Protein AF-A0A9Q0YCX4-F1 (afdb_monomer_lite)

Foldseek 3Di:
DCDPVNVVVVVVVVLVVLLVVLVVVCVPVNQVLLLQLQADWAADPVRDIWGDFKDFDQAALVQLLVLQALAEEEEEAAVQSVLLLVLLCVRVVVPPPDPPDDNQAKDWDAPPVRRGIYIYHRDAAQDPVVVVVLVVQLPDPQHGQAYEYEHDQVLQLVVLLDPVSLVVRLVSLLVCLVSQLSSLVRYQAEYEQAAAFPLVLADPSRNSRHRVSSVSSSVSNCVRHVPRPSYRYGDHLNVLQVNRPDDADPSDRRRHGGSVSSNSSSSSVSRSRRCCPSVDPRIDRNVPDFDDDDPVRVVLLVVLVVLVVQLVVLVVVLVVLVVVVVVVVVVPDDDDPDDDDDPDPPPPPDPPPDPVVSVVVSVVSVVSNVVSVVSNVVSVVVVSVCCVPRHSSGRDIDQAADPCLLVVQLVVVVVVPVVDDDDDPDDDLDDPVVVVVVVVNVVSNVCSCVRNVVVVVPCPPDPPVVVVVVVVVNVVVSVVVVVVVPDD

Organism: Holothuria leucospilota (NCBI:txid206669)

Secondary structure (DSSP, 8-state):
---HHHHHHHHHHHHHHHHHHHHHHHHHH---HHHHHHH-EEE-TTS-EEESS-PPP---TTTGGGGGTT-EEEEEESHHHHHHHHHHHHHTT-------S-TTS-EEEEEGGGTEEEEEEE--S-SHHHHHHHHHHHT-SS--SEEEEE--HHHHHHTTT-HHHHHHHHHHHHHHHHHHHHHHTTSEEEEEPPPP--GGGS-GGGTT--HHHHHHHHHHHHHHHTT-TTEEEE-HHHHHHHH--S---TT--SSSPPHHHHHHHHHHHHHHHHHHHH--TT--SS--SPPPPPHHHHHHHHHHHHHHHHHHHHHHHHHHHHHHHHHHHHTT--------------------STTHHHHHHHHHHHHHHHHHHHHHHHHHHHHHHHHHHHSSSS--------HHHHHHHHHHHHHHHHHS----SS--TT-HHHHHHHHHHHHHHHHHHHHTTGGGT----STHHHHHHHHHHHHHHHHHHHSSSS--

Radius of gyration: 34.97 Å; chains: 1; bounding box: 103×62×93 Å

pLDDT: mean 84.36, std 18.01, range [29.58, 98.62]

Structure (mmCIF, N/CA/C/O backbone):
data_AF-A0A9Q0YCX4-F1
#
_entry.id   AF-A0A9Q0YCX4-F1
#
loop_
_atom_site.group_PDB
_atom_site.id
_atom_site.type_symbol
_atom_site.label_atom_id
_atom_site.label_alt_id
_atom_site.label_comp_id
_atom_site.label_asym_id
_atom_site.label_entity_id
_atom_site.label_seq_id
_atom_site.pdbx_PDB_ins_code
_atom_site.Cartn_x
_atom_site.Cartn_y
_atom_site.Cartn_z
_atom_site.occupancy
_atom_site.B_iso_or_equiv
_atom_site.auth_seq_id
_atom_site.auth_comp_id
_atom_site.auth_asym_id
_atom_site.auth_atom_id
_atom_site.pdbx_PDB_model_num
ATOM 1 N N . MET A 1 1 ? -18.276 27.562 28.530 1.00 52.91 1 MET A N 1
ATOM 2 C CA . MET A 1 1 ? -17.642 26.531 29.379 1.00 52.91 1 MET A CA 1
ATOM 3 C C . MET A 1 1 ? -18.046 25.164 28.868 1.00 52.91 1 MET A C 1
ATOM 5 O O . MET A 1 1 ? -19.241 24.893 28.748 1.00 52.91 1 MET A O 1
ATOM 9 N N . LEU A 1 2 ? -17.072 24.326 28.526 1.00 58.38 2 LEU A N 1
ATOM 10 C CA . LEU A 1 2 ? -17.327 22.932 28.190 1.00 58.38 2 LEU A CA 1
ATOM 11 C C . LEU A 1 2 ? -17.591 22.195 29.513 1.00 58.38 2 LEU A C 1
ATOM 13 O O . LEU A 1 2 ? -16.680 21.750 30.191 1.00 58.38 2 LEU A O 1
ATOM 17 N N . THR A 1 3 ? -18.845 22.141 29.954 1.00 76.06 3 THR A N 1
ATOM 18 C CA . THR A 1 3 ? -19.192 21.301 31.108 1.00 76.06 3 THR A CA 1
ATOM 19 C C . THR A 1 3 ? -18.996 19.831 30.734 1.00 76.06 3 THR A C 1
ATOM 21 O O . THR A 1 3 ? -19.076 19.481 29.557 1.00 76.06 3 THR A O 1
ATOM 24 N N . GLU A 1 4 ? -18.802 18.941 31.712 1.00 78.25 4 GLU A N 1
ATOM 25 C CA . GLU A 1 4 ? -18.711 17.488 31.472 1.00 78.25 4 GLU A CA 1
ATOM 26 C C . GLU A 1 4 ? -19.865 16.979 30.588 1.00 78.25 4 GLU A C 1
ATOM 28 O O . GLU A 1 4 ? -19.675 16.168 29.680 1.00 78.25 4 GLU A O 1
ATOM 33 N N . LYS A 1 5 ? -21.071 17.517 30.809 1.00 81.62 5 LYS A N 1
ATOM 34 C CA . LYS A 1 5 ? -22.254 17.230 29.996 1.00 81.62 5 LYS A CA 1
ATOM 35 C C . LYS A 1 5 ? -22.058 17.654 28.538 1.00 81.62 5 LYS A C 1
ATOM 37 O O . LYS A 1 5 ? -22.305 16.852 27.642 1.00 81.62 5 LYS A O 1
ATOM 42 N N . ASN A 1 6 ? -21.583 18.874 28.299 1.00 82.62 6 ASN A N 1
ATOM 43 C CA . ASN A 1 6 ? -21.323 19.379 26.950 1.00 82.62 6 ASN A CA 1
ATOM 44 C C . ASN A 1 6 ? -20.200 18.588 26.262 1.00 82.62 6 ASN A C 1
ATOM 46 O O . ASN A 1 6 ? -20.330 18.255 25.090 1.00 82.62 6 ASN A O 1
ATOM 50 N N . ALA A 1 7 ? -19.145 18.214 26.992 1.00 81.06 7 ALA A N 1
ATOM 51 C CA . ALA A 1 7 ? -18.048 17.397 26.475 1.00 81.06 7 ALA A CA 1
ATOM 52 C C . ALA A 1 7 ? -18.535 16.019 25.999 1.00 81.06 7 ALA A C 1
ATOM 54 O O . ALA A 1 7 ? -18.215 15.595 24.890 1.00 81.06 7 ALA A O 1
ATOM 55 N N . LYS A 1 8 ? -19.374 15.346 26.800 1.00 85.56 8 LYS A N 1
ATOM 56 C CA . LYS A 1 8 ? -19.984 14.058 26.432 1.00 85.56 8 LYS A CA 1
ATOM 57 C C . LYS A 1 8 ? -20.884 14.174 25.203 1.00 85.56 8 LYS A C 1
ATOM 59 O O . LYS A 1 8 ? -20.865 13.278 24.361 1.00 85.56 8 LYS A O 1
ATOM 64 N N . ILE A 1 9 ? -21.646 15.263 25.084 1.00 87.94 9 ILE A N 1
ATOM 65 C CA . ILE A 1 9 ? -22.497 15.526 23.913 1.00 87.94 9 ILE A CA 1
ATOM 66 C C . ILE A 1 9 ? -21.635 15.702 22.661 1.00 87.94 9 ILE A C 1
ATOM 68 O O . ILE A 1 9 ? -21.877 15.027 21.664 1.00 87.94 9 ILE A O 1
ATOM 72 N N . VAL A 1 10 ? -20.599 16.544 22.726 1.00 88.38 10 VAL A N 1
ATOM 73 C CA . VAL A 1 10 ? -19.682 16.775 21.600 1.00 88.38 10 VAL A CA 1
ATOM 74 C C . VAL A 1 10 ? -18.972 15.483 21.197 1.00 88.38 10 VAL A C 1
ATOM 76 O O . VAL A 1 10 ? -18.954 15.146 20.018 1.00 88.38 10 VAL A O 1
ATOM 79 N N . ALA A 1 11 ? -18.450 14.715 22.156 1.00 87.94 11 ALA A N 1
ATOM 80 C CA . ALA A 1 11 ? -17.793 13.439 21.876 1.00 87.94 11 ALA A CA 1
ATOM 81 C C . ALA A 1 11 ? -18.745 12.426 21.215 1.00 87.94 11 ALA A C 1
ATOM 83 O O . ALA A 1 11 ? -18.374 11.778 20.238 1.00 87.94 11 ALA A O 1
ATOM 84 N N . SER A 1 12 ? -19.986 12.328 21.704 1.00 88.69 12 SER A N 1
ATOM 85 C CA . SER A 1 12 ? -21.003 11.433 21.131 1.00 88.69 12 SER A CA 1
ATOM 86 C C . SER A 1 12 ? -21.403 11.858 19.717 1.00 88.69 12 SER A C 1
ATOM 88 O O . SER A 1 12 ? -21.558 11.011 18.836 1.00 88.69 12 SER A O 1
ATOM 90 N N . PHE A 1 13 ? -21.526 13.168 19.484 1.00 93.19 13 PHE A N 1
ATOM 91 C CA . PHE A 1 13 ? -21.782 13.727 18.160 1.00 93.19 13 PHE A CA 1
ATOM 92 C C . PHE A 1 13 ? -20.637 13.414 17.194 1.00 93.19 13 PHE A C 1
ATOM 94 O O . PHE A 1 13 ? -20.896 12.892 16.116 1.00 93.19 13 PHE A O 1
ATOM 101 N N . LEU A 1 14 ? -19.382 13.654 17.590 1.00 92.06 14 LEU A N 1
ATOM 102 C CA . LEU A 1 14 ? -18.209 13.369 16.759 1.00 92.06 14 LEU A CA 1
ATOM 103 C C . LEU A 1 14 ? -18.098 11.880 16.419 1.00 92.06 14 LEU A C 1
ATOM 105 O O . LEU A 1 14 ? -17.908 11.539 15.256 1.00 92.06 14 LEU A O 1
ATOM 109 N N . ALA A 1 15 ? -18.262 10.991 17.403 1.00 91.00 15 ALA A N 1
ATOM 110 C CA . ALA A 1 15 ? -18.224 9.549 17.168 1.00 91.00 15 ALA A CA 1
ATOM 111 C C . ALA A 1 15 ? -19.306 9.112 16.168 1.00 91.00 15 ALA A C 1
ATOM 113 O O . ALA A 1 15 ? -19.016 8.390 15.216 1.00 91.00 15 ALA A O 1
ATOM 114 N N . THR A 1 16 ? -20.536 9.607 16.338 1.00 91.75 16 THR A N 1
ATOM 115 C CA . THR A 1 16 ? -21.649 9.306 15.425 1.00 91.75 16 THR A CA 1
ATOM 116 C C . THR A 1 16 ? -21.392 9.876 14.031 1.00 91.75 16 THR A C 1
ATOM 118 O O . THR A 1 16 ? -21.567 9.171 13.042 1.00 91.75 16 THR A O 1
ATOM 121 N N . PHE A 1 17 ? -20.924 11.124 13.945 1.00 94.81 17 PHE A N 1
ATOM 122 C CA . PHE A 1 17 ? -20.575 11.779 12.687 1.00 94.81 17 PHE A CA 1
ATOM 123 C C . PHE A 1 17 ? -19.528 10.979 11.916 1.00 94.81 17 PHE A C 1
ATOM 125 O O . PHE A 1 17 ? -19.733 10.702 10.740 1.00 94.81 17 PHE A O 1
ATOM 132 N N . PHE A 1 18 ? -18.443 10.552 12.568 1.00 92.81 18 PHE A N 1
ATOM 133 C CA . PHE A 1 18 ? -17.405 9.770 11.904 1.00 92.81 18 PHE A CA 1
ATOM 134 C C . PHE A 1 18 ? -17.904 8.390 11.467 1.00 92.81 18 PHE A C 1
ATOM 136 O O . PHE A 1 18 ? -17.624 7.995 10.341 1.00 92.81 18 PHE A O 1
ATOM 143 N N . VAL A 1 19 ? -18.679 7.679 12.294 1.00 93.12 19 VAL A N 1
ATOM 144 C CA . VAL A 1 19 ? -19.276 6.390 11.893 1.00 93.12 19 VAL A CA 1
ATOM 145 C C . VAL A 1 19 ? -20.173 6.558 10.664 1.00 93.12 19 VAL A C 1
ATOM 147 O O . VAL A 1 19 ? -20.076 5.767 9.732 1.00 93.12 19 VAL A O 1
ATOM 150 N N . VAL A 1 20 ? -21.012 7.598 10.629 1.00 93.44 20 VAL A N 1
ATOM 151 C CA . VAL A 1 20 ? -21.900 7.873 9.488 1.00 93.44 20 VAL A CA 1
ATOM 152 C C . VAL A 1 20 ? -21.107 8.307 8.257 1.00 93.44 20 VAL A C 1
ATOM 154 O O . VAL A 1 20 ? -21.358 7.799 7.170 1.00 93.44 20 VAL A O 1
ATOM 157 N N . TYR A 1 21 ? -20.133 9.204 8.413 1.00 93.06 21 TYR A N 1
ATOM 158 C CA . TYR A 1 21 ? -19.293 9.696 7.320 1.00 93.06 21 TYR A CA 1
ATOM 159 C C . TYR A 1 21 ? -18.497 8.562 6.669 1.00 93.06 21 TYR A C 1
ATOM 161 O O . TYR A 1 21 ? -18.583 8.361 5.458 1.00 93.06 21 TYR A O 1
ATOM 169 N N . TYR A 1 22 ? -17.766 7.782 7.469 1.00 90.12 22 TYR A N 1
ATOM 170 C CA . TYR A 1 22 ? -17.000 6.652 6.954 1.00 90.12 22 TYR A CA 1
ATOM 171 C C . TYR A 1 22 ? -17.908 5.507 6.493 1.00 90.12 22 TYR A C 1
ATOM 173 O O . TYR A 1 22 ? -17.568 4.831 5.533 1.00 90.12 22 TYR A O 1
ATOM 181 N N . GLY A 1 23 ? -19.092 5.330 7.090 1.00 89.62 23 GLY A N 1
ATOM 182 C CA . GLY A 1 23 ? -20.109 4.387 6.607 1.00 89.62 23 GLY A CA 1
ATOM 183 C C . GLY A 1 23 ? -20.654 4.750 5.237 1.00 89.62 23 GLY A C 1
ATOM 184 O O . GLY A 1 23 ? -20.789 3.879 4.381 1.00 89.62 23 GLY A O 1
ATOM 185 N N . PHE A 1 24 ? -20.898 6.037 4.999 1.00 90.44 24 PHE A N 1
ATOM 186 C CA . PHE A 1 24 ? -21.282 6.530 3.686 1.00 90.44 24 PHE A CA 1
ATOM 187 C C . PHE A 1 24 ? -20.161 6.313 2.666 1.00 90.44 24 PHE A C 1
ATOM 189 O O . PHE A 1 24 ? -20.420 5.742 1.612 1.00 90.44 24 PHE A O 1
ATOM 196 N N . GLN A 1 25 ? -18.920 6.687 3.001 1.00 85.69 25 GLN A N 1
ATOM 197 C CA . GLN A 1 25 ? -17.755 6.462 2.133 1.00 85.69 25 GLN A CA 1
ATOM 198 C C . GLN A 1 25 ? -17.559 4.978 1.798 1.00 85.69 25 GLN A C 1
ATOM 200 O O . GLN A 1 25 ? -17.369 4.620 0.639 1.00 85.69 25 GLN A O 1
ATOM 205 N N . TYR A 1 26 ? -17.671 4.110 2.803 1.00 84.31 26 TYR A N 1
ATOM 206 C CA . TYR A 1 26 ? -17.568 2.665 2.644 1.00 84.31 26 TYR A CA 1
ATOM 207 C C . TYR A 1 26 ? -18.680 2.106 1.747 1.00 84.31 26 TYR A C 1
ATOM 209 O O . TYR A 1 26 ? -18.429 1.234 0.922 1.00 84.31 26 TYR A O 1
ATOM 217 N N . SER A 1 27 ? -19.911 2.611 1.872 1.00 84.81 27 SER A N 1
ATOM 218 C CA . SER A 1 27 ? -21.037 2.168 1.043 1.00 84.81 27 SER A CA 1
ATOM 219 C C . SER A 1 27 ? -20.941 2.630 -0.412 1.00 84.81 27 SER A C 1
ATOM 221 O O . SER A 1 27 ? -21.519 1.971 -1.274 1.00 84.81 27 SER A O 1
ATOM 223 N N . THR A 1 28 ? -20.288 3.762 -0.689 1.00 82.12 28 THR A N 1
ATOM 224 C CA . THR A 1 28 ? -20.188 4.331 -2.042 1.00 82.12 28 THR A CA 1
ATOM 225 C C . THR A 1 28 ? -18.946 3.869 -2.795 1.00 82.12 28 THR A C 1
ATOM 227 O O . THR A 1 28 ? -19.048 3.576 -3.981 1.00 82.12 28 THR A O 1
ATOM 230 N N . HIS A 1 29 ? -17.797 3.762 -2.122 1.00 71.12 29 HIS A N 1
ATOM 231 C CA . HIS A 1 29 ? -16.512 3.414 -2.745 1.00 71.12 29 HIS A CA 1
ATOM 232 C C . HIS A 1 29 ? -16.031 1.994 -2.405 1.00 71.12 29 HIS A C 1
ATOM 234 O O . HIS A 1 29 ? -15.080 1.501 -3.010 1.00 71.12 29 HIS A O 1
ATOM 240 N N . GLY A 1 30 ? -16.685 1.311 -1.460 1.00 69.25 30 GLY A N 1
ATOM 241 C CA . GLY A 1 30 ? -16.264 -0.003 -0.980 1.00 69.25 30 GLY A CA 1
ATOM 242 C C . GLY A 1 30 ? -15.000 0.041 -0.114 1.00 69.25 30 GLY A C 1
ATOM 243 O O . GLY A 1 30 ? -14.458 1.096 0.212 1.00 69.25 30 GLY A O 1
ATOM 244 N N . ASN A 1 31 ? -14.524 -1.143 0.278 1.00 69.50 31 ASN A N 1
ATOM 245 C CA . ASN A 1 31 ? -13.255 -1.303 0.984 1.00 69.50 31 ASN A CA 1
ATOM 246 C C . ASN A 1 31 ? -12.126 -1.582 -0.009 1.00 69.50 31 ASN A C 1
ATOM 248 O O . ASN A 1 31 ? -11.842 -2.738 -0.331 1.00 69.50 31 ASN A O 1
ATOM 252 N N . ALA A 1 32 ? -11.468 -0.530 -0.477 1.00 77.75 32 ALA A N 1
ATOM 253 C CA . ALA A 1 32 ? -10.429 -0.646 -1.485 1.00 77.75 32 ALA A CA 1
ATOM 254 C C . ALA A 1 32 ? -9.014 -0.752 -0.884 1.00 77.75 32 ALA A C 1
ATOM 256 O O . ALA A 1 32 ? -8.062 -0.334 -1.527 1.00 77.75 32 ALA A O 1
ATOM 257 N N . THR A 1 33 ? -8.826 -1.356 0.304 1.00 88.56 33 THR A N 1
ATOM 258 C CA . THR A 1 33 ? -7.489 -1.452 0.949 1.00 88.56 33 THR A CA 1
ATOM 259 C C . THR A 1 33 ? -6.390 -2.013 0.038 1.00 88.56 33 THR A C 1
ATOM 261 O O . THR A 1 33 ? -5.228 -1.642 0.186 1.00 88.56 33 THR A O 1
ATOM 264 N N . CYS A 1 34 ? -6.729 -2.896 -0.911 1.00 89.75 34 CYS A N 1
ATOM 265 C CA . CYS A 1 34 ? -5.778 -3.356 -1.923 1.00 89.75 34 CYS A CA 1
ATOM 266 C C . CYS A 1 34 ? -5.436 -2.321 -2.983 1.00 89.75 34 CYS A C 1
ATOM 268 O O . CYS A 1 34 ? -4.278 -2.239 -3.383 1.00 89.75 34 CYS A O 1
ATOM 270 N N . GLN A 1 35 ? -6.426 -1.561 -3.438 1.00 89.56 35 GLN A N 1
ATOM 271 C CA . GLN A 1 35 ? -6.205 -0.481 -4.386 1.00 89.56 35 GLN A CA 1
ATOM 272 C C . GLN A 1 35 ? -5.415 0.645 -3.719 1.00 89.56 35 GLN A C 1
ATOM 274 O O . GLN A 1 35 ? -4.431 1.121 -4.278 1.00 89.56 35 GLN A O 1
ATOM 279 N N . ASP A 1 36 ? -5.773 1.005 -2.487 1.00 89.19 36 ASP A N 1
ATOM 280 C CA . ASP A 1 36 ? -5.091 2.034 -1.704 1.00 89.19 36 ASP A CA 1
ATOM 281 C C . ASP A 1 36 ? -3.618 1.679 -1.479 1.00 89.19 36 ASP A C 1
ATOM 283 O O . ASP A 1 36 ? -2.747 2.534 -1.645 1.00 89.19 36 ASP A O 1
ATOM 287 N N . LEU A 1 37 ? -3.325 0.402 -1.188 1.00 94.69 37 LEU A N 1
ATOM 288 C CA . LEU A 1 37 ? -1.959 -0.115 -1.063 1.00 94.69 37 LEU A CA 1
ATOM 289 C C . LEU A 1 37 ? -1.127 0.122 -2.335 1.00 94.69 37 LEU A C 1
ATOM 291 O O . LEU A 1 37 ? 0.066 0.420 -2.240 1.00 94.69 37 LEU A O 1
ATOM 295 N N . LEU A 1 38 ? -1.739 0.009 -3.517 1.00 95.31 38 LEU A N 1
ATOM 296 C CA . LEU A 1 38 ? -1.084 0.259 -4.802 1.00 95.31 38 LEU A CA 1
ATOM 297 C C . LEU A 1 38 ? -1.104 1.734 -5.225 1.00 95.31 38 LEU A C 1
ATOM 299 O O . LEU A 1 38 ? -0.368 2.093 -6.140 1.00 95.31 38 LEU A O 1
ATOM 303 N N . THR A 1 39 ? -1.891 2.596 -4.582 1.00 94.12 39 THR A N 1
ATOM 304 C CA . THR A 1 39 ? -2.140 3.967 -5.062 1.00 94.12 39 THR A CA 1
ATOM 305 C C . THR A 1 39 ? -1.353 5.022 -4.291 1.00 94.12 39 THR A C 1
ATOM 307 O O . THR A 1 39 ? -0.773 5.935 -4.889 1.00 94.12 39 THR A O 1
ATOM 310 N N . ASP A 1 40 ? -1.328 4.938 -2.957 1.00 93.62 40 ASP A N 1
ATOM 311 C CA . ASP A 1 40 ? -0.781 6.022 -2.142 1.00 93.62 40 ASP A CA 1
ATOM 312 C C . ASP A 1 40 ? -0.178 5.581 -0.807 1.00 93.62 40 ASP A C 1
ATOM 314 O O . ASP A 1 40 ? -0.488 4.530 -0.243 1.00 93.62 40 ASP A O 1
ATOM 318 N N . GLY A 1 41 ? 0.697 6.430 -0.282 1.00 94.00 41 GLY A N 1
ATOM 319 C CA . GLY A 1 41 ? 1.342 6.241 1.004 1.00 94.00 41 GLY A CA 1
ATOM 320 C C . GLY A 1 41 ? 2.376 7.322 1.276 1.00 94.00 41 GLY A C 1
ATOM 321 O O . GLY A 1 41 ? 2.619 8.218 0.462 1.00 94.00 41 GLY A O 1
ATOM 322 N N . LYS A 1 42 ? 2.976 7.246 2.459 1.00 94.12 42 LYS A N 1
ATOM 323 C CA . LYS A 1 42 ? 4.021 8.179 2.863 1.00 94.12 42 LYS A CA 1
ATOM 324 C C . LYS A 1 42 ? 5.034 7.540 3.785 1.00 94.12 42 LYS A C 1
ATOM 326 O O . LYS A 1 42 ? 4.701 6.635 4.553 1.00 94.12 42 LYS A O 1
ATOM 331 N N . TYR A 1 43 ? 6.244 8.082 3.768 1.00 92.44 43 TYR A N 1
ATOM 332 C CA . TYR A 1 43 ? 7.206 7.780 4.814 1.00 92.44 43 TYR A CA 1
ATOM 333 C C . TYR A 1 43 ? 6.881 8.520 6.110 1.00 92.44 43 TYR A C 1
ATOM 335 O O . TYR A 1 43 ? 6.499 9.694 6.129 1.00 92.44 43 TYR A O 1
ATOM 343 N N . HIS A 1 44 ? 7.077 7.822 7.220 1.00 87.75 44 HIS A N 1
ATOM 344 C CA . HIS A 1 44 ? 7.158 8.425 8.539 1.00 87.75 44 HIS A CA 1
ATOM 345 C C . HIS A 1 44 ? 8.592 8.861 8.855 1.00 87.75 44 HIS A C 1
ATOM 347 O O . HIS A 1 44 ? 9.546 8.460 8.195 1.00 87.75 44 HIS A O 1
ATOM 353 N N . SER A 1 45 ? 8.758 9.691 9.888 1.00 80.88 45 SER A N 1
ATOM 354 C CA . SER A 1 45 ? 10.068 10.213 10.309 1.00 80.88 45 SER A CA 1
ATOM 355 C C . SER A 1 45 ? 11.052 9.137 10.778 1.00 80.88 45 SER A C 1
ATOM 357 O O . SER A 1 45 ? 12.240 9.412 10.897 1.00 80.88 45 SER A O 1
ATOM 359 N N . ASP A 1 46 ? 10.566 7.932 11.071 1.00 79.75 46 ASP A N 1
ATOM 360 C CA . ASP A 1 46 ? 11.368 6.758 11.421 1.00 79.75 46 ASP A CA 1
ATOM 361 C C . ASP A 1 46 ? 11.832 5.951 10.192 1.00 79.75 46 ASP A C 1
ATOM 363 O O . ASP A 1 46 ? 12.510 4.941 10.355 1.00 79.75 46 ASP A O 1
ATOM 367 N N . GLY A 1 47 ? 11.494 6.393 8.975 1.00 84.75 47 GLY A N 1
ATOM 368 C CA . GLY A 1 47 ? 11.886 5.742 7.725 1.00 84.75 47 GLY A CA 1
ATOM 369 C C . GLY A 1 47 ? 10.972 4.598 7.289 1.00 84.75 47 GLY A C 1
ATOM 370 O O . GLY A 1 47 ? 11.255 3.966 6.276 1.00 84.75 47 GLY A O 1
ATOM 371 N N . ASN A 1 48 ? 9.867 4.342 7.997 1.00 88.62 48 ASN A N 1
ATOM 372 C CA . ASN A 1 48 ? 8.913 3.299 7.621 1.00 88.62 48 ASN A CA 1
ATOM 373 C C . ASN A 1 48 ? 7.879 3.821 6.616 1.00 88.62 48 ASN A C 1
ATOM 375 O O . ASN A 1 48 ? 7.303 4.897 6.811 1.00 88.62 48 ASN A O 1
ATOM 379 N N . TRP A 1 49 ? 7.617 3.047 5.560 1.00 93.44 49 TRP A N 1
ATOM 380 C CA . TRP A 1 49 ? 6.548 3.341 4.605 1.00 93.44 49 TRP A CA 1
ATOM 381 C C . TRP A 1 49 ? 5.186 2.926 5.169 1.00 93.44 49 TRP A C 1
ATOM 383 O O . TRP A 1 49 ? 5.011 1.809 5.657 1.00 93.44 49 TRP A O 1
ATOM 393 N N . GLN A 1 50 ? 4.200 3.816 5.075 1.00 92.81 50 GLN A N 1
ATOM 394 C CA . GLN A 1 50 ? 2.837 3.579 5.539 1.00 92.81 50 GLN A CA 1
ATOM 395 C C . GLN A 1 50 ? 1.839 3.885 4.412 1.00 92.81 50 GLN A C 1
ATOM 397 O O . GLN A 1 50 ? 1.735 5.043 3.992 1.00 92.81 50 GLN A O 1
ATOM 402 N N . PRO A 1 51 ? 1.067 2.884 3.943 1.00 93.69 51 PRO A N 1
ATOM 403 C CA . PRO A 1 51 ? -0.051 3.115 3.031 1.00 93.69 51 PRO A CA 1
ATOM 404 C C . PRO A 1 51 ? -1.108 4.038 3.642 1.00 93.69 51 PRO A C 1
ATOM 406 O O . PRO A 1 51 ? -1.230 4.135 4.868 1.00 93.69 51 PRO A O 1
ATOM 409 N N . ALA A 1 52 ? -1.903 4.688 2.794 1.00 87.81 52 ALA A N 1
ATOM 410 C CA . ALA A 1 52 ? -2.850 5.718 3.226 1.00 87.81 52 ALA A CA 1
ATOM 411 C C . ALA A 1 52 ? -3.927 5.217 4.211 1.00 87.81 52 ALA A C 1
ATOM 413 O O . ALA A 1 52 ? -4.240 5.910 5.181 1.00 87.81 52 ALA A O 1
ATOM 414 N N . THR A 1 53 ? -4.484 4.023 3.984 1.00 87.50 53 THR A N 1
ATOM 415 C CA . THR A 1 53 ? -5.691 3.549 4.690 1.00 87.50 53 THR A CA 1
ATOM 416 C C . THR A 1 53 ? -5.520 2.222 5.428 1.00 87.50 53 THR A C 1
ATOM 418 O O . THR A 1 53 ? -6.423 1.802 6.157 1.00 87.50 53 THR A O 1
ATOM 421 N N . CYS A 1 54 ? -4.379 1.548 5.270 1.00 91.06 54 CYS A N 1
ATOM 422 C CA . CYS A 1 54 ? -4.177 0.199 5.785 1.00 91.06 54 CYS A CA 1
ATOM 423 C C . CYS A 1 54 ? -2.750 -0.048 6.295 1.00 91.06 54 CYS A C 1
ATOM 425 O O . CYS A 1 54 ? -1.797 0.619 5.905 1.00 91.06 54 CYS A O 1
ATOM 427 N N . MET A 1 55 ? -2.585 -1.036 7.173 1.00 92.25 55 MET A N 1
ATOM 428 C CA . MET A 1 55 ? -1.303 -1.423 7.763 1.00 92.25 55 MET A CA 1
ATOM 429 C C . MET A 1 55 ? -0.732 -2.637 7.033 1.00 92.25 55 MET A C 1
ATOM 431 O O . MET A 1 55 ? -1.412 -3.660 6.914 1.00 92.25 55 MET A O 1
ATOM 435 N N . MET A 1 56 ? 0.515 -2.540 6.573 1.00 94.25 56 MET A N 1
ATOM 436 C CA . MET A 1 56 ? 1.238 -3.663 5.971 1.00 94.25 56 MET A CA 1
ATOM 437 C C . MET A 1 56 ? 1.769 -4.619 7.042 1.00 94.25 56 MET A C 1
ATOM 439 O O . MET A 1 56 ? 2.134 -4.191 8.135 1.00 94.25 56 MET A O 1
ATOM 443 N N . HIS A 1 57 ? 1.845 -5.901 6.695 1.00 94.31 57 HIS A N 1
ATOM 444 C CA . HIS A 1 57 ? 2.692 -6.873 7.373 1.00 94.31 57 HIS A CA 1
ATOM 445 C C . HIS A 1 57 ? 4.109 -6.785 6.802 1.00 94.31 57 HIS A C 1
ATOM 447 O O . HIS A 1 57 ? 4.276 -6.677 5.588 1.00 94.31 57 HIS A O 1
ATOM 453 N N . HIS A 1 58 ? 5.133 -6.851 7.646 1.00 94.25 58 HIS A N 1
ATOM 454 C CA . HIS A 1 58 ? 6.510 -6.904 7.163 1.00 94.25 58 HIS A CA 1
ATOM 455 C C . HIS A 1 58 ? 6.940 -8.363 7.004 1.00 94.25 58 HIS A C 1
ATOM 457 O O . HIS A 1 58 ? 7.284 -9.023 7.986 1.00 94.25 58 HIS A O 1
ATOM 463 N N . TYR A 1 59 ? 6.908 -8.854 5.767 1.00 94.62 59 TYR A N 1
ATOM 464 C CA . TYR A 1 59 ? 7.280 -10.222 5.439 1.00 94.62 59 TYR A CA 1
ATOM 465 C C . TYR A 1 59 ? 8.771 -10.464 5.676 1.00 94.62 59 TYR A C 1
ATOM 467 O O . TYR A 1 59 ? 9.630 -9.652 5.325 1.00 94.62 59 TYR A O 1
ATOM 475 N N . SER A 1 60 ? 9.075 -11.625 6.234 1.00 93.12 60 SER A N 1
ATOM 476 C CA . SER A 1 60 ? 10.411 -12.145 6.468 1.00 93.12 60 SER A CA 1
ATOM 477 C C . SER A 1 60 ? 10.673 -13.391 5.622 1.00 93.12 60 SER A C 1
ATOM 479 O O . SER A 1 60 ? 9.769 -14.011 5.059 1.00 93.12 60 SER A O 1
ATOM 481 N N . SER A 1 61 ? 11.923 -13.848 5.596 1.00 91.12 61 SER A N 1
ATOM 482 C CA . SER A 1 61 ? 12.278 -15.106 4.928 1.00 91.12 61 SER A CA 1
ATOM 483 C C . SER A 1 61 ? 11.626 -16.343 5.559 1.00 91.12 61 SER A C 1
ATOM 485 O O . SER A 1 61 ? 11.710 -17.428 4.995 1.00 91.12 61 SER A O 1
ATOM 487 N N . LYS A 1 62 ? 11.022 -16.211 6.749 1.00 89.06 62 LYS A N 1
ATOM 488 C CA . LYS A 1 62 ? 10.367 -17.314 7.465 1.00 89.06 62 LYS A CA 1
ATOM 489 C C . LYS A 1 62 ? 8.895 -17.472 7.092 1.00 89.06 62 LYS A C 1
ATOM 491 O O . LYS A 1 62 ? 8.379 -18.579 7.188 1.00 89.06 62 LYS A O 1
ATOM 496 N N . ASP A 1 63 ? 8.224 -16.389 6.709 1.00 90.12 63 ASP A N 1
ATOM 497 C CA . ASP A 1 63 ? 6.780 -16.372 6.444 1.00 90.12 63 ASP A CA 1
ATOM 498 C C . ASP A 1 63 ? 6.457 -16.186 4.953 1.00 90.12 63 ASP A C 1
ATOM 500 O O . ASP A 1 63 ? 5.537 -16.834 4.454 1.00 90.12 63 ASP A O 1
ATOM 504 N N . SER A 1 64 ? 7.238 -15.400 4.210 1.00 88.12 64 SER A N 1
ATOM 505 C CA . SER A 1 64 ? 6.983 -15.119 2.793 1.00 88.12 64 SER A CA 1
ATOM 506 C C . SER A 1 64 ? 6.930 -16.348 1.882 1.00 88.12 64 SER A C 1
ATOM 508 O O . SER A 1 64 ? 6.090 -16.338 0.986 1.00 88.12 64 SER A O 1
ATOM 510 N N . PRO A 1 65 ? 7.702 -17.441 2.077 1.00 86.56 65 PRO A N 1
ATOM 511 C CA . PRO A 1 65 ? 7.574 -18.598 1.191 1.00 86.56 65 PRO A CA 1
ATOM 512 C C . PRO A 1 65 ? 6.190 -19.255 1.271 1.00 86.56 65 PRO A C 1
ATOM 514 O O . PRO A 1 65 ? 5.703 -19.780 0.274 1.00 86.56 65 PRO A O 1
ATOM 517 N N . SER A 1 66 ? 5.519 -19.187 2.428 1.00 86.31 66 SER A N 1
ATOM 518 C CA . SER A 1 66 ? 4.246 -19.885 2.661 1.00 86.31 66 SER A CA 1
ATOM 519 C C . SER A 1 66 ? 3.114 -19.447 1.724 1.00 86.31 66 SER A C 1
ATOM 521 O O . SER A 1 66 ? 2.245 -20.257 1.407 1.00 86.31 66 SER A O 1
ATOM 523 N N . CYS A 1 67 ? 3.132 -18.200 1.234 1.00 90.00 67 CYS A N 1
ATOM 524 C CA . CYS A 1 67 ? 2.142 -17.708 0.271 1.00 90.00 67 CYS A CA 1
ATOM 525 C C . CYS A 1 67 ? 2.474 -18.013 -1.190 1.00 90.00 67 CYS A C 1
ATOM 527 O O . CYS A 1 67 ? 1.649 -17.741 -2.058 1.00 90.00 67 CYS A O 1
ATOM 529 N N . LEU A 1 68 ? 3.668 -18.535 -1.469 1.00 93.44 68 LEU A N 1
ATOM 530 C CA . LEU A 1 68 ? 4.173 -18.758 -2.822 1.00 93.44 68 LEU A CA 1
ATOM 531 C C . LEU A 1 68 ? 4.118 -20.234 -3.236 1.00 93.44 68 LEU A C 1
ATOM 533 O O . LEU A 1 68 ? 4.724 -20.607 -4.236 1.00 93.44 68 LEU A O 1
ATOM 537 N N . HIS A 1 69 ? 3.407 -21.083 -2.489 1.00 92.88 69 HIS A N 1
ATOM 538 C CA . HIS A 1 69 ? 3.317 -22.511 -2.789 1.00 92.88 69 HIS A CA 1
ATOM 539 C C . HIS A 1 69 ? 2.858 -22.757 -4.232 1.00 92.88 69 HIS A C 1
ATOM 541 O O . HIS A 1 69 ? 1.838 -22.210 -4.654 1.00 92.88 69 HIS A O 1
ATOM 547 N N . GLU A 1 70 ? 3.644 -23.536 -4.985 1.00 93.00 70 GLU A N 1
ATOM 548 C CA . GLU A 1 70 ? 3.402 -23.898 -6.394 1.00 93.00 70 GLU A CA 1
ATOM 549 C C . GLU A 1 70 ? 3.083 -22.695 -7.301 1.00 93.00 70 GLU A C 1
ATOM 551 O O . GLU A 1 70 ? 2.370 -22.795 -8.299 1.00 93.00 70 GLU A O 1
ATOM 556 N N . SER A 1 71 ? 3.607 -21.521 -6.949 1.00 94.69 71 SER A N 1
ATOM 557 C CA . SER A 1 71 ? 3.307 -20.271 -7.638 1.00 94.69 71 SER A CA 1
ATOM 558 C C . SER A 1 71 ? 4.333 -19.968 -8.722 1.00 94.69 71 SER A C 1
ATOM 560 O O . SER A 1 71 ? 5.537 -20.101 -8.500 1.00 94.69 71 SER A O 1
ATOM 562 N N . LYS A 1 72 ? 3.869 -19.478 -9.877 1.00 97.31 72 LYS A N 1
ATOM 563 C CA . LYS A 1 72 ? 4.731 -18.908 -10.920 1.00 97.31 72 LYS A CA 1
ATOM 564 C C . LYS A 1 72 ? 4.518 -17.398 -11.032 1.00 97.31 72 LYS A C 1
ATOM 566 O O . LYS A 1 72 ? 3.433 -16.966 -11.409 1.00 97.31 72 LYS A O 1
ATOM 571 N N . ILE A 1 73 ? 5.555 -16.613 -10.751 1.00 97.62 73 ILE A N 1
ATOM 572 C CA . ILE A 1 73 ? 5.558 -15.147 -10.871 1.00 97.62 73 ILE A CA 1
ATOM 573 C C . ILE A 1 73 ? 6.497 -14.746 -12.008 1.00 97.62 73 ILE A C 1
ATOM 575 O O . ILE A 1 73 ? 7.625 -15.236 -12.077 1.00 97.62 73 ILE A O 1
ATOM 579 N N . ILE A 1 74 ? 6.048 -13.851 -12.887 1.00 98.44 74 ILE A N 1
ATOM 580 C CA . ILE A 1 74 ? 6.847 -13.359 -14.016 1.00 98.44 74 ILE A CA 1
ATOM 581 C C . ILE A 1 74 ? 6.969 -11.837 -13.935 1.00 98.44 74 ILE A C 1
ATOM 583 O O . ILE A 1 74 ? 5.973 -11.122 -13.876 1.00 98.44 74 ILE A O 1
ATOM 587 N N . LEU A 1 75 ? 8.201 -11.340 -13.945 1.00 98.56 75 LEU A N 1
ATOM 588 C CA . LEU A 1 75 ? 8.534 -9.922 -13.995 1.00 98.56 75 LEU A CA 1
ATOM 589 C C . LEU A 1 75 ? 9.076 -9.585 -15.380 1.00 98.56 75 LEU A C 1
ATOM 591 O O . LEU A 1 75 ? 10.053 -10.179 -15.816 1.00 98.56 75 LEU A O 1
ATOM 595 N N . ILE A 1 76 ? 8.469 -8.629 -16.067 1.00 98.62 76 ILE A N 1
ATOM 596 C CA . ILE A 1 76 ? 8.792 -8.256 -17.444 1.00 98.62 76 ILE A CA 1
ATOM 597 C C . ILE A 1 76 ? 9.239 -6.799 -17.435 1.00 98.62 76 ILE A C 1
ATOM 599 O O . ILE A 1 76 ? 8.547 -5.940 -16.889 1.00 98.62 76 ILE A O 1
ATOM 603 N N . GLY A 1 77 ? 10.393 -6.500 -18.025 1.00 97.94 77 GLY A N 1
ATOM 604 C CA . GLY A 1 77 ? 10.800 -5.110 -18.205 1.00 97.94 77 GLY A CA 1
ATOM 605 C C . GLY A 1 77 ? 12.298 -4.893 -18.319 1.00 97.94 77 GLY A C 1
ATOM 606 O O . GLY A 1 77 ? 13.038 -5.731 -18.838 1.00 97.94 77 GLY A O 1
ATOM 607 N N . ASP A 1 78 ? 12.734 -3.733 -17.832 1.00 96.06 78 ASP A N 1
ATOM 608 C CA . ASP A 1 78 ? 14.125 -3.290 -17.874 1.00 96.06 78 ASP A CA 1
ATOM 609 C C . ASP A 1 78 ? 14.907 -3.602 -16.578 1.00 96.06 78 ASP A C 1
ATOM 611 O O . ASP A 1 78 ? 14.536 -4.450 -15.759 1.00 96.06 78 ASP A O 1
ATOM 615 N N . SER A 1 79 ? 16.050 -2.934 -16.387 1.00 95.12 79 SER A N 1
ATOM 616 C CA . SER A 1 79 ? 16.916 -3.165 -15.232 1.00 95.12 79 SER A CA 1
ATOM 617 C C . SER A 1 79 ? 16.273 -2.795 -13.895 1.00 95.12 79 SER A C 1
ATOM 619 O O . SER A 1 79 ? 16.685 -3.356 -12.882 1.00 95.12 79 SER A O 1
ATOM 621 N N . ARG A 1 80 ? 15.264 -1.916 -13.864 1.00 95.69 80 ARG A N 1
ATOM 622 C CA . ARG A 1 80 ? 14.555 -1.529 -12.633 1.00 95.69 80 ARG A CA 1
ATOM 623 C C . ARG A 1 80 ? 13.571 -2.615 -12.203 1.00 95.69 80 ARG A C 1
ATOM 625 O O . ARG A 1 80 ? 13.544 -2.977 -11.031 1.00 95.69 80 ARG A O 1
ATOM 632 N N . ILE A 1 81 ? 12.870 -3.238 -13.153 1.00 97.56 81 ILE A N 1
ATOM 633 C CA . ILE A 1 81 ? 12.068 -4.442 -12.876 1.00 97.56 81 ILE A CA 1
ATOM 634 C C . ILE A 1 81 ? 12.960 -5.611 -12.443 1.00 97.56 81 ILE A C 1
ATOM 636 O O . ILE A 1 81 ? 12.608 -6.364 -11.534 1.00 97.56 81 ILE A O 1
ATOM 640 N N . ARG A 1 82 ? 14.171 -5.725 -13.001 1.00 95.75 82 ARG A N 1
ATOM 641 C CA . ARG A 1 82 ? 15.147 -6.699 -12.498 1.00 95.75 82 ARG A CA 1
ATOM 642 C C . ARG A 1 82 ? 15.567 -6.427 -11.048 1.00 95.75 82 ARG A C 1
ATOM 644 O O . ARG A 1 82 ? 15.800 -7.377 -10.304 1.00 95.75 82 ARG A O 1
ATOM 651 N N . GLN A 1 83 ? 15.681 -5.168 -10.617 1.00 94.62 83 GLN A N 1
ATOM 652 C CA . GLN A 1 83 ? 15.944 -4.881 -9.202 1.00 94.62 83 GLN A CA 1
ATOM 653 C C . GLN A 1 83 ? 14.801 -5.377 -8.318 1.00 94.62 83 GLN A C 1
ATOM 655 O O . GLN A 1 83 ? 15.073 -6.021 -7.306 1.00 94.62 83 GLN A O 1
ATOM 660 N N . LEU A 1 84 ? 13.550 -5.164 -8.732 1.00 96.25 84 LEU A N 1
ATOM 661 C CA . LEU A 1 84 ? 12.385 -5.685 -8.018 1.00 96.25 84 LEU A CA 1
ATOM 662 C C . LEU A 1 84 ? 12.422 -7.218 -7.913 1.00 96.25 84 LEU A C 1
ATOM 664 O O . LEU A 1 84 ? 12.206 -7.754 -6.830 1.00 96.25 84 LEU A O 1
ATOM 668 N N . TYR A 1 85 ? 12.792 -7.922 -8.989 1.00 95.94 85 TYR A N 1
ATOM 669 C CA . TYR A 1 85 ? 13.012 -9.377 -8.970 1.00 95.94 85 TYR A CA 1
ATOM 670 C C . TYR A 1 85 ? 13.988 -9.794 -7.856 1.00 95.94 85 TYR A C 1
ATOM 672 O O . TYR A 1 85 ? 13.664 -10.655 -7.038 1.00 95.94 85 TYR A O 1
ATOM 680 N N . TYR A 1 86 ? 15.149 -9.138 -7.753 1.00 94.19 86 TYR A N 1
ATOM 681 C CA . TYR A 1 86 ? 16.105 -9.420 -6.676 1.00 94.19 86 TYR A CA 1
ATOM 682 C C . TYR A 1 86 ? 15.603 -8.989 -5.289 1.00 94.19 86 TYR A C 1
ATOM 684 O O . TYR A 1 86 ? 15.939 -9.629 -4.293 1.00 94.19 86 TYR A O 1
ATOM 692 N N . GLY A 1 87 ? 14.782 -7.941 -5.207 1.00 94.25 87 GLY A N 1
ATOM 693 C CA . GLY A 1 87 ? 14.143 -7.502 -3.966 1.00 94.25 87 GLY A CA 1
ATOM 694 C C . GLY A 1 87 ? 13.208 -8.569 -3.393 1.00 94.25 87 GLY A C 1
ATOM 695 O O . GLY A 1 87 ? 13.345 -8.945 -2.229 1.00 94.25 87 GLY A O 1
ATOM 696 N N . ILE A 1 88 ? 12.338 -9.138 -4.233 1.00 94.94 88 ILE A N 1
ATOM 697 C CA . ILE A 1 88 ? 11.422 -10.228 -3.858 1.00 94.94 88 ILE A CA 1
ATOM 698 C C . ILE A 1 88 ? 12.208 -11.464 -3.399 1.00 94.94 88 ILE A C 1
ATOM 700 O O . ILE A 1 88 ? 11.875 -12.092 -2.390 1.00 94.94 88 ILE A O 1
ATOM 704 N N . LEU A 1 89 ? 13.289 -11.802 -4.103 1.00 93.94 89 LEU A N 1
ATOM 705 C CA . LEU A 1 89 ? 14.157 -12.923 -3.740 1.00 93.94 89 LEU A CA 1
ATOM 706 C C . LEU A 1 89 ? 14.833 -12.714 -2.382 1.00 93.94 89 LEU A C 1
ATOM 708 O O . LEU A 1 89 ? 14.878 -13.633 -1.568 1.00 93.94 89 LEU A O 1
ATOM 712 N N . ASN A 1 90 ? 15.278 -11.494 -2.083 1.00 92.62 90 ASN A N 1
ATOM 713 C CA . ASN A 1 90 ? 15.863 -11.179 -0.783 1.00 92.62 90 ASN A CA 1
ATOM 714 C C . ASN A 1 90 ? 14.835 -11.314 0.356 1.00 92.62 90 ASN A C 1
ATOM 716 O O . ASN A 1 90 ? 15.129 -11.948 1.373 1.00 92.62 90 ASN A O 1
ATOM 720 N N . VAL A 1 91 ? 13.608 -10.804 0.171 1.00 92.62 91 VAL A N 1
ATOM 721 C CA . VAL A 1 91 ? 12.534 -10.945 1.177 1.00 92.62 91 VAL A CA 1
ATOM 722 C C . VAL A 1 91 ? 12.188 -12.419 1.423 1.00 92.62 91 VAL A C 1
ATOM 724 O O . VAL A 1 91 ? 12.008 -12.823 2.570 1.00 92.62 91 VAL A O 1
ATOM 727 N N . THR A 1 92 ? 12.214 -13.248 0.375 1.00 91.62 92 THR A N 1
ATOM 728 C CA . THR A 1 92 ? 11.993 -14.707 0.450 1.00 91.62 92 THR A CA 1
ATOM 729 C C . THR A 1 92 ? 13.216 -15.514 0.906 1.00 91.62 92 THR A C 1
ATOM 731 O O . THR A 1 92 ? 13.218 -16.745 0.854 1.00 91.62 92 THR A O 1
ATOM 734 N N . GLY A 1 93 ? 14.268 -14.847 1.395 1.00 90.25 93 GLY A N 1
ATOM 735 C CA . GLY A 1 93 ? 15.449 -15.489 1.980 1.00 90.25 93 GLY A CA 1
ATOM 736 C C . GLY A 1 93 ? 16.483 -15.999 0.980 1.00 90.25 93 GLY A C 1
ATOM 737 O O . GLY A 1 93 ? 17.449 -16.640 1.385 1.00 90.25 93 GLY A O 1
ATOM 738 N N . GLN A 1 94 ? 16.326 -15.700 -0.306 1.00 88.12 94 GLN A N 1
ATOM 739 C CA . GLN A 1 94 ? 17.225 -16.133 -1.372 1.00 88.12 94 GLN A CA 1
ATOM 740 C C . GLN A 1 94 ? 18.371 -15.117 -1.534 1.00 88.12 94 GLN A C 1
ATOM 742 O O . GLN A 1 94 ? 18.400 -14.327 -2.476 1.00 88.12 94 GLN A O 1
ATOM 747 N N . LYS A 1 95 ? 19.287 -15.081 -0.556 1.00 72.12 95 LYS A N 1
ATOM 748 C CA . LYS A 1 95 ? 20.318 -14.028 -0.434 1.00 72.12 95 LYS A CA 1
ATOM 749 C C . LYS A 1 95 ? 21.585 -14.270 -1.259 1.00 72.12 95 LYS A C 1
ATOM 751 O O . LYS A 1 95 ? 22.203 -13.307 -1.698 1.00 72.12 95 LYS A O 1
ATOM 756 N N . ASP A 1 96 ? 21.921 -15.528 -1.535 1.00 65.44 96 ASP A N 1
ATOM 757 C CA . ASP A 1 96 ? 23.153 -15.917 -2.241 1.00 65.44 96 ASP A CA 1
ATOM 758 C C . ASP A 1 96 ? 22.919 -16.164 -3.740 1.00 65.44 96 ASP A C 1
ATOM 760 O O . ASP A 1 96 ? 23.445 -17.108 -4.336 1.00 65.44 96 ASP A O 1
ATOM 764 N N . ILE A 1 97 ? 22.089 -15.333 -4.375 1.00 69.56 97 ILE A N 1
ATOM 765 C CA . ILE A 1 97 ? 21.889 -15.417 -5.822 1.00 69.56 97 ILE A CA 1
ATOM 766 C C . ILE A 1 97 ? 23.035 -14.670 -6.490 1.00 69.56 97 ILE A C 1
ATOM 768 O O . ILE A 1 97 ? 22.978 -13.460 -6.717 1.00 69.56 97 ILE A O 1
ATOM 772 N N . ASN A 1 98 ? 24.089 -15.412 -6.829 1.00 59.41 98 ASN A N 1
ATOM 773 C CA . ASN A 1 98 ? 25.091 -14.919 -7.760 1.00 59.41 98 ASN A CA 1
ATOM 774 C C . ASN A 1 98 ? 24.362 -14.491 -9.042 1.00 59.41 98 ASN A C 1
ATOM 776 O O . ASN A 1 98 ? 23.638 -15.298 -9.634 1.00 59.41 98 ASN A O 1
ATOM 780 N N . GLN A 1 99 ? 24.552 -13.234 -9.460 1.00 63.56 99 GLN A N 1
ATOM 781 C CA . GLN A 1 99 ? 24.086 -12.707 -10.748 1.00 63.56 99 GLN A CA 1
ATOM 782 C C . GLN A 1 99 ? 24.841 -13.436 -11.870 1.00 63.56 99 GLN A C 1
ATOM 784 O O . GLN A 1 99 ? 25.798 -12.928 -12.443 1.00 63.56 99 GLN A O 1
ATOM 789 N N . THR A 1 100 ? 24.475 -14.692 -12.096 1.00 52.34 100 THR A N 1
ATOM 790 C CA . THR A 1 100 ? 25.156 -15.626 -12.998 1.00 52.34 100 THR A CA 1
ATOM 791 C C . THR A 1 100 ? 24.700 -15.447 -14.441 1.00 52.34 100 THR A C 1
ATOM 793 O O . THR A 1 100 ? 25.384 -15.902 -15.354 1.00 52.34 100 THR A O 1
ATOM 796 N N . GLY A 1 101 ? 23.583 -14.748 -14.660 1.00 60.50 101 GLY A N 1
ATOM 797 C CA . GLY A 1 101 ? 23.097 -14.364 -15.979 1.00 60.50 101 GLY A CA 1
ATOM 798 C C . GLY A 1 101 ? 23.656 -13.029 -16.480 1.00 60.50 101 GLY A C 1
ATOM 799 O O . GLY A 1 101 ? 24.110 -12.171 -15.721 1.00 60.50 101 GLY A O 1
ATOM 800 N N . GLY A 1 102 ? 23.603 -12.835 -17.799 1.00 69.81 102 GLY A N 1
ATOM 801 C CA . GLY A 1 102 ? 24.007 -11.586 -18.440 1.00 69.81 102 GLY A CA 1
ATOM 802 C C . GLY A 1 102 ? 23.128 -10.402 -18.021 1.00 69.81 102 GLY A C 1
ATOM 803 O O . GLY A 1 102 ? 21.922 -10.539 -17.807 1.00 69.81 102 GLY A O 1
ATOM 804 N N . LYS A 1 103 ? 23.714 -9.197 -17.974 1.00 78.19 103 LYS A N 1
ATOM 805 C CA . LYS A 1 103 ? 23.025 -7.957 -17.563 1.00 78.19 103 LYS A CA 1
ATOM 806 C C . LYS A 1 103 ? 21.773 -7.615 -18.375 1.00 78.19 103 LYS A C 1
ATOM 808 O O . LYS A 1 103 ? 21.015 -6.781 -17.910 1.00 78.19 103 LYS A O 1
ATOM 813 N N . HIS A 1 104 ? 21.552 -8.191 -19.552 1.00 88.69 104 HIS A N 1
ATOM 814 C CA . HIS A 1 104 ? 20.373 -7.963 -20.398 1.00 88.69 104 HIS A CA 1
ATOM 815 C C . HIS A 1 104 ? 19.815 -9.314 -20.870 1.00 88.69 104 HIS A C 1
ATOM 817 O O . HIS A 1 104 ? 19.742 -9.584 -22.063 1.00 88.69 104 HIS A O 1
ATOM 823 N N . SER A 1 105 ? 19.551 -10.213 -19.922 1.00 91.88 105 SER A N 1
ATOM 824 C CA . SER A 1 105 ? 19.059 -11.562 -20.207 1.00 91.88 105 SER A CA 1
ATOM 825 C C . SER A 1 105 ? 18.031 -12.009 -19.179 1.00 91.88 105 SER A C 1
ATOM 827 O O . SER A 1 105 ? 18.046 -11.532 -18.035 1.00 91.88 105 SER A O 1
ATOM 829 N N . ASP A 1 106 ? 17.178 -12.937 -19.600 1.00 94.50 106 ASP A N 1
ATOM 830 C CA . ASP A 1 106 ? 16.176 -13.565 -18.750 1.00 94.50 106 ASP A CA 1
ATOM 831 C C . ASP A 1 106 ? 16.832 -14.264 -17.556 1.00 94.50 106 ASP A C 1
ATOM 833 O O . ASP A 1 106 ? 17.912 -14.849 -17.664 1.00 94.50 106 ASP A O 1
ATOM 837 N N . GLN A 1 107 ? 16.173 -14.192 -16.403 1.00 93.75 107 GLN A N 1
ATOM 838 C CA . GLN A 1 107 ? 16.583 -14.865 -15.175 1.00 93.75 107 GLN A CA 1
ATOM 839 C C . GLN A 1 107 ? 15.455 -15.762 -14.681 1.00 93.75 107 GLN A C 1
ATOM 841 O O . GLN A 1 107 ? 14.273 -15.479 -14.875 1.00 93.75 107 GLN A O 1
ATOM 846 N N . LYS A 1 108 ? 15.827 -16.838 -13.997 1.00 94.00 108 LYS A N 1
ATOM 847 C CA . LYS A 1 108 ? 14.884 -17.765 -13.384 1.00 94.00 108 LYS A CA 1
ATOM 848 C C . LYS A 1 108 ? 15.439 -18.251 -12.060 1.00 94.00 108 LYS A C 1
ATOM 850 O O . LYS A 1 108 ? 16.571 -18.725 -12.008 1.00 94.00 108 LYS A O 1
ATOM 855 N N . HIS A 1 109 ? 14.614 -18.199 -11.023 1.00 93.75 109 HIS A N 1
ATOM 856 C CA . HIS A 1 109 ? 14.921 -18.768 -9.718 1.00 93.75 109 HIS A CA 1
ATOM 857 C C . HIS A 1 109 ? 13.793 -19.680 -9.251 1.00 93.75 109 HIS A C 1
ATOM 859 O O . HIS A 1 109 ? 12.614 -19.387 -9.450 1.00 93.75 109 HIS A O 1
ATOM 865 N N . VAL A 1 110 ? 14.168 -20.793 -8.621 1.00 93.88 110 VAL A N 1
ATOM 866 C CA . VAL A 1 110 ? 13.228 -21.768 -8.060 1.00 93.88 110 VAL A CA 1
ATOM 867 C C . VAL A 1 110 ? 13.411 -21.807 -6.548 1.00 93.88 110 VAL A C 1
ATOM 869 O O . VAL A 1 110 ? 14.483 -22.166 -6.058 1.00 93.88 110 VAL A O 1
ATOM 872 N N . ILE A 1 111 ? 12.355 -21.467 -5.810 1.00 92.50 111 ILE A N 1
ATOM 873 C CA . ILE A 1 111 ? 12.303 -21.586 -4.352 1.00 92.50 111 ILE A CA 1
ATOM 874 C C . ILE A 1 111 ? 11.869 -23.015 -4.030 1.00 92.50 111 ILE A C 1
ATOM 876 O O . ILE A 1 111 ? 10.681 -23.339 -4.030 1.00 92.50 111 ILE A O 1
ATOM 880 N N . LYS A 1 112 ? 12.861 -23.881 -3.800 1.00 89.88 112 LYS A N 1
ATOM 881 C CA . LYS A 1 112 ? 12.675 -25.336 -3.682 1.00 89.88 112 LYS A CA 1
ATOM 882 C C . LYS A 1 112 ? 11.673 -25.732 -2.599 1.00 89.88 112 LYS A C 1
ATOM 884 O O . LYS A 1 112 ? 10.859 -26.613 -2.846 1.00 89.88 112 LYS A O 1
ATOM 889 N N . ASP A 1 113 ? 11.702 -25.057 -1.452 1.00 89.00 113 ASP A N 1
ATOM 890 C CA . ASP A 1 113 ? 10.902 -25.421 -0.273 1.00 89.00 113 ASP A CA 1
ATOM 891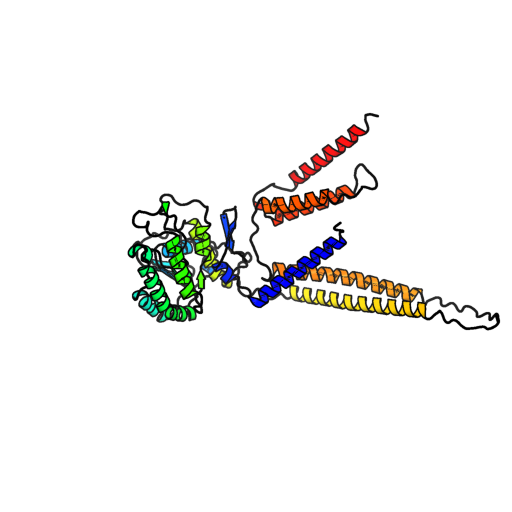 C C . ASP A 1 113 ? 9.388 -25.358 -0.513 1.00 89.00 113 ASP A C 1
ATOM 893 O O . ASP A 1 113 ? 8.628 -26.070 0.134 1.00 89.00 113 ASP A O 1
ATOM 897 N N . VAL A 1 114 ? 8.951 -24.510 -1.447 1.00 92.38 114 VAL A N 1
ATOM 898 C CA . VAL A 1 114 ? 7.531 -24.277 -1.753 1.00 92.38 114 VAL A CA 1
ATOM 899 C C . VAL A 1 114 ? 7.210 -24.489 -3.232 1.00 92.38 114 VAL A C 1
ATOM 901 O O . VAL A 1 114 ? 6.125 -24.143 -3.685 1.00 92.38 114 VAL A O 1
ATOM 904 N N . ASN A 1 115 ? 8.158 -25.043 -3.995 1.00 94.31 115 ASN A N 1
ATOM 905 C CA . ASN A 1 115 ? 8.052 -25.234 -5.442 1.00 94.31 115 ASN A CA 1
ATOM 906 C C . ASN A 1 115 ? 7.593 -23.964 -6.196 1.00 94.31 115 ASN A C 1
ATOM 908 O O . ASN A 1 115 ? 6.824 -24.036 -7.153 1.00 94.31 115 ASN A O 1
ATOM 912 N N . ALA A 1 116 ? 8.042 -22.787 -5.746 1.00 95.38 116 ALA A N 1
ATOM 913 C CA . ALA A 1 116 ? 7.723 -21.521 -6.401 1.00 95.38 116 ALA A CA 1
ATOM 914 C C . ALA A 1 116 ? 8.755 -21.203 -7.481 1.00 95.38 116 ALA A C 1
ATOM 916 O O . ALA A 1 116 ? 9.954 -21.437 -7.301 1.00 95.38 116 ALA A O 1
ATOM 917 N N . VAL A 1 117 ? 8.308 -20.598 -8.575 1.00 96.25 117 VAL A N 1
ATOM 918 C CA . VAL A 1 117 ? 9.162 -20.154 -9.673 1.00 96.25 117 VAL A CA 1
ATOM 919 C C . VAL A 1 117 ? 8.984 -18.655 -9.864 1.00 96.25 117 VAL A C 1
ATOM 921 O O . VAL A 1 117 ? 7.881 -18.181 -10.123 1.00 96.25 117 VAL A O 1
ATOM 924 N N . ILE A 1 118 ? 10.081 -17.910 -9.769 1.00 96.25 118 ILE A N 1
ATOM 925 C CA . ILE A 1 118 ? 10.107 -16.477 -10.063 1.00 96.25 118 ILE A CA 1
ATOM 926 C C . ILE A 1 118 ? 11.007 -16.281 -11.281 1.00 96.25 118 ILE A C 1
ATOM 928 O O . ILE A 1 118 ? 12.169 -16.689 -11.276 1.00 96.25 118 ILE A O 1
ATOM 932 N N . GLU A 1 119 ? 10.464 -15.690 -12.339 1.00 96.81 119 GLU A N 1
ATOM 933 C CA . GLU A 1 119 ? 11.173 -15.420 -13.591 1.00 96.81 119 GLU A CA 1
ATOM 934 C C . GLU A 1 119 ? 11.243 -13.909 -13.835 1.00 96.81 119 GLU A C 1
ATOM 936 O O . GLU A 1 119 ? 10.292 -13.180 -13.564 1.00 96.81 119 GLU A O 1
ATOM 941 N N . PHE A 1 120 ? 12.375 -13.442 -14.355 1.00 97.62 120 PHE A N 1
ATOM 942 C CA . PHE A 1 120 ? 12.528 -12.111 -14.929 1.00 97.62 120 PHE A CA 1
ATOM 943 C C . PHE A 1 120 ? 12.761 -12.258 -16.431 1.00 97.62 120 PHE A C 1
ATOM 945 O O . PHE A 1 120 ? 13.677 -12.971 -16.835 1.00 97.62 120 PHE A O 1
ATOM 952 N N . TRP A 1 121 ? 11.959 -11.587 -17.247 1.00 97.56 121 TRP A N 1
ATOM 953 C CA . TRP A 1 121 ? 12.080 -11.559 -18.699 1.00 97.56 121 TRP A CA 1
ATOM 954 C C . TRP A 1 121 ? 12.570 -10.178 -19.135 1.00 97.56 121 TRP A C 1
ATOM 956 O O . TRP A 1 121 ? 11.932 -9.156 -18.858 1.00 97.56 121 TRP A O 1
ATOM 966 N N . TRP A 1 122 ? 13.727 -10.146 -19.794 1.00 97.00 122 TRP A N 1
ATOM 967 C CA . TRP A 1 122 ? 14.330 -8.912 -20.277 1.00 97.00 122 TRP A CA 1
ATOM 968 C C . TRP A 1 122 ? 13.572 -8.419 -21.509 1.00 97.00 122 TRP A C 1
ATOM 970 O O . TRP A 1 122 ? 13.791 -8.889 -22.624 1.00 97.00 122 TRP A O 1
ATOM 980 N N . HIS A 1 123 ? 12.700 -7.435 -21.303 1.00 97.25 123 HIS A N 1
ATOM 981 C CA . HIS A 1 123 ? 11.874 -6.855 -22.359 1.00 97.25 123 HIS A CA 1
ATOM 982 C C . HIS A 1 123 ? 11.726 -5.348 -22.123 1.00 97.25 123 HIS A C 1
ATOM 984 O O . HIS A 1 123 ? 10.743 -4.917 -21.530 1.00 97.25 123 HIS A O 1
ATOM 990 N N . PRO A 1 124 ? 12.730 -4.534 -22.494 1.00 96.31 124 PRO A N 1
ATOM 991 C CA . PRO A 1 124 ? 12.853 -3.160 -22.005 1.00 96.31 124 PRO A CA 1
ATOM 992 C C . PRO A 1 124 ? 12.003 -2.118 -22.758 1.00 96.31 124 PRO A C 1
ATOM 994 O O . PRO A 1 124 ? 12.002 -0.951 -22.369 1.00 96.31 124 PRO A O 1
ATOM 997 N N . GLU A 1 125 ? 11.293 -2.501 -23.823 1.00 95.19 125 GLU A N 1
ATOM 998 C CA . GLU A 1 125 ? 10.492 -1.602 -24.666 1.00 95.19 125 GLU A CA 1
ATOM 999 C C . GLU A 1 125 ? 9.109 -2.197 -24.974 1.00 95.19 125 GLU A C 1
ATOM 1001 O O . GLU A 1 125 ? 8.920 -3.413 -24.945 1.00 95.19 125 GLU A O 1
ATOM 1006 N N . VAL A 1 126 ? 8.139 -1.342 -25.314 1.00 95.44 126 VAL A N 1
ATOM 1007 C CA . VAL A 1 126 ? 6.828 -1.764 -25.837 1.00 95.44 126 VAL A CA 1
ATOM 1008 C C . VAL A 1 126 ? 6.832 -1.626 -27.358 1.00 95.44 126 VAL A C 1
ATOM 1010 O O . VAL A 1 126 ? 6.823 -0.512 -27.887 1.00 95.44 126 VAL A O 1
ATOM 1013 N N . ASN A 1 127 ? 6.867 -2.754 -28.063 1.00 93.06 127 ASN A N 1
ATOM 1014 C CA . ASN A 1 127 ? 6.900 -2.831 -29.526 1.00 93.06 127 ASN A CA 1
ATOM 1015 C C . ASN A 1 127 ? 6.225 -4.132 -30.014 1.00 93.06 127 ASN A C 1
ATOM 1017 O O . ASN A 1 127 ? 5.635 -4.859 -29.219 1.00 93.06 127 ASN A O 1
ATOM 1021 N N . ASP A 1 128 ? 6.323 -4.454 -31.305 1.00 91.56 128 ASP A N 1
ATOM 1022 C CA . ASP A 1 128 ? 5.675 -5.642 -31.886 1.00 91.56 128 ASP A CA 1
ATOM 1023 C C . ASP A 1 128 ? 6.169 -6.974 -31.282 1.00 91.56 128 ASP A C 1
ATOM 1025 O O . ASP A 1 128 ? 5.447 -7.965 -31.268 1.00 91.56 128 ASP A O 1
ATOM 1029 N N . SER A 1 129 ? 7.379 -7.026 -30.713 1.00 95.19 129 SER A N 1
ATOM 1030 C CA . SER A 1 129 ? 7.828 -8.227 -29.991 1.00 95.19 129 SER A CA 1
ATOM 1031 C C . SER A 1 129 ? 7.101 -8.417 -28.654 1.00 95.19 129 SER A C 1
ATOM 1033 O O . SER A 1 129 ? 7.033 -9.535 -28.145 1.00 95.19 129 SER A O 1
ATOM 1035 N N . THR A 1 130 ? 6.505 -7.354 -28.100 1.00 96.19 130 THR A N 1
ATOM 1036 C CA . THR A 1 130 ? 5.674 -7.429 -26.895 1.00 96.19 130 THR A CA 1
ATOM 1037 C C . THR A 1 130 ? 4.378 -8.192 -27.163 1.00 96.19 130 THR A C 1
ATOM 1039 O O . THR A 1 130 ? 3.963 -8.962 -26.304 1.00 96.19 130 THR A O 1
ATOM 1042 N N . SER A 1 131 ? 3.750 -8.063 -28.339 1.00 95.69 131 SER A N 1
ATOM 1043 C CA . SER A 1 131 ? 2.546 -8.855 -28.636 1.00 95.69 131 SER A CA 1
ATOM 1044 C C . SER A 1 131 ? 2.872 -10.346 -28.705 1.00 95.69 131 SER A C 1
ATOM 1046 O O . SER A 1 131 ? 2.195 -11.134 -28.058 1.00 95.69 131 SER A O 1
ATOM 1048 N N . LEU A 1 132 ? 3.988 -10.718 -29.348 1.00 95.69 132 LEU A N 1
ATOM 1049 C CA . LEU A 1 132 ? 4.465 -12.110 -29.394 1.00 95.69 132 LEU A CA 1
ATOM 1050 C C . LEU A 1 132 ? 4.751 -12.679 -27.995 1.00 95.69 132 LEU A C 1
ATOM 1052 O O . LEU A 1 132 ? 4.471 -13.844 -27.712 1.00 95.69 132 LEU A O 1
ATOM 1056 N N . LEU A 1 133 ? 5.305 -11.855 -27.101 1.00 96.81 133 LEU A N 1
ATOM 1057 C CA . LEU A 1 133 ? 5.527 -12.221 -25.703 1.00 96.81 133 LEU A CA 1
ATOM 1058 C C . LEU A 1 133 ? 4.204 -12.517 -24.981 1.00 96.81 133 LEU A C 1
ATOM 1060 O O . LEU A 1 133 ? 4.118 -13.475 -24.213 1.00 96.81 133 LEU A O 1
ATOM 1064 N N . PHE A 1 134 ? 3.181 -11.696 -25.215 1.00 97.31 134 PHE A N 1
ATOM 1065 C CA . PHE A 1 134 ? 1.872 -11.854 -24.587 1.00 97.31 134 PHE A CA 1
ATOM 1066 C C . PHE A 1 134 ? 1.046 -12.984 -25.208 1.00 97.31 134 PHE A C 1
ATOM 1068 O O . PHE A 1 134 ? 0.352 -13.677 -24.470 1.00 97.31 134 PHE A O 1
ATOM 1075 N N . ASP A 1 135 ? 1.190 -13.258 -26.503 1.00 96.62 135 ASP A N 1
ATOM 1076 C CA . ASP A 1 135 ? 0.651 -14.470 -27.129 1.00 96.62 135 ASP A CA 1
ATOM 1077 C C . ASP A 1 135 ? 1.223 -15.720 -26.455 1.00 96.62 135 ASP A C 1
ATOM 1079 O O . ASP A 1 135 ? 0.475 -16.576 -25.983 1.00 96.62 135 ASP A O 1
ATOM 1083 N N . LYS A 1 136 ? 2.549 -15.761 -26.263 1.00 96.19 136 LYS A N 1
ATOM 1084 C CA . LYS A 1 136 ? 3.209 -16.846 -25.525 1.00 96.19 136 LYS A CA 1
ATOM 1085 C C . LYS A 1 136 ? 2.657 -17.006 -24.105 1.00 96.19 136 LYS A C 1
ATOM 1087 O O . LYS A 1 136 ? 2.545 -18.135 -23.640 1.00 96.19 136 LYS A O 1
ATOM 1092 N N . LEU A 1 137 ? 2.331 -15.914 -23.404 1.00 97.25 137 LEU A N 1
ATOM 1093 C CA . LEU A 1 137 ? 1.714 -15.968 -22.069 1.00 97.25 137 LEU A CA 1
ATOM 1094 C C . LEU A 1 137 ? 0.295 -16.550 -22.111 1.00 97.25 137 LEU A C 1
ATOM 1096 O O . LEU A 1 137 ? -0.066 -17.336 -21.237 1.00 97.25 137 LEU A O 1
ATOM 1100 N N . LEU A 1 138 ? -0.500 -16.186 -23.119 1.00 96.56 138 LEU A N 1
ATOM 1101 C CA . LEU A 1 138 ? -1.878 -16.655 -23.288 1.00 96.56 138 LEU A CA 1
ATOM 1102 C C . LEU A 1 138 ? -1.967 -18.146 -23.641 1.00 96.56 138 LEU A C 1
ATOM 1104 O O . LEU A 1 138 ? -2.953 -18.794 -23.273 1.00 96.56 138 LEU A O 1
ATOM 1108 N N . GLU A 1 139 ? -0.945 -18.663 -24.322 1.00 96.38 139 GLU A N 1
ATOM 1109 C CA . GLU A 1 139 ? -0.795 -20.064 -24.736 1.00 96.38 139 GLU A CA 1
ATOM 1110 C C . GLU A 1 139 ? -0.241 -20.983 -23.635 1.00 96.38 139 GLU A C 1
ATOM 1112 O O . GLU A 1 139 ? -0.222 -22.204 -23.803 1.00 96.38 139 GLU A O 1
ATOM 1117 N N . MET A 1 140 ? 0.209 -20.439 -22.498 1.00 95.44 140 MET A N 1
ATOM 1118 C CA . MET A 1 140 ? 0.714 -21.262 -21.398 1.00 95.44 140 MET A CA 1
ATOM 1119 C C . MET A 1 140 ? -0.393 -22.149 -20.817 1.00 95.44 140 MET A C 1
ATOM 1121 O O . MET A 1 140 ? -1.443 -21.660 -20.404 1.00 95.44 140 MET A O 1
ATOM 1125 N N . GLU A 1 141 ? -0.117 -23.453 -20.710 1.00 94.06 141 GLU A N 1
ATOM 1126 C CA . GLU A 1 141 ? -1.033 -24.425 -20.095 1.00 94.06 141 GLU A CA 1
ATOM 1127 C C . GLU A 1 141 ? -1.323 -24.078 -18.627 1.00 94.06 141 GLU A C 1
ATOM 1129 O O . GLU A 1 141 ? -2.470 -24.104 -18.184 1.00 94.06 141 GLU A O 1
ATOM 1134 N N . THR A 1 142 ? -0.280 -23.694 -17.887 1.00 94.44 142 THR A N 1
ATOM 1135 C CA . THR A 1 142 ? -0.386 -23.184 -16.518 1.00 94.44 142 THR A CA 1
ATOM 1136 C C . THR A 1 142 ? -0.068 -21.687 -16.502 1.00 94.44 142 THR A C 1
ATOM 1138 O O . THR A 1 142 ? 1.103 -21.304 -16.603 1.00 94.44 142 THR A O 1
ATOM 1141 N N . PRO A 1 143 ? -1.084 -20.809 -16.408 1.00 95.75 143 PRO A N 1
ATOM 1142 C CA . PRO A 1 143 ? -0.846 -19.374 -16.378 1.00 95.75 143 PRO A CA 1
ATOM 1143 C C . PRO A 1 143 ? -0.095 -18.983 -15.093 1.00 95.75 143 PRO A C 1
ATOM 1145 O O . PRO A 1 143 ? -0.327 -19.572 -14.032 1.00 95.75 143 PRO A O 1
ATOM 1148 N N . PRO A 1 144 ? 0.808 -17.988 -15.150 1.00 97.19 144 PRO A N 1
ATOM 1149 C CA . PRO A 1 144 ? 1.457 -17.468 -13.952 1.00 97.19 144 PRO A CA 1
ATOM 1150 C C . PRO A 1 144 ? 0.421 -16.862 -12.997 1.00 97.19 144 PRO A C 1
ATOM 1152 O O . PRO A 1 144 ? -0.553 -16.243 -13.422 1.00 97.19 144 PRO A O 1
ATOM 1155 N N . CYS A 1 145 ? 0.633 -16.991 -11.690 1.00 96.00 145 CYS A N 1
ATOM 1156 C CA . CYS A 1 145 ? -0.282 -16.421 -10.701 1.00 96.00 145 CYS A CA 1
ATOM 1157 C C . CYS A 1 145 ? -0.194 -14.889 -10.646 1.00 96.00 145 CYS A C 1
ATOM 1159 O O . CYS A 1 145 ? -1.166 -14.233 -10.266 1.00 96.00 145 CYS A O 1
ATOM 1161 N N . MET A 1 146 ? 0.947 -14.317 -11.047 1.00 96.94 146 MET A N 1
ATOM 1162 C CA . MET A 1 146 ? 1.159 -12.877 -11.135 1.00 96.94 146 MET A CA 1
ATOM 1163 C C . MET A 1 146 ? 2.144 -12.517 -12.248 1.00 96.94 146 MET A C 1
ATOM 1165 O O . MET A 1 146 ? 3.183 -13.164 -12.405 1.00 96.94 146 MET A O 1
ATOM 1169 N N . ILE A 1 147 ? 1.830 -11.444 -12.971 1.00 98.44 147 ILE A N 1
ATOM 1170 C CA . ILE A 1 147 ? 2.707 -10.808 -13.951 1.00 98.44 147 ILE A CA 1
ATOM 1171 C C . ILE A 1 147 ? 2.890 -9.343 -13.562 1.00 98.44 147 ILE A C 1
ATOM 1173 O O . ILE A 1 147 ? 1.907 -8.622 -13.390 1.00 98.44 147 ILE A O 1
ATOM 1177 N N . ILE A 1 148 ? 4.141 -8.899 -13.452 1.00 98.56 148 ILE A N 1
ATOM 1178 C CA . ILE A 1 148 ? 4.495 -7.493 -13.237 1.00 98.56 148 ILE A CA 1
ATOM 1179 C C . ILE A 1 148 ? 5.187 -6.984 -14.491 1.00 98.56 148 ILE A C 1
ATOM 1181 O O . ILE A 1 148 ? 6.197 -7.553 -14.897 1.00 98.56 148 ILE A O 1
ATOM 1185 N N . PHE A 1 149 ? 4.673 -5.912 -15.085 1.00 98.44 149 PHE A N 1
ATOM 1186 C CA . PHE A 1 149 ? 5.256 -5.293 -16.269 1.00 98.44 149 PHE A CA 1
ATOM 1187 C C . PHE A 1 149 ? 5.513 -3.808 -16.011 1.00 98.44 149 PHE A C 1
ATOM 1189 O O . PHE A 1 149 ? 4.625 -3.089 -15.564 1.00 98.44 149 PHE A O 1
ATOM 1196 N N . GLY A 1 150 ? 6.729 -3.336 -16.276 1.00 97.50 150 GLY A N 1
ATOM 1197 C CA . GLY A 1 150 ? 7.037 -1.911 -16.236 1.00 97.50 150 GLY A CA 1
ATOM 1198 C C . GLY A 1 150 ? 8.216 -1.569 -17.132 1.00 97.50 150 GLY A C 1
ATOM 1199 O O . GLY A 1 150 ? 9.294 -2.150 -17.009 1.00 97.50 150 GLY A O 1
ATOM 1200 N N . VAL A 1 151 ? 8.009 -0.612 -18.032 1.00 97.19 151 VAL A N 1
ATOM 1201 C CA . VAL A 1 151 ? 9.010 -0.154 -18.999 1.00 97.19 151 VAL A CA 1
ATOM 1202 C C . VAL A 1 151 ? 8.778 1.307 -19.351 1.00 97.19 151 VAL A C 1
ATOM 1204 O O . VAL A 1 151 ? 7.642 1.725 -19.523 1.00 97.19 151 VAL A O 1
ATOM 1207 N N . ALA A 1 152 ? 9.859 2.068 -19.494 1.00 96.94 152 ALA A N 1
ATOM 1208 C CA . ALA A 1 152 ? 9.881 3.340 -20.231 1.00 96.94 152 ALA A CA 1
ATOM 1209 C C . ALA A 1 152 ? 11.313 3.854 -20.394 1.00 96.94 152 ALA A C 1
ATOM 1211 O O . ALA A 1 152 ? 11.651 4.476 -21.398 1.00 96.94 152 ALA A O 1
ATOM 1212 N N . THR A 1 153 ? 12.171 3.615 -19.392 1.00 96.50 153 THR A N 1
ATOM 1213 C CA . THR A 1 153 ? 13.484 4.274 -19.300 1.00 96.50 153 THR A CA 1
ATOM 1214 C C . THR A 1 153 ? 14.396 3.962 -20.486 1.00 96.50 153 THR A C 1
ATOM 1216 O O . THR A 1 153 ? 15.143 4.830 -20.940 1.00 96.50 153 THR A O 1
ATOM 1219 N N . TRP A 1 154 ? 14.295 2.754 -21.042 1.00 96.06 154 TRP A N 1
ATOM 1220 C CA . TRP A 1 154 ? 15.002 2.367 -22.260 1.00 96.06 154 TRP A CA 1
ATOM 1221 C C . TRP A 1 154 ? 14.452 3.047 -23.506 1.00 96.06 154 TRP A C 1
ATOM 1223 O O . TRP A 1 154 ? 15.248 3.592 -24.267 1.00 96.06 154 TRP A O 1
ATOM 1233 N N . THR A 1 155 ? 13.130 3.105 -23.673 1.00 96.19 155 THR A N 1
ATOM 1234 C CA . THR A 1 155 ? 12.491 3.855 -24.764 1.00 96.19 155 THR A CA 1
ATOM 1235 C C . THR A 1 155 ? 12.936 5.318 -24.752 1.00 96.19 155 THR A C 1
ATOM 1237 O O . THR A 1 155 ? 13.342 5.850 -25.785 1.00 96.19 155 THR A O 1
ATOM 1240 N N . ILE A 1 156 ? 12.952 5.950 -23.571 1.00 97.56 156 ILE A N 1
ATOM 1241 C CA . ILE A 1 156 ? 13.428 7.328 -23.384 1.00 97.56 156 ILE A CA 1
ATOM 1242 C C . ILE A 1 156 ? 14.895 7.453 -23.804 1.00 97.56 156 ILE A C 1
ATOM 1244 O O . ILE A 1 156 ? 15.249 8.353 -24.565 1.00 97.56 156 ILE A O 1
ATOM 1248 N N . LYS A 1 157 ? 15.751 6.548 -23.319 1.00 96.75 157 LYS A N 1
ATOM 1249 C CA . LYS A 1 157 ? 17.190 6.572 -23.591 1.00 96.75 157 LYS A CA 1
ATOM 1250 C C . LYS A 1 157 ? 17.501 6.397 -25.078 1.00 96.75 157 LYS A C 1
ATOM 1252 O O . LYS A 1 157 ? 18.280 7.170 -25.628 1.00 96.75 157 LYS A O 1
ATOM 1257 N N . LEU A 1 158 ? 16.927 5.375 -25.713 1.00 95.94 158 LEU A N 1
ATOM 1258 C CA . LEU A 1 158 ? 17.213 5.013 -27.104 1.00 95.94 158 LEU A CA 1
ATOM 1259 C C . LEU A 1 158 ? 16.735 6.077 -28.090 1.00 95.94 158 LEU A C 1
ATOM 1261 O O . LEU A 1 158 ? 17.367 6.280 -29.121 1.00 95.94 158 LEU A O 1
ATOM 1265 N N . ASN A 1 159 ? 15.664 6.787 -27.740 1.00 96.38 159 ASN A N 1
ATOM 1266 C CA . ASN A 1 159 ? 15.079 7.826 -28.578 1.00 96.38 159 ASN A CA 1
ATOM 1267 C C . ASN A 1 159 ? 15.404 9.243 -28.090 1.00 96.38 159 ASN A C 1
ATOM 1269 O O . ASN A 1 159 ? 14.740 10.190 -28.495 1.00 96.38 159 ASN A O 1
ATOM 1273 N N . LEU A 1 160 ? 16.394 9.410 -27.207 1.00 96.31 160 LEU A N 1
ATOM 1274 C CA . LEU A 1 160 ? 16.855 10.721 -26.727 1.00 96.31 160 LEU A CA 1
ATOM 1275 C C . LEU A 1 160 ? 15.726 11.628 -26.193 1.00 96.31 160 LEU A C 1
ATOM 1277 O O . LEU A 1 160 ? 15.774 12.843 -26.360 1.00 96.31 160 LEU A O 1
ATOM 1281 N N . ALA A 1 161 ? 14.712 11.035 -25.555 1.00 94.81 161 ALA A N 1
ATOM 1282 C CA . ALA A 1 161 ? 13.542 11.729 -25.011 1.00 94.81 161 ALA A CA 1
ATOM 1283 C C . ALA A 1 161 ? 12.747 12.595 -26.020 1.00 94.81 161 ALA A C 1
ATOM 1285 O O . ALA A 1 161 ? 12.086 13.554 -25.619 1.00 94.81 161 ALA A O 1
ATOM 1286 N N . VAL A 1 162 ? 12.780 12.270 -27.318 1.00 96.38 162 VAL A N 1
ATOM 1287 C CA . VAL A 1 162 ? 11.994 12.991 -28.338 1.00 96.38 162 VAL A CA 1
ATOM 1288 C C . VAL A 1 162 ? 10.487 12.747 -28.189 1.00 96.38 162 VAL A C 1
ATOM 1290 O O . VAL A 1 162 ? 10.047 11.686 -27.737 1.00 96.38 162 VAL A O 1
ATOM 1293 N N . SER A 1 163 ? 9.677 13.735 -28.578 1.00 95.25 163 SER A N 1
ATOM 1294 C CA . SER A 1 163 ? 8.219 13.712 -28.361 1.00 95.25 163 SER A CA 1
ATOM 1295 C C . SER A 1 163 ? 7.517 12.657 -29.220 1.00 95.25 163 SER A C 1
ATOM 1297 O O . SER A 1 163 ? 6.554 12.029 -28.787 1.00 95.25 163 SER A O 1
ATOM 1299 N N . GLU A 1 164 ? 8.033 12.396 -30.418 1.00 96.50 164 GLU A N 1
ATOM 1300 C CA . GLU A 1 164 ? 7.541 11.371 -31.336 1.00 96.50 164 GLU A CA 1
ATOM 1301 C C . GLU A 1 164 ? 7.650 9.970 -30.724 1.00 96.50 164 GLU A C 1
ATOM 1303 O O . GLU A 1 164 ? 6.766 9.134 -30.916 1.00 96.50 164 GLU A O 1
ATOM 1308 N N . ALA A 1 165 ? 8.698 9.718 -29.932 1.00 96.62 165 ALA A N 1
ATOM 1309 C CA . ALA A 1 165 ? 8.873 8.447 -29.240 1.00 96.62 165 ALA A CA 1
ATOM 1310 C C . ALA A 1 165 ? 7.847 8.256 -28.118 1.00 96.62 165 ALA A C 1
ATOM 1312 O O . ALA A 1 165 ? 7.359 7.143 -27.941 1.00 96.62 165 ALA A O 1
ATOM 1313 N N . LEU A 1 166 ? 7.454 9.328 -27.420 1.00 97.81 166 LEU A N 1
ATOM 1314 C CA . LEU A 1 166 ? 6.367 9.282 -26.437 1.00 97.81 166 LEU A CA 1
ATOM 1315 C C . LEU A 1 166 ? 5.023 8.957 -27.107 1.00 97.81 166 LEU A C 1
ATOM 1317 O O . LEU A 1 166 ? 4.276 8.111 -26.616 1.00 97.81 166 LEU A O 1
ATOM 1321 N N . LEU A 1 167 ? 4.729 9.580 -28.253 1.00 97.62 167 LEU A N 1
ATOM 1322 C CA . LEU A 1 167 ? 3.517 9.283 -29.025 1.00 97.62 167 LEU A CA 1
ATOM 1323 C C . LEU A 1 167 ? 3.506 7.831 -29.523 1.00 97.62 167 LEU A C 1
ATOM 1325 O O . LEU A 1 167 ? 2.489 7.148 -29.411 1.00 97.62 167 LEU A O 1
ATOM 1329 N N . SER A 1 168 ? 4.645 7.346 -30.024 1.00 97.19 168 SER A N 1
ATOM 1330 C CA . SER A 1 168 ? 4.816 5.953 -30.453 1.00 97.19 168 SER A CA 1
ATOM 1331 C C . SER A 1 168 ? 4.649 4.971 -29.289 1.00 97.19 168 SER A C 1
ATOM 1333 O O . SER A 1 168 ? 3.915 3.991 -29.404 1.00 97.19 168 SER A O 1
ATOM 1335 N N . TYR A 1 169 ? 5.250 5.268 -28.134 1.00 97.88 169 TYR A N 1
ATOM 1336 C CA . TYR A 1 169 ? 5.101 4.493 -26.904 1.00 97.88 169 TYR A CA 1
ATOM 1337 C C . TYR A 1 169 ? 3.634 4.387 -26.474 1.00 97.88 169 TYR A C 1
ATOM 1339 O O . TYR A 1 169 ? 3.142 3.282 -26.245 1.00 97.88 169 TYR A O 1
ATOM 1347 N N . LYS A 1 170 ? 2.914 5.516 -26.447 1.00 98.00 170 LYS A N 1
ATOM 1348 C CA . LYS A 1 170 ? 1.484 5.553 -26.128 1.00 98.00 170 LYS A CA 1
ATOM 1349 C C . LYS A 1 170 ? 0.671 4.711 -27.112 1.00 98.00 170 LYS A C 1
ATOM 1351 O O . LYS A 1 170 ? -0.112 3.869 -26.689 1.00 98.00 170 LYS A O 1
ATOM 1356 N N . ALA A 1 171 ? 0.901 4.878 -28.415 1.00 97.94 171 ALA A N 1
ATOM 1357 C CA . ALA A 1 171 ? 0.210 4.107 -29.447 1.00 97.94 171 ALA A CA 1
ATOM 1358 C C . ALA A 1 171 ? 0.480 2.596 -29.332 1.00 97.94 171 ALA A C 1
ATOM 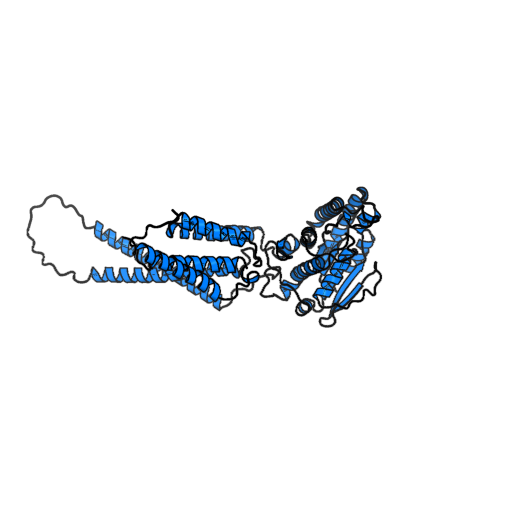1360 O O . ALA A 1 171 ? -0.432 1.789 -29.509 1.00 97.94 171 ALA A O 1
ATOM 1361 N N . ASN A 1 172 ? 1.714 2.200 -29.013 1.00 97.88 172 ASN A N 1
ATOM 1362 C CA . ASN A 1 172 ? 2.065 0.798 -28.806 1.00 97.88 172 ASN A CA 1
ATOM 1363 C C . ASN A 1 172 ? 1.413 0.231 -27.542 1.00 97.88 172 ASN A C 1
ATOM 1365 O O . ASN A 1 172 ? 0.886 -0.876 -27.596 1.00 97.88 172 ASN A O 1
ATOM 1369 N N . LEU A 1 173 ? 1.359 0.988 -26.442 1.00 97.69 173 LEU A N 1
ATOM 1370 C CA . LEU A 1 173 ? 0.592 0.584 -25.262 1.00 97.69 173 LEU A CA 1
ATOM 1371 C C . LEU A 1 173 ? -0.891 0.398 -25.580 1.00 97.69 173 LEU A C 1
ATOM 1373 O O . LEU A 1 173 ? -1.465 -0.610 -25.180 1.00 97.69 173 LEU A O 1
ATOM 1377 N N . THR A 1 174 ? -1.500 1.301 -26.356 1.00 97.56 174 THR A N 1
ATOM 1378 C CA . THR A 1 174 ? -2.911 1.173 -26.753 1.00 97.56 174 THR A CA 1
ATOM 1379 C C . THR A 1 174 ? -3.163 -0.124 -27.522 1.00 97.56 174 THR A C 1
ATOM 1381 O O . THR A 1 174 ? -4.156 -0.803 -27.274 1.00 97.56 174 THR A O 1
ATOM 1384 N N . LYS A 1 175 ? -2.242 -0.526 -28.408 1.00 97.25 175 LYS A N 1
ATOM 1385 C CA . LYS A 1 175 ? -2.325 -1.820 -29.111 1.00 97.25 175 LYS A CA 1
ATOM 1386 C C . LYS A 1 175 ? -2.203 -3.023 -28.171 1.00 97.25 175 LYS A C 1
ATOM 1388 O O . LYS A 1 175 ? -2.715 -4.089 -28.499 1.00 97.25 175 LYS A O 1
ATOM 1393 N N . MET A 1 176 ? -1.520 -2.870 -27.037 1.00 97.50 176 MET A N 1
ATOM 1394 C CA . MET A 1 176 ? -1.308 -3.944 -26.066 1.00 97.50 176 MET A CA 1
ATOM 1395 C C . MET A 1 176 ? -2.482 -4.144 -25.101 1.00 97.50 176 MET A C 1
ATOM 1397 O O . MET A 1 176 ? -2.603 -5.238 -24.554 1.00 97.50 176 MET A O 1
ATOM 1401 N N . VAL A 1 177 ? -3.370 -3.156 -24.930 1.00 97.31 177 VAL A N 1
ATOM 1402 C CA . VAL A 1 177 ? -4.525 -3.236 -24.011 1.00 97.31 177 VAL A CA 1
ATOM 1403 C C . VAL A 1 177 ? -5.327 -4.540 -24.168 1.00 97.31 177 VAL A C 1
ATOM 1405 O O . VAL A 1 177 ? -5.481 -5.241 -23.169 1.00 97.31 177 VAL A O 1
ATOM 1408 N N . PRO A 1 178 ? -5.725 -4.983 -25.381 1.00 97.00 178 PRO A N 1
ATOM 1409 C CA . PRO A 1 178 ? -6.490 -6.225 -25.530 1.00 97.00 178 PRO A CA 1
ATOM 1410 C C . PRO A 1 178 ? -5.723 -7.487 -25.107 1.00 97.00 178 PRO A C 1
ATOM 1412 O O . PRO A 1 178 ? -6.328 -8.487 -24.726 1.00 97.00 178 PRO A O 1
ATOM 1415 N N . TYR A 1 179 ? -4.390 -7.480 -25.196 1.00 97.56 179 TYR A N 1
ATOM 1416 C CA . TYR A 1 179 ? -3.564 -8.587 -24.709 1.00 97.56 179 TYR A CA 1
ATOM 1417 C C . TYR A 1 179 ? -3.486 -8.573 -23.184 1.00 97.56 179 TYR A C 1
ATOM 1419 O O . TYR A 1 179 ? -3.558 -9.627 -22.554 1.00 97.56 179 TYR A O 1
ATOM 1427 N N . PHE A 1 180 ? -3.356 -7.382 -22.595 1.00 97.75 180 PHE A N 1
ATOM 1428 C CA . PHE A 1 180 ? -3.293 -7.201 -21.149 1.00 97.75 180 PHE A CA 1
ATOM 1429 C C . PHE A 1 180 ? -4.594 -7.644 -20.483 1.00 97.75 180 PHE A C 1
ATOM 1431 O O . PHE A 1 180 ? -4.539 -8.405 -19.524 1.00 97.75 180 PHE A O 1
ATOM 1438 N N . GLU A 1 181 ? -5.745 -7.265 -21.038 1.00 97.50 181 GLU A N 1
ATOM 1439 C CA . GLU A 1 181 ? -7.068 -7.686 -20.558 1.00 97.50 181 GLU A CA 1
ATOM 1440 C C . GLU A 1 181 ? -7.218 -9.214 -20.578 1.00 97.50 181 GLU A C 1
ATOM 1442 O O . GLU A 1 181 ? -7.524 -9.825 -19.556 1.00 97.50 181 GLU A O 1
ATOM 1447 N N . LYS A 1 182 ? -6.899 -9.862 -21.707 1.00 97.25 182 LYS A N 1
ATOM 1448 C CA . LYS A 1 182 ? -6.970 -11.331 -21.830 1.00 97.25 182 LYS A CA 1
ATOM 1449 C C . LYS A 1 182 ? -6.041 -12.058 -20.861 1.00 97.25 182 LYS A C 1
ATOM 1451 O O . LYS A 1 182 ? -6.374 -13.133 -20.365 1.00 97.25 182 LYS A O 1
ATOM 1456 N N . VAL A 1 183 ? -4.852 -11.511 -20.611 1.00 97.50 183 VAL A N 1
ATOM 1457 C CA . VAL A 1 183 ? -3.932 -12.067 -19.611 1.00 97.50 183 VAL A CA 1
ATOM 1458 C C . VAL A 1 183 ? -4.474 -11.830 -18.200 1.00 97.50 183 VAL A C 1
ATOM 1460 O O . VAL A 1 183 ? -4.408 -12.738 -17.370 1.00 97.50 183 VAL A O 1
ATOM 1463 N N . ALA A 1 184 ? -5.057 -10.660 -17.934 1.00 97.19 184 ALA A N 1
ATOM 1464 C CA . ALA A 1 184 ? -5.632 -10.294 -16.643 1.00 97.19 184 ALA A CA 1
ATOM 1465 C C . ALA A 1 184 ? -6.830 -11.173 -16.234 1.00 97.19 184 ALA A C 1
ATOM 1467 O O . ALA A 1 184 ? -7.069 -11.370 -15.043 1.00 97.19 184 ALA A O 1
ATOM 1468 N N . GLU A 1 185 ? -7.543 -11.765 -17.198 1.00 96.56 185 GLU A N 1
ATOM 1469 C CA . GLU A 1 185 ? -8.588 -12.768 -16.934 1.00 96.56 185 GLU A CA 1
ATOM 1470 C C . GLU A 1 185 ? -8.042 -14.045 -16.267 1.00 96.56 185 GLU A C 1
ATOM 1472 O O . GLU A 1 185 ? -8.757 -14.703 -15.509 1.00 96.56 185 GLU A O 1
ATOM 1477 N N . LYS A 1 186 ? -6.781 -14.411 -16.542 1.00 96.12 186 LYS A N 1
ATOM 1478 C CA . LYS A 1 186 ? -6.151 -15.659 -16.065 1.00 96.12 186 LYS A CA 1
ATOM 1479 C C . LYS A 1 186 ? -5.093 -15.440 -14.982 1.00 96.12 186 LYS A C 1
ATOM 1481 O O . LYS A 1 186 ? -4.838 -16.341 -14.183 1.00 96.12 186 LYS A O 1
ATOM 1486 N N . SER A 1 187 ? -4.472 -14.267 -14.956 1.00 96.94 187 SER A N 1
ATOM 1487 C CA . SER A 1 187 ? -3.313 -13.940 -14.126 1.00 96.94 187 SER A CA 1
ATOM 1488 C C . SER A 1 187 ? -3.492 -12.574 -13.477 1.00 96.94 187 SER A C 1
ATOM 1490 O O . SER A 1 187 ? -4.006 -11.649 -14.092 1.00 96.94 187 SER A O 1
ATOM 1492 N N . LYS A 1 188 ? -2.995 -12.385 -12.250 1.00 96.19 188 LYS A N 1
ATOM 1493 C CA . LYS A 1 188 ? -2.938 -11.041 -11.658 1.00 96.19 188 LYS A CA 1
ATOM 1494 C C . LYS A 1 188 ? -1.932 -10.186 -12.426 1.00 96.19 188 LYS A C 1
ATOM 1496 O O . LYS A 1 188 ? -0.729 -10.387 -12.269 1.00 96.19 188 LYS A O 1
ATOM 1501 N N . MET A 1 189 ? -2.416 -9.244 -13.228 1.00 97.06 189 MET A N 1
ATOM 1502 C CA . MET A 1 189 ? -1.561 -8.357 -14.010 1.00 97.06 189 MET A CA 1
ATOM 1503 C C . MET A 1 189 ? -1.366 -7.011 -13.310 1.00 97.06 189 MET A C 1
ATOM 1505 O O . MET A 1 189 ? -2.336 -6.360 -12.911 1.00 97.06 189 MET A O 1
ATOM 1509 N N . VAL A 1 190 ? -0.104 -6.604 -13.169 1.00 97.94 190 VAL A N 1
ATOM 1510 C CA . VAL A 1 190 ? 0.303 -5.351 -12.530 1.00 97.94 190 VAL A CA 1
ATOM 1511 C C . VAL A 1 190 ? 1.162 -4.535 -13.489 1.00 97.94 190 VAL A C 1
ATOM 1513 O O . VAL A 1 190 ? 2.200 -5.014 -13.949 1.00 97.94 190 VAL A O 1
ATOM 1516 N N . TRP A 1 191 ? 0.760 -3.293 -13.752 1.00 98.25 191 TRP A N 1
ATOM 1517 C CA . TRP A 1 191 ? 1.585 -2.308 -14.444 1.00 98.25 191 TRP A CA 1
ATOM 1518 C C . TRP A 1 191 ? 2.325 -1.435 -13.427 1.00 98.25 191 TRP A C 1
ATOM 1520 O O . TRP A 1 191 ? 1.698 -0.737 -12.631 1.00 98.25 191 TRP A O 1
ATOM 1530 N N . MET A 1 192 ? 3.658 -1.468 -13.428 1.00 97.75 192 MET A N 1
ATOM 1531 C CA . MET A 1 192 ? 4.480 -0.696 -12.494 1.00 97.75 192 MET A CA 1
ATOM 1532 C C . MET A 1 192 ? 4.826 0.680 -13.067 1.00 97.75 192 MET A C 1
ATOM 1534 O O . MET A 1 192 ? 5.532 0.793 -14.077 1.00 97.75 192 MET A O 1
ATOM 1538 N N . MET A 1 193 ? 4.387 1.730 -12.370 1.00 97.94 193 MET A N 1
ATOM 1539 C CA . MET A 1 193 ? 4.739 3.107 -12.707 1.00 97.94 193 MET A CA 1
ATOM 1540 C C . MET A 1 193 ? 6.233 3.350 -12.504 1.00 97.94 193 MET A C 1
ATOM 1542 O O . MET A 1 193 ? 6.866 2.826 -11.583 1.00 97.94 193 MET A O 1
ATOM 1546 N N . GLN A 1 194 ? 6.814 4.159 -13.381 1.00 97.75 194 GLN A N 1
ATOM 1547 C CA . GLN A 1 194 ? 8.240 4.431 -13.377 1.00 97.75 194 GLN A CA 1
ATOM 1548 C C . GLN A 1 194 ? 8.577 5.400 -12.249 1.00 97.75 194 GLN A C 1
ATOM 1550 O O . GLN A 1 194 ? 8.145 6.549 -12.260 1.00 97.75 194 GLN A O 1
ATOM 1555 N N . ALA A 1 195 ? 9.380 4.937 -11.295 1.00 96.88 195 ALA A N 1
ATOM 1556 C CA . ALA A 1 195 ? 9.883 5.770 -10.210 1.00 96.88 195 ALA A CA 1
ATOM 1557 C C . ALA A 1 195 ? 10.750 6.935 -10.731 1.00 96.88 195 ALA A C 1
ATOM 1559 O O . ALA A 1 195 ? 11.400 6.789 -11.775 1.00 96.88 195 ALA A O 1
ATOM 1560 N N . PRO A 1 196 ? 10.851 8.054 -9.998 1.00 97.50 196 PRO A N 1
ATOM 1561 C CA . PRO A 1 196 ? 11.749 9.140 -10.368 1.00 97.50 196 PRO A CA 1
ATOM 1562 C C . PRO A 1 196 ? 13.218 8.695 -10.389 1.00 97.50 196 PRO A C 1
ATOM 1564 O O . PRO A 1 196 ? 13.594 7.636 -9.872 1.00 97.50 196 PRO A O 1
ATOM 1567 N N . VAL A 1 197 ? 14.046 9.519 -11.020 1.00 97.38 197 VAL A N 1
ATOM 1568 C CA . VAL A 1 197 ? 15.498 9.376 -11.121 1.00 97.38 197 VAL A CA 1
ATOM 1569 C C . VAL A 1 197 ? 16.192 10.535 -10.409 1.00 97.38 197 VAL A C 1
ATOM 1571 O O . VAL A 1 197 ? 15.669 11.645 -10.307 1.00 97.38 197 VAL A O 1
ATOM 1574 N N . THR A 1 198 ? 17.412 10.303 -9.934 1.00 96.50 198 THR A N 1
ATOM 1575 C CA . THR A 1 198 ? 18.272 11.371 -9.411 1.00 96.50 198 THR A CA 1
ATOM 1576 C C . THR A 1 198 ? 19.093 11.952 -10.556 1.00 96.50 198 THR A C 1
ATOM 1578 O O . THR A 1 198 ? 20.208 11.504 -10.818 1.00 96.50 198 THR A O 1
ATOM 1581 N N . GLU A 1 199 ? 18.536 12.949 -11.246 1.00 96.19 199 GLU A N 1
ATOM 1582 C CA . GLU A 1 199 ? 19.081 13.501 -12.498 1.00 96.19 199 GLU A CA 1
ATOM 1583 C C . GLU A 1 199 ? 20.570 13.867 -12.408 1.00 96.19 199 GLU A C 1
ATOM 1585 O O . GLU A 1 199 ? 21.362 13.470 -13.259 1.00 96.19 199 GLU A O 1
ATOM 1590 N N . GLY A 1 200 ? 20.987 14.531 -11.324 1.00 95.31 200 GLY A N 1
ATOM 1591 C CA . GLY A 1 200 ? 22.383 14.941 -11.113 1.00 95.31 200 GLY A CA 1
ATOM 1592 C C . GLY A 1 200 ? 23.379 13.800 -10.859 1.00 95.31 200 GLY A C 1
ATOM 1593 O O . GLY A 1 200 ? 24.575 14.057 -10.734 1.00 95.31 200 GLY A O 1
ATOM 1594 N N . LYS A 1 201 ? 22.913 12.552 -10.742 1.00 96.12 201 LYS A N 1
ATOM 1595 C CA . LYS A 1 201 ? 23.748 11.350 -10.569 1.00 96.12 201 LYS A CA 1
ATOM 1596 C C . LYS A 1 201 ? 23.791 10.466 -11.815 1.00 96.12 201 LYS A C 1
ATOM 1598 O O . LYS A 1 201 ? 24.576 9.522 -11.849 1.00 96.12 201 LYS A O 1
ATOM 1603 N N . LEU A 1 202 ? 22.984 10.773 -12.831 1.00 97.00 202 LEU A N 1
ATOM 1604 C CA . LEU A 1 202 ? 22.947 10.007 -14.070 1.00 97.00 202 LEU A CA 1
ATOM 1605 C C . LEU A 1 202 ? 24.256 10.161 -14.850 1.00 97.00 202 LEU A C 1
ATOM 1607 O O . LEU A 1 202 ? 24.794 11.258 -15.006 1.00 97.00 202 LEU A O 1
ATOM 1611 N N . TYR A 1 203 ? 24.735 9.050 -15.411 1.00 95.12 203 TYR A N 1
ATOM 1612 C CA . TYR A 1 203 ? 25.792 9.081 -16.420 1.00 95.12 203 TYR A CA 1
ATOM 1613 C C . TYR A 1 203 ? 25.377 9.927 -17.630 1.00 95.12 203 TYR A C 1
ATOM 1615 O O . TYR A 1 203 ? 24.201 9.960 -17.987 1.00 95.12 203 TYR A O 1
ATOM 1623 N N . GLU A 1 204 ? 26.351 10.518 -18.327 1.00 95.00 204 GLU A N 1
ATOM 1624 C CA . GLU A 1 204 ? 26.133 11.359 -19.517 1.00 95.00 204 GLU A CA 1
ATOM 1625 C C . GLU A 1 204 ? 25.214 10.689 -20.554 1.00 95.00 204 GLU A C 1
ATOM 1627 O O . GLU A 1 204 ? 24.222 11.265 -20.990 1.00 95.00 204 GLU A O 1
ATOM 1632 N N . SER A 1 205 ? 25.442 9.399 -20.826 1.00 94.94 205 SER A N 1
ATOM 1633 C CA . SER A 1 205 ? 24.614 8.575 -21.728 1.00 94.94 205 SER A CA 1
ATOM 1634 C C . SER A 1 205 ? 23.152 8.358 -21.294 1.00 94.94 205 SER A C 1
ATOM 1636 O O . SER A 1 205 ? 22.415 7.638 -21.972 1.00 94.94 205 SER A O 1
ATOM 1638 N N . ARG A 1 206 ? 22.737 8.902 -20.145 1.00 96.38 206 ARG A N 1
ATOM 1639 C CA . ARG A 1 206 ? 21.402 8.769 -19.546 1.00 96.38 206 ARG A CA 1
ATOM 1640 C C . ARG A 1 206 ? 20.779 10.110 -19.148 1.00 96.38 206 ARG A C 1
ATOM 1642 O O . ARG A 1 206 ? 19.653 10.107 -18.666 1.00 96.38 206 ARG A O 1
ATOM 1649 N N . GLN A 1 207 ? 21.458 11.238 -19.364 1.00 96.19 207 GLN A N 1
ATOM 1650 C CA . GLN A 1 207 ? 20.977 12.560 -18.930 1.00 96.19 207 GLN A CA 1
ATOM 1651 C C . GLN A 1 207 ? 19.667 13.001 -19.601 1.00 96.19 207 GLN A C 1
ATOM 1653 O O . GLN A 1 207 ? 18.970 13.858 -19.069 1.00 96.19 207 GLN A O 1
ATOM 1658 N N . MET A 1 208 ? 19.290 12.392 -20.730 1.00 97.06 208 MET A N 1
ATOM 1659 C CA . MET A 1 208 ? 17.978 12.607 -21.352 1.00 97.06 208 MET A CA 1
ATOM 1660 C C . MET A 1 208 ? 16.806 12.090 -20.497 1.00 97.06 208 MET A C 1
ATOM 1662 O O . MET A 1 208 ? 15.672 12.530 -20.681 1.00 97.06 208 MET A O 1
ATOM 1666 N N . ILE A 1 209 ? 17.052 11.159 -19.567 1.00 97.81 209 ILE A N 1
ATOM 1667 C CA . ILE A 1 209 ? 16.036 10.623 -18.656 1.00 97.81 209 ILE A CA 1
ATOM 1668 C C . ILE A 1 209 ? 15.843 11.628 -17.516 1.00 97.81 209 ILE A C 1
ATOM 1670 O O . ILE A 1 209 ? 16.468 11.521 -16.467 1.00 97.81 209 ILE A O 1
ATOM 1674 N N . THR A 1 210 ? 14.990 12.626 -17.727 1.00 98.12 210 THR A N 1
ATOM 1675 C CA . THR A 1 210 ? 14.596 13.584 -16.680 1.00 98.12 210 THR A CA 1
ATOM 1676 C C . THR A 1 210 ? 13.302 13.142 -16.005 1.00 98.12 210 THR A C 1
ATOM 1678 O O . THR A 1 210 ? 12.493 12.433 -16.608 1.00 98.12 210 THR A O 1
ATOM 1681 N N . ASN A 1 211 ? 13.050 13.596 -14.778 1.00 98.19 211 ASN A N 1
ATOM 1682 C CA . ASN A 1 211 ? 11.807 13.315 -14.059 1.00 98.19 211 ASN A CA 1
ATOM 1683 C C . ASN A 1 211 ? 10.585 13.858 -14.797 1.00 98.19 211 ASN A C 1
ATOM 1685 O O . ASN A 1 211 ? 9.543 13.212 -14.804 1.00 98.19 211 ASN A O 1
ATOM 1689 N N . LYS A 1 212 ? 10.728 14.991 -15.497 1.00 98.19 212 LYS A N 1
ATOM 1690 C CA . LYS A 1 212 ? 9.676 15.520 -16.372 1.00 98.19 212 LYS A CA 1
ATOM 1691 C C . LYS A 1 212 ? 9.315 14.524 -17.476 1.00 98.19 212 LYS A C 1
ATOM 1693 O O . LYS A 1 212 ? 8.140 14.274 -17.709 1.00 98.19 212 LYS A O 1
ATOM 1698 N N . VAL A 1 213 ? 10.317 13.945 -18.140 1.00 98.19 213 VAL A N 1
ATOM 1699 C CA . VAL A 1 213 ? 10.091 12.966 -19.213 1.00 98.19 213 VAL A CA 1
ATOM 1700 C C . VAL A 1 213 ? 9.528 11.663 -18.646 1.00 98.19 213 VAL A C 1
ATOM 1702 O O . VAL A 1 213 ? 8.564 11.139 -19.193 1.00 98.19 213 VAL A O 1
ATOM 1705 N N . VAL A 1 214 ? 10.070 11.160 -17.533 1.00 98.38 214 VAL A N 1
ATOM 1706 C CA . VAL A 1 214 ? 9.537 9.971 -16.844 1.00 98.38 214 VAL A CA 1
ATOM 1707 C C . VAL A 1 214 ? 8.061 10.165 -16.485 1.00 98.38 214 VAL A C 1
ATOM 1709 O O . VAL A 1 214 ? 7.252 9.277 -16.743 1.00 98.38 214 VAL A O 1
ATOM 1712 N N . MET A 1 215 ? 7.697 11.340 -15.967 1.00 98.06 215 MET A N 1
ATOM 1713 C CA . MET A 1 215 ? 6.314 11.687 -15.645 1.00 98.06 215 MET A CA 1
ATOM 1714 C C . MET A 1 215 ? 5.419 11.690 -16.887 1.00 98.06 215 MET A C 1
ATOM 1716 O O . MET A 1 215 ? 4.369 11.068 -16.850 1.00 98.06 215 MET A O 1
ATOM 1720 N N . SER A 1 216 ? 5.854 12.260 -18.016 1.00 98.50 216 SER A N 1
ATOM 1721 C CA . SER A 1 216 ? 5.067 12.215 -19.260 1.00 98.50 216 SER A CA 1
ATOM 1722 C C . SER A 1 216 ? 4.839 10.791 -19.790 1.00 98.50 216 SER A C 1
ATOM 1724 O O . SER A 1 216 ? 3.787 10.507 -20.357 1.00 98.50 216 SER A O 1
ATOM 1726 N N . TYR A 1 217 ? 5.792 9.871 -19.600 1.00 98.50 217 TYR A N 1
ATOM 1727 C CA . TYR A 1 217 ? 5.605 8.454 -19.950 1.00 98.50 217 TYR A CA 1
ATOM 1728 C C . TYR A 1 217 ? 4.666 7.729 -18.976 1.00 98.50 217 TYR A C 1
ATOM 1730 O O . TYR A 1 217 ? 3.889 6.876 -19.402 1.00 98.50 217 TYR A O 1
ATOM 1738 N N . ASN A 1 218 ? 4.721 8.072 -17.687 1.00 98.38 218 ASN A N 1
ATOM 1739 C CA . ASN A 1 218 ? 3.774 7.592 -16.685 1.00 98.38 218 ASN A CA 1
ATOM 1740 C C . ASN A 1 218 ? 2.351 8.073 -16.994 1.00 98.38 218 ASN A C 1
ATOM 1742 O O . ASN A 1 218 ? 1.452 7.246 -17.059 1.00 98.38 218 ASN A O 1
ATOM 1746 N N . GLU A 1 219 ? 2.160 9.364 -17.266 1.00 98.31 219 GLU A N 1
ATOM 1747 C CA . GLU A 1 219 ? 0.871 9.947 -17.663 1.00 98.31 219 GLU A CA 1
ATOM 1748 C C . GLU A 1 219 ? 0.319 9.270 -18.925 1.00 98.31 219 GLU A C 1
ATOM 1750 O O . GLU A 1 219 ? -0.849 8.899 -18.969 1.00 98.31 219 GLU A O 1
ATOM 1755 N N . ALA A 1 220 ? 1.166 9.029 -19.934 1.00 98.31 220 ALA A N 1
ATOM 1756 C CA . ALA A 1 220 ? 0.754 8.316 -21.142 1.00 98.31 220 ALA A CA 1
ATOM 1757 C C . ALA A 1 220 ? 0.350 6.857 -20.870 1.00 98.31 220 ALA A C 1
ATOM 1759 O O . ALA A 1 220 ? -0.566 6.352 -21.516 1.00 98.31 220 ALA A O 1
ATOM 1760 N N . ALA A 1 221 ? 1.030 6.171 -19.945 1.00 98.19 221 ALA A N 1
ATOM 1761 C CA . ALA A 1 221 ? 0.657 4.820 -19.545 1.00 98.19 221 ALA A CA 1
ATOM 1762 C C . ALA A 1 221 ? -0.652 4.817 -18.747 1.00 98.19 221 ALA A C 1
ATOM 1764 O O . ALA A 1 221 ? -1.530 4.015 -19.034 1.00 98.19 221 ALA A O 1
ATOM 1765 N N . GLU A 1 222 ? -0.808 5.734 -17.797 1.00 97.50 222 GLU A N 1
ATOM 1766 C CA . GLU A 1 222 ? -2.031 5.904 -17.015 1.00 97.50 222 GLU A CA 1
ATOM 1767 C C . GLU A 1 222 ? -3.236 6.197 -17.912 1.00 97.50 222 GLU A C 1
ATOM 1769 O O . GLU A 1 222 ? -4.234 5.490 -17.829 1.00 97.50 222 GLU A O 1
ATOM 1774 N N . GLU A 1 223 ? -3.122 7.146 -18.844 1.00 97.56 223 GLU A N 1
ATOM 1775 C CA . GLU A 1 223 ? -4.208 7.502 -19.766 1.00 97.56 223 GLU A CA 1
ATOM 1776 C C . GLU A 1 223 ? -4.697 6.307 -20.602 1.00 97.56 223 GLU A C 1
ATOM 1778 O O . GLU A 1 223 ? -5.878 6.211 -20.925 1.00 97.56 223 GLU A O 1
ATOM 1783 N N . VAL A 1 224 ? -3.796 5.391 -20.965 1.00 97.56 224 VAL A N 1
ATOM 1784 C CA . VAL A 1 224 ? -4.132 4.216 -21.782 1.00 97.56 224 VAL A CA 1
ATOM 1785 C C . VAL A 1 224 ? -4.622 3.040 -20.937 1.00 97.56 224 VAL A C 1
ATOM 1787 O O . VAL A 1 224 ? -5.457 2.266 -21.400 1.00 97.56 224 VAL A O 1
ATOM 1790 N N . LEU A 1 225 ? -4.075 2.865 -19.734 1.00 97.31 225 LEU A N 1
ATOM 1791 C CA . LEU A 1 225 ? -4.217 1.637 -18.951 1.00 97.31 225 LEU A CA 1
ATOM 1792 C C . LEU A 1 225 ? -5.210 1.753 -17.789 1.00 97.31 225 LEU A C 1
ATOM 1794 O O . LEU A 1 225 ? -5.631 0.717 -17.283 1.00 97.31 225 LEU A O 1
ATOM 1798 N N . HIS A 1 226 ? -5.569 2.964 -17.347 1.00 93.50 226 HIS A N 1
ATOM 1799 C CA . HIS A 1 226 ? -6.362 3.186 -16.127 1.00 93.50 226 HIS A CA 1
ATOM 1800 C C . HIS A 1 226 ? -7.706 2.450 -16.139 1.00 93.50 226 HIS A C 1
ATOM 1802 O O . HIS A 1 226 ? -8.088 1.845 -15.140 1.00 93.50 226 HIS A O 1
ATOM 1808 N N . ASP A 1 227 ? -8.389 2.456 -17.284 1.00 91.25 227 ASP A N 1
ATOM 1809 C CA . ASP A 1 227 ? -9.723 1.869 -17.428 1.00 91.25 227 ASP A CA 1
ATOM 1810 C C . ASP A 1 227 ? -9.699 0.425 -17.962 1.00 91.25 227 ASP A C 1
ATOM 1812 O O . ASP A 1 227 ? -10.758 -0.162 -18.191 1.00 91.25 227 ASP A O 1
ATOM 1816 N N . ALA A 1 228 ? -8.513 -0.165 -18.164 1.00 95.44 228 ALA A N 1
ATOM 1817 C CA . ALA A 1 228 ? -8.376 -1.520 -18.695 1.00 95.44 228 ALA A CA 1
ATOM 1818 C C . ALA A 1 228 ? -8.837 -2.564 -17.652 1.00 95.44 228 ALA A C 1
ATOM 1820 O O . ALA A 1 228 ? -8.225 -2.685 -16.582 1.00 95.44 228 ALA A O 1
ATOM 1821 N N . PRO A 1 229 ? -9.891 -3.359 -17.925 1.00 94.88 229 PRO A N 1
ATOM 1822 C CA . PRO A 1 229 ? -10.428 -4.312 -16.961 1.00 94.88 229 PRO A CA 1
ATOM 1823 C C . PRO A 1 229 ? -9.398 -5.345 -16.491 1.00 94.88 229 PRO A C 1
ATOM 1825 O O . PRO A 1 229 ? -8.676 -5.952 -17.279 1.00 94.88 229 PRO A O 1
ATOM 1828 N N . GLY A 1 230 ? -9.353 -5.573 -15.176 1.00 92.94 230 GLY A N 1
ATOM 1829 C CA . GLY A 1 230 ? -8.476 -6.569 -14.548 1.00 92.94 230 GLY A CA 1
ATOM 1830 C C . GLY A 1 230 ? -7.008 -6.145 -14.407 1.00 92.94 230 GLY A C 1
ATOM 1831 O O . GLY A 1 230 ? -6.262 -6.796 -13.667 1.00 92.94 230 GLY A O 1
ATOM 1832 N N . LEU A 1 231 ? -6.593 -5.049 -15.047 1.00 96.00 231 LEU A N 1
ATOM 1833 C CA . LEU A 1 231 ? -5.249 -4.502 -14.916 1.00 96.00 231 LEU A CA 1
ATOM 1834 C C . LEU A 1 231 ? -5.124 -3.674 -13.632 1.00 96.00 231 LEU A C 1
ATOM 1836 O O . LEU A 1 231 ? -5.972 -2.846 -13.319 1.00 96.00 231 LEU A O 1
ATOM 1840 N N . ASN A 1 232 ? -4.042 -3.885 -12.881 1.00 96.12 232 ASN A N 1
ATOM 1841 C CA . ASN A 1 232 ? -3.767 -3.135 -11.656 1.00 96.12 232 ASN A CA 1
ATOM 1842 C C . ASN A 1 232 ? -2.593 -2.187 -11.901 1.00 96.12 232 ASN A C 1
ATOM 1844 O O . ASN A 1 232 ? -1.472 -2.646 -12.120 1.00 96.12 232 ASN A O 1
ATOM 1848 N N . ILE A 1 233 ? -2.818 -0.876 -11.846 1.00 96.88 233 ILE A N 1
ATOM 1849 C CA . ILE A 1 233 ? -1.728 0.103 -11.933 1.00 96.88 233 ILE A CA 1
ATOM 1850 C C . ILE A 1 233 ? -1.134 0.324 -10.544 1.00 96.88 233 ILE A C 1
ATOM 1852 O O . ILE A 1 233 ? -1.844 0.570 -9.569 1.00 96.88 233 ILE A O 1
ATOM 1856 N N . TRP A 1 234 ? 0.190 0.233 -10.454 1.00 97.44 234 TRP A N 1
ATOM 1857 C CA . TRP A 1 234 ? 0.928 0.378 -9.211 1.00 97.44 234 TRP A CA 1
ATOM 1858 C C . TRP A 1 234 ? 1.680 1.710 -9.155 1.00 97.44 234 TRP A C 1
ATOM 1860 O O . TRP A 1 234 ? 2.788 1.852 -9.676 1.00 97.44 234 TRP A O 1
ATOM 1870 N N . TYR A 1 235 ? 1.072 2.676 -8.467 1.00 97.25 235 TYR A N 1
ATOM 1871 C CA . TYR A 1 235 ? 1.572 4.036 -8.255 1.00 97.25 235 TYR A CA 1
ATOM 1872 C C . TYR A 1 235 ? 2.444 4.170 -7.003 1.00 97.25 235 TYR A C 1
ATOM 1874 O O . TYR A 1 235 ? 3.439 4.899 -7.004 1.00 97.25 235 TYR A O 1
ATOM 1882 N N . SER A 1 236 ? 2.085 3.471 -5.922 1.00 97.06 236 SER A N 1
ATOM 1883 C CA . SER A 1 236 ? 2.721 3.624 -4.611 1.00 97.06 236 SER A CA 1
ATOM 1884 C C . SER A 1 236 ? 4.203 3.250 -4.624 1.00 97.06 236 SER A C 1
ATOM 1886 O O . SER A 1 236 ? 4.971 3.857 -3.887 1.00 97.06 236 SER A O 1
ATOM 1888 N N . GLY A 1 237 ? 4.637 2.345 -5.511 1.00 96.00 237 GLY A N 1
ATOM 1889 C CA . GLY A 1 237 ? 6.056 2.044 -5.721 1.00 96.00 237 GLY A CA 1
ATOM 1890 C C . GLY A 1 237 ? 6.853 3.254 -6.228 1.00 96.00 237 GLY A C 1
ATOM 1891 O O . GLY A 1 237 ? 7.947 3.517 -5.738 1.00 96.00 237 GLY A O 1
ATOM 1892 N N . SER A 1 238 ? 6.286 4.048 -7.144 1.00 96.69 238 SER A N 1
ATOM 1893 C CA . SER A 1 238 ? 6.910 5.293 -7.617 1.00 96.69 238 SER A CA 1
ATOM 1894 C C . SER A 1 238 ? 6.966 6.350 -6.513 1.00 96.69 238 SER A C 1
ATOM 1896 O O . SER A 1 238 ? 8.027 6.921 -6.264 1.00 96.69 238 SER A O 1
ATOM 1898 N N . LYS A 1 239 ? 5.846 6.567 -5.809 1.00 97.00 239 LYS A N 1
ATOM 1899 C CA . LYS A 1 239 ? 5.752 7.533 -4.697 1.00 97.00 239 LYS A CA 1
ATOM 1900 C C . LYS A 1 239 ? 6.683 7.192 -3.537 1.00 97.00 239 LYS A C 1
ATOM 1902 O O . LYS A 1 239 ? 7.228 8.086 -2.893 1.00 97.00 239 LYS A O 1
ATOM 1907 N N . LEU A 1 240 ? 6.870 5.902 -3.271 1.00 96.88 240 LEU A N 1
ATOM 1908 C CA . LEU A 1 240 ? 7.825 5.422 -2.285 1.00 96.88 240 LEU A CA 1
ATOM 1909 C C . LEU A 1 240 ? 9.234 5.868 -2.660 1.00 96.88 240 LEU A C 1
ATOM 1911 O O . LEU A 1 240 ? 9.908 6.498 -1.855 1.00 96.88 240 LEU A O 1
ATOM 1915 N N . VAL A 1 241 ? 9.674 5.624 -3.893 1.00 96.31 241 VAL A N 1
ATOM 1916 C CA . VAL A 1 241 ? 11.016 6.046 -4.321 1.00 96.31 241 VAL A CA 1
ATOM 1917 C C . VAL A 1 241 ? 11.155 7.572 -4.343 1.00 96.31 241 VAL A C 1
ATOM 1919 O O . VAL A 1 241 ? 12.205 8.085 -3.970 1.00 96.31 241 VAL A O 1
ATOM 1922 N N . GLU A 1 242 ? 10.102 8.299 -4.714 1.00 95.75 242 GLU A N 1
ATOM 1923 C CA . GLU A 1 242 ? 10.068 9.768 -4.699 1.00 95.75 242 GLU A CA 1
ATOM 1924 C C . GLU A 1 242 ? 10.299 10.363 -3.303 1.00 95.75 242 GLU A C 1
ATOM 1926 O O . GLU A 1 242 ? 11.059 11.316 -3.150 1.00 95.75 242 GLU A O 1
ATOM 1931 N N . GLN A 1 243 ? 9.665 9.792 -2.278 1.00 95.56 243 GLN A N 1
ATOM 1932 C CA . GLN A 1 243 ? 9.758 10.276 -0.899 1.00 95.56 243 GLN A CA 1
ATOM 1933 C C . GLN A 1 243 ? 10.953 9.691 -0.128 1.00 95.56 243 GLN A C 1
ATOM 1935 O O . GLN A 1 243 ? 11.128 10.004 1.052 1.00 95.56 243 GLN A O 1
ATOM 1940 N N . TYR A 1 244 ? 11.752 8.813 -0.742 1.00 94.88 244 TYR A N 1
ATOM 1941 C CA . TYR A 1 244 ? 12.832 8.115 -0.051 1.00 94.88 244 TYR A CA 1
ATOM 1942 C C . TYR A 1 244 ? 13.949 9.080 0.370 1.00 94.88 244 TYR A C 1
ATOM 1944 O O . TYR A 1 244 ? 14.591 9.725 -0.455 1.00 94.88 244 TYR A O 1
ATOM 1952 N N . PHE A 1 245 ? 14.220 9.129 1.675 1.00 92.62 245 PHE A N 1
ATOM 1953 C CA . PHE A 1 245 ? 15.267 9.964 2.279 1.00 92.62 245 PHE A CA 1
ATOM 1954 C C . PHE A 1 245 ? 16.355 9.148 2.996 1.00 92.62 245 PHE A C 1
ATOM 1956 O O . PHE A 1 245 ? 17.174 9.702 3.731 1.00 92.62 245 PHE A O 1
ATOM 1963 N N . GLY A 1 246 ? 16.343 7.822 2.838 1.00 89.25 246 GLY A N 1
ATOM 1964 C CA . GLY A 1 246 ? 17.315 6.935 3.470 1.00 89.25 246 GLY A CA 1
ATOM 1965 C C . GLY A 1 246 ? 18.689 6.950 2.785 1.00 89.25 246 GLY A C 1
ATOM 1966 O O . GLY A 1 246 ? 18.883 7.609 1.761 1.00 89.25 246 GLY A O 1
ATOM 1967 N N . PRO A 1 247 ? 19.665 6.200 3.328 1.00 90.38 247 PRO A N 1
ATOM 1968 C CA . PRO A 1 247 ? 20.984 6.082 2.720 1.00 90.38 247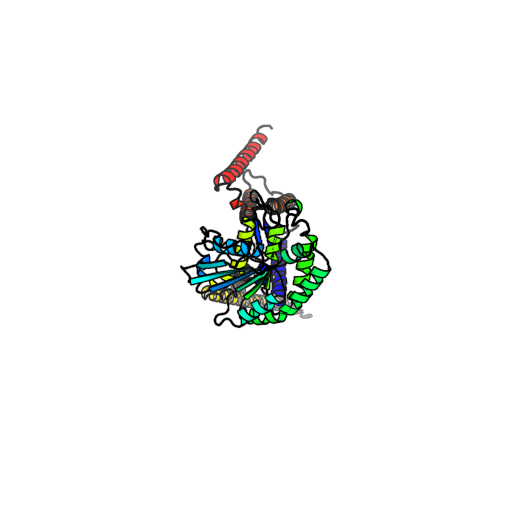 PRO A CA 1
ATOM 1969 C C . PRO A 1 247 ? 20.900 5.431 1.332 1.00 90.38 247 PRO A C 1
ATOM 1971 O O . PRO A 1 247 ? 20.047 4.574 1.084 1.00 90.38 247 PRO A O 1
ATOM 1974 N N . VAL A 1 248 ? 21.814 5.832 0.450 1.00 92.19 248 VAL A N 1
ATOM 1975 C CA . VAL A 1 248 ? 22.014 5.257 -0.888 1.00 92.19 248 VAL A CA 1
ATOM 1976 C C 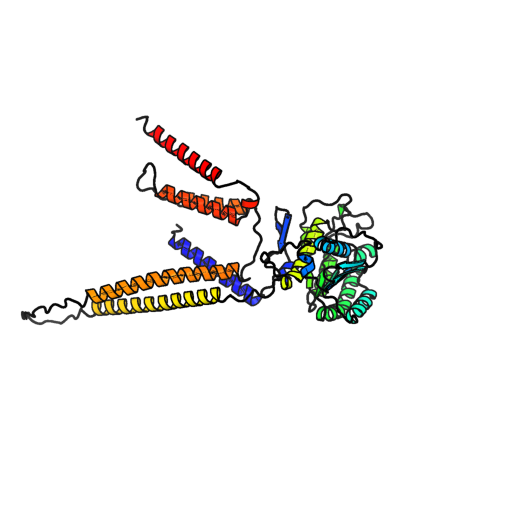. VAL A 1 248 ? 23.380 4.579 -0.958 1.00 92.19 248 VAL A C 1
ATOM 1978 O O . VAL A 1 248 ? 24.291 4.939 -0.210 1.00 92.19 248 VAL A O 1
ATOM 1981 N N . GLU A 1 249 ? 23.520 3.588 -1.832 1.00 89.50 249 GLU A N 1
ATOM 1982 C CA . GLU A 1 249 ? 24.761 2.837 -2.002 1.00 89.50 249 GLU A CA 1
ATOM 1983 C C . GLU A 1 249 ? 25.897 3.701 -2.562 1.00 89.50 249 GLU A C 1
ATOM 1985 O O . GLU A 1 249 ? 25.690 4.673 -3.296 1.00 89.50 249 GLU A O 1
ATOM 1990 N N . GLU A 1 250 ? 27.134 3.308 -2.264 1.00 86.00 250 GLU A N 1
ATOM 1991 C CA . GLU A 1 250 ? 28.297 3.873 -2.939 1.00 86.00 250 GLU A CA 1
ATOM 1992 C C . GLU A 1 250 ? 28.234 3.568 -4.446 1.00 86.00 250 GLU A C 1
ATOM 1994 O O . GLU A 1 250 ? 27.909 2.456 -4.861 1.00 86.00 250 GLU A O 1
ATOM 1999 N N . GLY A 1 251 ? 28.522 4.569 -5.282 1.00 84.31 251 GLY A N 1
ATOM 2000 C CA . GLY A 1 251 ? 28.419 4.428 -6.737 1.00 84.31 251 GLY A CA 1
ATOM 2001 C C . GLY A 1 251 ? 26.986 4.454 -7.284 1.00 84.31 251 GLY A C 1
ATOM 2002 O O . GLY A 1 251 ? 26.779 4.074 -8.435 1.00 84.31 251 GLY A O 1
ATOM 2003 N N . PHE A 1 252 ? 26.010 4.911 -6.491 1.00 92.00 252 PHE A N 1
ATOM 2004 C CA . PHE A 1 252 ? 24.630 5.121 -6.929 1.00 92.00 252 PHE A CA 1
ATOM 2005 C C . PHE A 1 252 ? 24.548 5.932 -8.235 1.00 92.00 252 PHE A C 1
ATOM 2007 O O . PHE A 1 252 ? 25.018 7.070 -8.306 1.00 92.00 252 PHE A O 1
ATOM 2014 N N . ASP A 1 253 ? 23.929 5.342 -9.263 1.00 93.00 253 ASP A N 1
ATOM 2015 C CA . ASP A 1 253 ? 23.949 5.850 -10.642 1.00 93.00 253 ASP A CA 1
ATOM 2016 C C . ASP A 1 253 ? 22.765 6.756 -11.007 1.00 93.00 253 ASP A C 1
ATOM 2018 O O . ASP A 1 253 ? 22.604 7.129 -12.170 1.00 93.00 253 ASP A O 1
ATOM 2022 N N . GLY A 1 254 ? 21.901 7.059 -10.036 1.00 94.81 254 GLY A N 1
ATOM 2023 C CA . GLY A 1 254 ? 20.723 7.907 -10.196 1.00 94.81 254 GLY A CA 1
ATOM 2024 C C . GLY A 1 254 ? 19.549 7.291 -10.960 1.00 94.81 254 GLY A C 1
ATOM 2025 O O . GLY A 1 254 ? 18.457 7.848 -10.888 1.00 94.81 254 GLY A O 1
ATOM 2026 N N . LEU A 1 255 ? 19.729 6.169 -11.664 1.00 96.25 255 LEU A N 1
ATOM 2027 C CA . LEU A 1 255 ? 18.662 5.488 -12.410 1.00 96.25 255 LEU A CA 1
ATOM 2028 C C . LEU A 1 255 ? 18.033 4.366 -11.580 1.00 96.25 255 LEU A C 1
ATOM 2030 O O . LEU A 1 255 ? 16.809 4.206 -11.536 1.00 96.25 255 LEU A O 1
ATOM 2034 N N . HIS A 1 256 ? 18.889 3.545 -10.982 1.00 95.44 256 HIS A N 1
ATOM 2035 C CA . HIS A 1 256 ? 18.475 2.377 -10.226 1.00 95.44 256 HIS A CA 1
ATOM 2036 C C . HIS A 1 256 ? 17.873 2.783 -8.880 1.00 95.44 256 HIS A C 1
ATOM 2038 O O . HIS A 1 256 ? 18.221 3.809 -8.307 1.00 95.44 256 HIS A O 1
ATOM 2044 N N . VAL A 1 257 ? 16.932 1.984 -8.386 1.00 94.81 257 VAL A N 1
ATOM 2045 C CA . VAL A 1 257 ? 16.269 2.214 -7.100 1.00 94.81 257 VAL A CA 1
ATOM 2046 C C . VAL A 1 257 ? 17.219 1.801 -5.966 1.00 94.81 257 VAL A C 1
ATOM 2048 O O . VAL A 1 257 ? 17.806 0.718 -6.069 1.00 94.81 257 VAL A O 1
ATOM 2051 N N . PRO A 1 258 ? 17.376 2.607 -4.894 1.00 94.50 258 PRO A N 1
ATOM 2052 C CA . PRO A 1 258 ? 18.155 2.216 -3.716 1.00 94.50 258 PRO A CA 1
ATOM 2053 C C . PRO A 1 258 ? 17.656 0.897 -3.113 1.00 94.50 258 PRO A C 1
ATOM 2055 O O . PRO A 1 258 ? 16.451 0.645 -3.081 1.00 94.50 258 PRO A O 1
ATOM 2058 N N . SER A 1 259 ? 18.546 0.056 -2.584 1.00 92.56 259 SER A N 1
ATOM 2059 C CA . SER A 1 259 ? 18.200 -1.310 -2.151 1.00 92.56 259 SER A CA 1
ATOM 2060 C C . SER A 1 259 ? 17.149 -1.333 -1.048 1.00 92.56 259 SER A C 1
ATOM 2062 O O . SER A 1 259 ? 16.247 -2.162 -1.099 1.00 92.56 259 SER A O 1
ATOM 2064 N N . ASN A 1 260 ? 17.210 -0.411 -0.083 1.00 92.81 260 ASN A N 1
ATOM 2065 C CA . ASN A 1 260 ? 16.200 -0.328 0.978 1.00 92.81 260 ASN A CA 1
ATOM 2066 C C . ASN A 1 260 ? 14.826 0.064 0.417 1.00 92.81 260 ASN A C 1
ATOM 2068 O O . ASN A 1 260 ? 13.826 -0.558 0.759 1.00 92.81 260 ASN A O 1
ATOM 2072 N N . ALA A 1 261 ? 14.772 1.040 -0.495 1.00 95.44 261 ALA A N 1
ATOM 2073 C CA . ALA A 1 261 ? 13.529 1.412 -1.170 1.00 95.44 261 ALA A CA 1
ATOM 2074 C C . ALA A 1 261 ? 12.978 0.248 -2.012 1.00 95.44 261 ALA A C 1
ATOM 2076 O O . ALA A 1 261 ? 11.774 0.000 -2.032 1.00 95.44 261 ALA A O 1
ATOM 2077 N N . ASN A 1 262 ? 13.857 -0.517 -2.661 1.00 95.12 262 ASN A N 1
ATOM 2078 C CA . ASN A 1 262 ? 13.490 -1.705 -3.426 1.00 95.12 262 ASN A CA 1
ATOM 2079 C C . ASN A 1 262 ? 12.969 -2.851 -2.531 1.00 95.12 262 ASN A C 1
ATOM 2081 O O . ASN A 1 262 ? 12.032 -3.554 -2.912 1.00 95.12 262 ASN A O 1
ATOM 2085 N N . LEU A 1 263 ? 13.525 -3.021 -1.327 1.00 94.38 263 LEU A N 1
ATOM 2086 C CA . LEU A 1 263 ? 13.006 -3.955 -0.323 1.00 94.38 263 LEU A CA 1
ATOM 2087 C C . LEU A 1 263 ? 11.604 -3.552 0.136 1.00 94.38 263 LEU A C 1
ATOM 2089 O O . LEU A 1 263 ? 10.703 -4.385 0.108 1.00 94.38 263 LEU A O 1
ATOM 2093 N N . GLU A 1 264 ? 11.385 -2.281 0.470 1.00 95.69 264 GLU A N 1
ATOM 2094 C CA . GLU A 1 264 ? 10.055 -1.785 0.851 1.00 95.69 264 GLU A CA 1
ATOM 2095 C C . GLU A 1 264 ? 9.046 -1.877 -0.309 1.00 95.69 264 GLU A C 1
ATOM 2097 O O . GLU A 1 264 ? 7.898 -2.276 -0.122 1.00 95.69 264 GLU A O 1
ATOM 2102 N N . THR A 1 265 ? 9.484 -1.623 -1.545 1.00 96.25 265 THR A N 1
ATOM 2103 C CA . THR A 1 265 ? 8.668 -1.838 -2.754 1.00 96.25 265 THR A CA 1
ATOM 2104 C C . THR A 1 265 ? 8.275 -3.316 -2.897 1.00 96.25 265 THR A C 1
ATOM 2106 O O . THR A 1 265 ? 7.127 -3.634 -3.203 1.00 96.25 265 THR A O 1
ATOM 2109 N N . SER A 1 266 ? 9.192 -4.239 -2.590 1.00 96.38 266 SER A N 1
ATOM 2110 C CA . SER A 1 266 ? 8.908 -5.681 -2.573 1.00 96.38 266 SER A CA 1
ATOM 2111 C C . SER A 1 266 ? 7.899 -6.055 -1.478 1.00 96.38 266 SER A C 1
ATOM 2113 O O . SER A 1 266 ? 7.030 -6.896 -1.712 1.00 96.38 266 SER A O 1
ATOM 2115 N N . GLN A 1 267 ? 7.958 -5.401 -0.309 1.00 96.75 267 GLN A N 1
ATOM 2116 C CA . GLN A 1 267 ? 6.978 -5.586 0.768 1.00 96.75 267 GLN A CA 1
ATOM 2117 C C . GLN A 1 267 ? 5.567 -5.191 0.325 1.00 96.75 267 GLN A C 1
ATOM 2119 O O . GLN A 1 267 ? 4.628 -5.939 0.595 1.00 96.75 267 GLN A O 1
ATOM 2124 N N . ILE A 1 268 ? 5.399 -4.073 -0.391 1.00 97.00 268 ILE A N 1
ATOM 2125 C CA . ILE A 1 268 ? 4.089 -3.658 -0.926 1.00 97.00 268 ILE A CA 1
ATOM 2126 C C . ILE A 1 268 ? 3.499 -4.756 -1.818 1.00 97.00 268 ILE A C 1
ATOM 2128 O O . ILE A 1 268 ? 2.350 -5.158 -1.623 1.00 97.00 268 ILE A O 1
ATOM 2132 N N . LEU A 1 269 ? 4.288 -5.285 -2.758 1.00 96.12 269 LEU A N 1
ATOM 2133 C CA . LEU A 1 269 ? 3.819 -6.310 -3.692 1.00 96.12 269 LEU A CA 1
ATOM 2134 C C . LEU A 1 269 ? 3.437 -7.614 -2.978 1.00 96.12 269 LEU A C 1
ATOM 2136 O O . LEU A 1 269 ? 2.387 -8.198 -3.256 1.00 96.12 269 LEU A O 1
ATOM 2140 N N . LEU A 1 270 ? 4.257 -8.053 -2.018 1.00 95.62 270 LEU A N 1
ATOM 2141 C CA . LEU A 1 270 ? 3.952 -9.230 -1.206 1.00 95.62 270 LEU A CA 1
ATOM 2142 C C . LEU A 1 270 ? 2.708 -9.009 -0.344 1.00 95.62 270 LEU A C 1
ATOM 2144 O O . LEU A 1 270 ? 1.876 -9.902 -0.256 1.00 95.62 270 LEU A O 1
ATOM 2148 N N . ASN A 1 271 ? 2.503 -7.819 0.223 1.00 96.25 271 ASN A N 1
ATOM 2149 C CA . ASN A 1 271 ? 1.264 -7.503 0.939 1.00 96.25 271 ASN A CA 1
ATOM 2150 C C . ASN A 1 271 ? 0.040 -7.572 0.023 1.00 96.25 271 ASN A C 1
ATOM 2152 O O . ASN A 1 271 ? -0.989 -8.128 0.409 1.00 96.25 271 ASN A O 1
ATOM 2156 N N . TRP A 1 272 ? 0.160 -7.065 -1.203 1.00 95.38 272 TRP A N 1
ATOM 2157 C CA . TRP A 1 272 ? -0.926 -7.091 -2.176 1.00 95.38 272 TRP A CA 1
ATOM 2158 C C . TRP A 1 272 ? -1.331 -8.519 -2.579 1.00 95.38 272 TRP A C 1
ATOM 2160 O O . TRP A 1 272 ? -2.514 -8.816 -2.758 1.00 95.38 272 TRP A O 1
ATOM 2170 N N . PHE A 1 273 ? -0.364 -9.433 -2.672 1.00 94.06 273 PHE A N 1
ATOM 2171 C CA . PHE A 1 273 ? -0.602 -10.811 -3.107 1.00 94.06 273 PHE A CA 1
ATOM 2172 C C . PHE A 1 273 ? -0.855 -11.803 -1.966 1.00 94.06 273 PHE A C 1
ATOM 2174 O O . PHE A 1 273 ? -1.797 -12.601 -2.009 1.00 94.06 273 PHE A O 1
ATOM 2181 N N . CYS A 1 274 ? -0.024 -11.759 -0.931 1.00 94.25 274 CYS A N 1
ATOM 2182 C CA . CYS A 1 274 ? 0.054 -12.785 0.101 1.00 94.25 274 CYS A CA 1
ATOM 2183 C C . CYS A 1 274 ? -0.924 -12.568 1.257 1.00 94.25 274 CYS A C 1
ATOM 2185 O O . CYS A 1 274 ? -1.371 -13.555 1.842 1.00 94.25 274 CYS A O 1
ATOM 2187 N N . ASN A 1 275 ? -1.327 -11.329 1.573 1.00 93.56 275 ASN A N 1
ATOM 2188 C CA . ASN A 1 275 ? -2.121 -11.062 2.784 1.00 93.56 275 ASN A CA 1
ATOM 2189 C C . ASN A 1 275 ? -3.465 -11.796 2.805 1.00 93.56 275 ASN A C 1
ATOM 2191 O O . ASN A 1 275 ? -3.904 -12.239 3.867 1.00 93.56 275 ASN A O 1
ATOM 2195 N N . ARG A 1 276 ? -4.091 -11.996 1.641 1.00 89.62 276 ARG A N 1
ATOM 2196 C CA . ARG A 1 276 ? -5.346 -12.752 1.522 1.00 89.62 276 ARG A CA 1
ATOM 2197 C C . ARG A 1 276 ? -5.180 -14.232 1.882 1.00 89.62 276 ARG A C 1
ATOM 2199 O O . ARG A 1 276 ? -6.121 -14.844 2.388 1.00 89.62 276 ARG A O 1
ATOM 2206 N N . HIS A 1 277 ? -3.997 -14.787 1.625 1.00 88.06 277 HIS A N 1
ATOM 2207 C CA . HIS A 1 277 ? -3.672 -16.197 1.821 1.00 88.06 277 HIS A CA 1
ATOM 2208 C C . HIS A 1 277 ? -3.142 -16.452 3.237 1.00 88.06 277 HIS A C 1
ATOM 2210 O O . HIS A 1 277 ? -3.671 -17.302 3.948 1.00 88.06 277 HIS A O 1
ATOM 2216 N N . VAL A 1 278 ? -2.151 -15.669 3.673 1.00 89.81 278 VAL A N 1
ATOM 2217 C CA . VAL A 1 278 ? -1.473 -15.841 4.972 1.00 89.81 278 VAL A CA 1
ATOM 2218 C C . VAL A 1 278 ? -2.325 -15.323 6.131 1.00 89.81 278 VAL A C 1
ATOM 2220 O O . VAL A 1 278 ? -2.303 -15.890 7.221 1.00 89.81 278 VAL A O 1
ATOM 2223 N N . LYS A 1 279 ? -3.087 -14.245 5.902 1.00 88.25 279 LYS A N 1
ATOM 2224 C CA . LYS A 1 279 ? -3.870 -13.515 6.913 1.00 88.25 279 LYS A CA 1
ATOM 2225 C C . LYS A 1 279 ? -3.076 -13.194 8.198 1.00 88.25 279 LYS A C 1
ATOM 2227 O O . LYS A 1 279 ? -3.500 -13.599 9.288 1.00 88.25 279 LYS A O 1
ATOM 2232 N N . PRO A 1 280 ? -1.945 -12.456 8.110 1.00 89.94 280 PRO A N 1
ATOM 2233 C CA . PRO A 1 280 ? -1.212 -12.014 9.296 1.00 89.94 280 PRO A CA 1
ATOM 2234 C C . PRO A 1 280 ? -2.112 -11.210 10.249 1.00 89.94 280 PRO A C 1
ATOM 2236 O O . PRO A 1 280 ? -3.048 -10.527 9.830 1.00 89.94 280 PRO A O 1
ATOM 2239 N N . ARG A 1 281 ? -1.859 -11.295 11.559 1.00 87.44 281 ARG A N 1
ATOM 2240 C CA . ARG A 1 281 ? -2.722 -10.655 12.577 1.00 87.44 281 ARG A CA 1
ATOM 2241 C C . ARG A 1 281 ? -2.503 -9.147 12.705 1.00 87.44 281 ARG A C 1
ATOM 2243 O O . ARG A 1 281 ? -3.368 -8.453 13.228 1.00 87.44 281 ARG A O 1
ATOM 2250 N N . ASP A 1 282 ? -1.344 -8.674 12.278 1.00 89.44 282 ASP A N 1
ATOM 2251 C CA . ASP A 1 282 ? -0.855 -7.299 12.368 1.00 89.44 282 ASP A CA 1
ATOM 2252 C C . ASP A 1 282 ? -1.165 -6.459 11.119 1.00 89.44 282 ASP A C 1
ATOM 2254 O O . ASP A 1 282 ? -0.928 -5.253 11.128 1.00 89.44 282 ASP A O 1
ATOM 2258 N N . THR A 1 283 ? -1.744 -7.054 10.069 1.00 91.00 283 THR A N 1
ATOM 2259 C CA . THR A 1 283 ? -2.099 -6.338 8.838 1.00 91.00 283 THR A CA 1
ATOM 2260 C C . THR A 1 283 ? -3.588 -6.022 8.720 1.00 91.00 283 THR A C 1
ATOM 2262 O O . THR A 1 283 ? -4.477 -6.695 9.255 1.00 91.00 283 THR A O 1
ATOM 2265 N N . SER A 1 284 ? -3.866 -4.963 7.967 1.00 90.50 284 SER A N 1
ATOM 2266 C CA . SER A 1 284 ? -5.198 -4.649 7.461 1.00 90.50 284 SER A CA 1
ATOM 2267 C C . SER A 1 284 ? -5.245 -4.422 5.955 1.00 90.50 284 SER A C 1
ATOM 2269 O O . SER A 1 284 ? -6.329 -4.194 5.430 1.00 90.50 284 SER A O 1
ATOM 2271 N N . CYS A 1 285 ? -4.108 -4.458 5.259 1.00 91.88 285 CYS A N 1
ATOM 2272 C CA . CYS A 1 285 ? -4.079 -4.347 3.806 1.00 91.88 285 CYS A CA 1
ATOM 2273 C C . CYS A 1 285 ? -4.412 -5.702 3.177 1.00 91.88 285 CYS A C 1
ATOM 2275 O O . CYS A 1 285 ? -3.845 -6.715 3.578 1.00 91.88 285 CYS A O 1
ATOM 2277 N N . CYS A 1 286 ? -5.272 -5.738 2.159 1.00 90.56 286 CYS A N 1
ATOM 2278 C CA . CYS A 1 286 ? -5.474 -6.925 1.317 1.00 90.56 286 CYS A CA 1
ATOM 2279 C C . CYS A 1 286 ? -5.830 -8.239 2.024 1.00 90.56 286 CYS A C 1
ATOM 2281 O O . CYS A 1 286 ? -5.568 -9.324 1.506 1.00 90.56 286 CYS A O 1
ATOM 2283 N N . THR A 1 287 ? -6.476 -8.180 3.185 1.00 86.75 287 THR A N 1
ATOM 2284 C CA . THR A 1 287 ? -6.871 -9.385 3.927 1.00 86.75 287 THR A CA 1
ATOM 2285 C C . THR A 1 287 ? -8.101 -10.093 3.340 1.00 86.75 287 THR A C 1
ATOM 2287 O O . THR A 1 287 ? -8.437 -11.193 3.780 1.00 86.75 287 THR A O 1
ATOM 2290 N N . GLY A 1 288 ? -8.756 -9.493 2.337 1.00 80.00 288 GLY A N 1
ATOM 2291 C CA . GLY A 1 288 ? -10.080 -9.896 1.858 1.00 80.00 288 GLY A CA 1
ATOM 2292 C C . GLY A 1 288 ? -11.159 -9.610 2.904 1.00 80.00 288 GLY A C 1
ATOM 2293 O O . GLY A 1 288 ? -10.990 -8.722 3.742 1.00 80.00 288 GLY A O 1
ATOM 2294 N N . ASP A 1 289 ? -12.240 -10.388 2.879 1.00 74.69 289 ASP A N 1
ATOM 2295 C CA . ASP A 1 289 ? -13.321 -10.261 3.856 1.00 74.69 289 ASP A CA 1
ATOM 2296 C C . ASP A 1 289 ? -12.826 -10.586 5.269 1.00 74.69 289 ASP A C 1
ATOM 2298 O O . ASP A 1 289 ? -12.216 -11.633 5.529 1.00 74.69 289 ASP A O 1
ATOM 2302 N N . ARG A 1 290 ? -13.102 -9.674 6.208 1.00 72.88 290 ARG A N 1
ATOM 2303 C CA . ARG A 1 290 ? -12.845 -9.907 7.631 1.00 72.88 290 ARG A CA 1
ATOM 2304 C C . ARG A 1 290 ? -13.659 -11.116 8.107 1.00 72.88 290 ARG A C 1
ATOM 2306 O O . ARG A 1 290 ? -14.792 -11.303 7.666 1.00 72.88 290 ARG A O 1
ATOM 2313 N N . PRO A 1 291 ? -13.107 -11.938 9.019 1.00 72.50 291 PRO A N 1
ATOM 2314 C CA . PRO A 1 291 ? -13.822 -13.097 9.532 1.00 72.50 291 PRO A CA 1
ATOM 2315 C C . PRO A 1 291 ? -15.136 -12.663 10.186 1.00 72.50 291 PRO A C 1
ATOM 2317 O O . PRO A 1 291 ? -15.167 -11.683 10.935 1.00 72.50 291 PRO A O 1
ATOM 2320 N N . SER A 1 292 ? -16.207 -13.412 9.917 1.00 80.62 292 SER A N 1
ATOM 2321 C CA . SER A 1 292 ? -17.505 -13.198 10.553 1.00 80.62 292 SER A CA 1
ATOM 2322 C C . SER A 1 292 ? -17.371 -13.249 12.079 1.00 80.62 292 SER A C 1
ATOM 2324 O O . SER A 1 292 ? -16.548 -14.025 12.586 1.00 80.62 292 SER A O 1
ATOM 2326 N N . PRO A 1 293 ? -18.179 -12.471 12.822 1.00 86.06 293 PRO A N 1
ATOM 2327 C CA . PRO A 1 293 ? -18.118 -12.485 14.272 1.00 86.06 293 PRO A CA 1
ATOM 2328 C C . PRO A 1 293 ? -18.283 -13.904 14.820 1.00 86.06 293 PRO A C 1
ATOM 2330 O O . PRO A 1 293 ? -19.107 -14.686 14.345 1.00 86.06 293 PRO A O 1
ATOM 2333 N N . ASN A 1 294 ? -17.463 -14.251 15.810 1.00 90.31 294 ASN A N 1
ATOM 2334 C CA . ASN A 1 294 ? -17.514 -15.567 16.436 1.00 90.31 294 ASN A CA 1
ATOM 2335 C C . ASN A 1 294 ? -18.756 -15.705 17.336 1.00 90.31 294 ASN A C 1
ATOM 2337 O O . ASN A 1 294 ? -19.421 -14.722 17.662 1.00 90.31 294 ASN A O 1
ATOM 2341 N N . ILE A 1 295 ? -19.052 -16.927 17.787 1.00 93.44 295 ILE A N 1
ATOM 2342 C CA . ILE A 1 295 ? -20.234 -17.206 18.622 1.00 93.44 295 ILE A CA 1
ATOM 2343 C C . ILE A 1 295 ? -20.247 -16.340 19.889 1.00 93.44 295 ILE A C 1
ATOM 2345 O O . ILE A 1 295 ? -21.300 -15.856 20.285 1.00 93.44 295 ILE A O 1
ATOM 2349 N N . ILE A 1 296 ? -19.087 -16.089 20.502 1.00 92.00 296 ILE A N 1
ATOM 2350 C CA . ILE A 1 296 ? -18.984 -15.242 21.699 1.00 92.00 296 ILE A CA 1
ATOM 2351 C C . ILE A 1 296 ? -19.394 -13.800 21.372 1.00 92.00 296 ILE A C 1
ATOM 2353 O O . ILE A 1 296 ? -20.197 -13.215 22.089 1.00 92.00 296 ILE A O 1
ATOM 2357 N N . GLN A 1 297 ? -18.892 -13.242 20.270 1.00 91.75 297 GLN A N 1
ATOM 2358 C CA . GLN A 1 297 ? -19.232 -11.900 19.802 1.00 91.75 297 GLN A CA 1
ATOM 2359 C C . GLN A 1 297 ? -20.719 -11.796 19.462 1.00 91.75 297 GLN A C 1
ATOM 2361 O O . GLN A 1 297 ? -21.365 -10.850 19.900 1.00 91.75 297 GLN A O 1
ATOM 2366 N N . ILE A 1 298 ? -21.276 -12.782 18.750 1.00 93.19 298 ILE A N 1
ATOM 2367 C CA . ILE A 1 298 ? -22.709 -12.836 18.430 1.00 93.19 298 ILE A CA 1
ATOM 2368 C C . ILE A 1 298 ? -23.541 -12.879 19.717 1.00 93.19 298 ILE A C 1
ATOM 2370 O O . ILE A 1 298 ? -24.450 -12.068 19.877 1.00 93.19 298 ILE A O 1
ATOM 2374 N N . SER A 1 299 ? -23.202 -13.756 20.665 1.00 94.62 299 SER A N 1
ATOM 2375 C CA . SER A 1 299 ? -23.883 -13.843 21.963 1.00 94.62 299 SER A CA 1
ATOM 2376 C C . SER A 1 299 ? -23.809 -12.529 22.743 1.00 94.62 299 SER A C 1
ATOM 2378 O O . SER A 1 299 ? -24.810 -12.102 23.316 1.00 94.62 299 SER A O 1
ATOM 2380 N N . CYS A 1 300 ? -22.662 -11.840 22.726 1.00 94.62 300 CYS A N 1
ATOM 2381 C CA . CYS A 1 300 ? -22.527 -10.511 23.323 1.00 94.62 300 CYS A CA 1
ATOM 2382 C C . CYS A 1 300 ? -23.426 -9.474 22.634 1.00 94.62 300 CYS A C 1
ATOM 2384 O O . CYS A 1 300 ? -24.081 -8.694 23.322 1.00 94.62 300 CYS A O 1
ATOM 2386 N N . PHE A 1 301 ? -23.497 -9.468 21.298 1.00 94.06 301 PHE A N 1
ATOM 2387 C CA . PHE A 1 301 ? -24.389 -8.565 20.569 1.00 94.06 301 PHE A CA 1
ATOM 2388 C C . PHE A 1 301 ? -25.856 -8.820 20.910 1.00 94.06 301 PHE A C 1
ATOM 2390 O O . PHE A 1 301 ? -26.575 -7.874 21.220 1.00 94.06 301 PHE A O 1
ATOM 2397 N N . VAL A 1 302 ? -26.285 -10.084 20.930 1.00 96.25 302 VAL A N 1
ATOM 2398 C CA . VAL A 1 302 ? -27.652 -10.461 21.316 1.00 96.25 302 VAL A CA 1
ATOM 2399 C C . VAL A 1 302 ? -27.958 -9.997 22.740 1.00 96.25 302 VAL A C 1
ATOM 2401 O O . VAL A 1 302 ? -28.989 -9.368 22.965 1.00 96.25 302 VAL A O 1
ATOM 2404 N N . PHE A 1 303 ? -27.047 -10.227 23.689 1.00 96.31 303 PHE A N 1
ATOM 2405 C CA . PHE A 1 303 ? -27.200 -9.756 25.066 1.00 96.31 303 PHE A CA 1
ATOM 2406 C C . PHE A 1 303 ? -27.393 -8.233 25.142 1.00 96.31 303 PHE A C 1
ATOM 2408 O O . PHE A 1 303 ? -28.339 -7.763 25.773 1.00 96.31 303 PHE A O 1
ATOM 2415 N N . PHE A 1 304 ? -26.558 -7.448 24.454 1.00 96.19 304 PHE A N 1
ATOM 2416 C CA . PHE A 1 304 ? -26.685 -5.989 24.475 1.00 96.19 304 PHE A CA 1
ATOM 2417 C C . PHE A 1 304 ? -27.948 -5.479 23.774 1.00 96.19 304 PHE A C 1
ATOM 2419 O O . PHE A 1 304 ? -28.529 -4.489 24.223 1.00 96.19 304 PHE A O 1
ATOM 2426 N N . VAL A 1 305 ? -28.418 -6.165 22.728 1.00 96.19 305 VAL A N 1
ATOM 2427 C CA . VAL A 1 305 ? -29.715 -5.871 22.102 1.00 96.19 305 VAL A CA 1
ATOM 2428 C C . VAL A 1 305 ? -30.859 -6.122 23.088 1.00 96.19 305 VAL A C 1
ATOM 2430 O O . VAL A 1 305 ? -31.747 -5.281 23.212 1.00 96.19 305 VAL A O 1
ATOM 2433 N N . LEU A 1 306 ? -30.821 -7.216 23.855 1.00 97.00 306 LEU A N 1
ATOM 2434 C CA . LEU A 1 306 ? -31.815 -7.479 24.901 1.00 97.00 306 LEU A CA 1
ATOM 2435 C C . LEU A 1 306 ? -31.789 -6.406 26.002 1.00 97.00 306 LEU A C 1
ATOM 2437 O O . LEU A 1 306 ? -32.850 -5.965 26.438 1.00 97.00 306 LEU A O 1
ATOM 2441 N N . CYS A 1 307 ? -30.611 -5.916 26.407 1.00 96.69 307 CYS A N 1
ATOM 2442 C CA . CYS A 1 307 ? -30.502 -4.797 27.354 1.00 96.69 307 CYS A CA 1
ATOM 2443 C C . CYS A 1 307 ? -31.115 -3.495 26.810 1.00 96.69 307 CYS A C 1
ATOM 2445 O O . CYS A 1 307 ? -31.769 -2.762 27.561 1.00 96.69 307 CYS A O 1
ATOM 2447 N N . LEU A 1 308 ? -30.942 -3.215 25.513 1.00 96.31 308 LEU A N 1
ATOM 2448 C CA . LEU A 1 308 ? -31.570 -2.068 24.856 1.00 96.31 308 LEU A CA 1
ATOM 2449 C C . LEU A 1 308 ? -33.098 -2.204 24.868 1.00 96.31 308 LEU A C 1
ATOM 2451 O O . LEU A 1 308 ? -33.791 -1.260 25.247 1.00 96.31 308 LEU A O 1
ATOM 2455 N N . LEU A 1 309 ? -33.625 -3.382 24.522 1.00 97.38 309 LEU A N 1
ATOM 2456 C CA . LEU A 1 309 ? -35.065 -3.659 24.560 1.00 97.38 309 LEU A CA 1
ATOM 2457 C C . LEU A 1 309 ? -35.634 -3.539 25.981 1.00 97.38 309 LEU A C 1
ATOM 2459 O O . LEU A 1 309 ? -36.673 -2.907 26.165 1.00 97.38 309 LEU A O 1
ATOM 2463 N N . ALA A 1 310 ? -34.931 -4.061 26.990 1.00 96.44 310 ALA A N 1
ATOM 2464 C CA . ALA A 1 310 ? -35.307 -3.907 28.395 1.00 96.44 310 ALA A CA 1
ATOM 2465 C C . ALA A 1 310 ? -35.337 -2.428 28.816 1.00 96.44 310 ALA A C 1
ATOM 2467 O O . ALA A 1 310 ? -36.279 -1.988 29.468 1.00 96.44 310 ALA A O 1
ATOM 2468 N N . THR A 1 311 ? -34.360 -1.631 28.376 1.00 96.69 311 THR A N 1
ATOM 2469 C CA . THR A 1 311 ? -34.329 -0.184 28.645 1.00 96.69 311 THR A CA 1
ATOM 2470 C C . THR A 1 311 ? -35.517 0.537 28.026 1.00 96.69 311 THR A C 1
ATOM 2472 O O . THR A 1 311 ? -36.141 1.360 28.690 1.00 96.69 311 THR A O 1
ATOM 2475 N N . LEU A 1 312 ? -35.867 0.216 26.778 1.00 96.88 312 LEU A N 1
ATOM 2476 C CA . LEU A 1 312 ? -37.046 0.782 26.121 1.00 96.88 312 LEU A CA 1
ATOM 2477 C C . LEU A 1 312 ? -38.339 0.381 26.846 1.00 96.88 312 LEU A C 1
ATOM 2479 O O . LEU A 1 312 ? -39.221 1.219 27.029 1.00 96.88 312 LEU A O 1
ATOM 2483 N N . TYR A 1 313 ? -38.436 -0.873 27.296 1.00 96.75 313 TYR A N 1
ATOM 2484 C CA . TYR A 1 313 ? -39.563 -1.362 28.086 1.00 96.75 313 TYR A CA 1
ATOM 2485 C C . TYR A 1 313 ? -39.707 -0.600 29.411 1.00 96.75 313 TYR A C 1
ATOM 2487 O O . TYR A 1 313 ? -40.752 0.008 29.648 1.00 96.75 313 TYR A O 1
ATOM 2495 N N . PHE A 1 314 ? -38.659 -0.560 30.243 1.00 96.25 314 PHE A N 1
ATOM 2496 C CA . PHE A 1 314 ? -38.702 0.133 31.533 1.00 96.25 314 PHE A CA 1
ATOM 2497 C C . PHE A 1 314 ? -38.915 1.641 31.368 1.00 96.25 314 PHE A C 1
ATOM 2499 O O . PHE A 1 314 ? -39.672 2.237 32.129 1.00 96.25 314 PHE A O 1
ATOM 2506 N N . TYR A 1 315 ? -38.337 2.260 30.334 1.00 95.75 315 TYR A N 1
ATOM 2507 C CA . TYR A 1 315 ? -38.564 3.673 30.027 1.00 95.75 315 TYR A CA 1
ATOM 2508 C C . TYR A 1 315 ? -40.044 3.956 29.747 1.00 95.75 315 TYR A C 1
ATOM 2510 O O . TYR A 1 315 ? -40.618 4.896 30.300 1.00 95.75 315 TYR A O 1
ATOM 2518 N N . ASN A 1 316 ? -40.678 3.117 28.924 1.00 94.88 316 ASN A N 1
ATOM 2519 C CA . ASN A 1 316 ? -42.100 3.238 28.622 1.00 94.88 316 ASN A CA 1
ATOM 2520 C C . ASN A 1 316 ? -42.970 2.954 29.854 1.00 94.88 316 ASN A C 1
ATOM 2522 O O . ASN A 1 316 ? -43.926 3.691 30.087 1.00 94.88 316 ASN A O 1
ATOM 2526 N N . ALA A 1 317 ? -42.622 1.955 30.671 1.00 92.62 317 ALA A N 1
ATOM 2527 C CA . ALA A 1 317 ? -43.337 1.632 31.906 1.00 92.62 317 ALA A CA 1
ATOM 2528 C C . ALA A 1 317 ? -43.291 2.791 32.922 1.00 92.62 317 ALA A C 1
ATOM 2530 O O . ALA A 1 317 ? -44.336 3.211 33.425 1.00 92.62 317 ALA A O 1
ATOM 2531 N N . VAL A 1 318 ? -42.109 3.375 33.160 1.00 91.94 318 VAL A N 1
ATOM 2532 C CA . VAL A 1 318 ? -41.939 4.557 34.027 1.00 91.94 318 VAL A CA 1
ATOM 2533 C C . VAL A 1 318 ? -42.714 5.750 33.467 1.00 91.94 318 VAL A C 1
ATOM 2535 O O . VAL A 1 318 ? -43.424 6.432 34.207 1.00 91.94 318 VAL A O 1
ATOM 2538 N N . ARG A 1 319 ? -42.632 6.000 32.152 1.00 92.38 319 ARG A N 1
ATOM 2539 C CA . ARG A 1 319 ? -43.355 7.102 31.498 1.00 92.38 319 ARG A CA 1
ATOM 2540 C C . ARG A 1 319 ? -44.870 6.962 31.651 1.00 92.38 319 ARG A C 1
ATOM 2542 O O . ARG A 1 319 ? -45.526 7.941 31.999 1.00 92.38 319 ARG A O 1
ATOM 2549 N N . GLN A 1 320 ? -45.418 5.772 31.406 1.00 89.75 320 GLN A N 1
ATOM 2550 C CA . GLN A 1 320 ? -46.849 5.504 31.568 1.00 89.75 320 GLN A CA 1
ATOM 2551 C C . GLN A 1 320 ? -47.291 5.711 33.019 1.00 89.75 320 GLN A C 1
ATOM 2553 O O . GLN A 1 320 ? -48.273 6.408 33.265 1.00 89.75 320 GLN A O 1
ATOM 2558 N N . ARG A 1 321 ? -46.540 5.179 33.991 1.00 86.00 321 ARG A N 1
ATOM 2559 C CA . ARG A 1 321 ? -46.852 5.334 35.421 1.00 86.00 321 ARG A CA 1
ATOM 2560 C C . ARG A 1 321 ? -46.800 6.794 35.878 1.00 86.00 321 ARG A C 1
ATOM 2562 O O . ARG A 1 321 ? -47.703 7.228 36.589 1.00 86.00 321 ARG A O 1
ATOM 2569 N N . LYS A 1 322 ? -45.817 7.577 35.415 1.00 85.56 322 LYS A N 1
ATOM 2570 C CA . LYS A 1 322 ? -45.741 9.023 35.694 1.00 85.56 322 LYS A CA 1
ATOM 2571 C C . LYS A 1 322 ? -46.916 9.798 35.097 1.00 85.56 322 LYS A C 1
ATOM 2573 O O . LYS A 1 322 ? -47.434 10.688 35.761 1.00 85.56 322 LYS A O 1
ATOM 2578 N N . MET A 1 323 ? -47.373 9.442 33.893 1.00 82.00 323 MET A N 1
ATOM 2579 C CA . MET A 1 323 ? -48.569 10.059 33.303 1.00 82.00 323 MET A CA 1
ATOM 2580 C C . MET A 1 323 ? -49.842 9.738 34.095 1.00 82.00 323 MET A C 1
ATOM 2582 O O . MET A 1 323 ? -50.605 10.649 34.387 1.00 82.00 323 MET A O 1
ATOM 2586 N N . VAL A 1 324 ? -50.041 8.480 34.502 1.00 80.62 324 VAL A N 1
ATOM 2587 C CA . VAL A 1 324 ? -51.197 8.074 35.327 1.00 80.62 324 VAL A CA 1
ATOM 2588 C C . VAL A 1 324 ? -51.175 8.741 36.710 1.00 80.62 324 VAL A C 1
ATOM 2590 O O . VAL A 1 324 ? -52.228 9.056 37.263 1.00 80.62 324 VAL A O 1
ATOM 2593 N N . SER A 1 325 ? -49.990 8.968 37.286 1.00 73.19 325 SER A N 1
ATOM 2594 C CA . SER A 1 325 ? -49.840 9.711 38.544 1.00 73.19 325 SER A CA 1
ATOM 2595 C C . SER A 1 325 ? -50.207 11.194 38.382 1.00 73.19 325 SER A C 1
ATOM 2597 O O . SER A 1 325 ? -50.956 11.730 39.198 1.00 73.19 325 SER A O 1
ATOM 2599 N N . LEU A 1 326 ? -49.771 11.835 37.287 1.00 73.25 326 LEU A N 1
ATOM 2600 C CA . LEU A 1 326 ? -50.137 13.222 36.978 1.00 73.25 326 LEU A CA 1
ATOM 2601 C C . LEU A 1 326 ? -51.647 13.394 36.764 1.00 73.25 326 LEU A C 1
ATOM 2603 O O . LEU A 1 326 ? -52.225 14.315 37.331 1.00 73.25 326 LEU A O 1
ATOM 2607 N N . ASP A 1 327 ? -52.277 12.502 35.996 1.00 69.19 327 ASP A N 1
ATOM 2608 C CA . ASP A 1 327 ? -53.706 12.581 35.656 1.00 69.19 327 ASP A CA 1
ATOM 2609 C C . ASP A 1 327 ? -54.603 12.451 36.903 1.00 69.19 327 ASP A C 1
ATOM 2611 O O . ASP A 1 327 ? -55.523 13.242 37.117 1.00 69.19 327 ASP A O 1
ATOM 2615 N N . ASN A 1 328 ? -54.251 11.538 37.819 1.00 60.00 328 ASN A N 1
ATOM 2616 C CA . ASN A 1 328 ? -54.922 11.406 39.119 1.00 60.00 328 ASN A CA 1
ATOM 2617 C C . ASN A 1 328 ? -54.730 12.630 40.031 1.00 60.00 328 ASN A C 1
ATOM 2619 O O . ASN A 1 328 ? -55.576 12.884 40.886 1.00 60.00 328 ASN A O 1
ATOM 2623 N N . SER A 1 329 ? -53.638 13.383 39.868 1.00 59.38 329 SER A N 1
ATOM 2624 C CA . SER A 1 329 ? -53.379 14.595 40.651 1.00 59.38 329 SER A CA 1
ATOM 2625 C C . SER A 1 329 ? -54.103 15.827 40.092 1.00 59.38 329 SER A C 1
ATOM 2627 O O . SER A 1 329 ? -54.399 16.742 40.854 1.00 59.38 329 SER A O 1
ATOM 2629 N N . THR A 1 330 ? -54.418 15.854 38.791 1.00 53.66 330 THR A N 1
ATOM 2630 C CA . THR A 1 330 ? -55.211 16.915 38.139 1.00 53.66 330 THR A CA 1
ATOM 2631 C C . THR A 1 330 ? -56.720 16.646 38.130 1.00 53.66 330 THR A C 1
ATOM 2633 O O . THR A 1 330 ? -57.502 17.588 38.053 1.00 53.66 330 THR A O 1
ATOM 2636 N N . GLY A 1 331 ? -57.155 15.388 38.263 1.00 45.25 331 GLY A N 1
ATOM 2637 C CA . GLY A 1 331 ? -58.573 15.004 38.336 1.00 45.25 331 GLY A CA 1
ATOM 2638 C C . GLY A 1 331 ? -59.269 15.273 39.681 1.00 45.25 331 GLY A C 1
ATOM 2639 O O . GLY A 1 331 ? -60.455 14.985 39.813 1.00 45.25 331 GLY A O 1
ATOM 2640 N N . GLY A 1 332 ? -58.554 15.804 40.682 1.00 42.44 332 GLY A N 1
ATOM 2641 C CA . GLY A 1 332 ? -59.073 16.084 42.029 1.00 42.44 332 GLY A CA 1
ATOM 2642 C C . GLY A 1 332 ? -59.663 17.484 42.243 1.00 42.44 332 GLY A C 1
ATOM 2643 O O . GLY A 1 332 ? -60.115 17.777 43.346 1.00 42.44 332 GLY A O 1
ATOM 2644 N N . GLU A 1 333 ? -59.672 18.357 41.232 1.00 39.56 333 GLU A N 1
ATOM 2645 C CA . GLU A 1 333 ? -60.153 19.740 41.365 1.00 39.56 333 GLU A CA 1
ATOM 2646 C C . GLU A 1 333 ? -61.489 19.951 40.624 1.00 39.56 333 GLU A C 1
ATOM 2648 O O . GLU A 1 333 ? -61.598 20.713 39.664 1.00 39.56 333 GLU A O 1
ATOM 2653 N N . SER A 1 334 ? -62.548 19.261 41.062 1.00 35.69 334 SER A N 1
ATOM 2654 C CA . SER A 1 334 ? -63.919 19.606 40.670 1.00 35.69 334 SER A CA 1
ATOM 2655 C C . SER A 1 334 ? -64.414 20.783 41.518 1.00 35.69 334 SER A C 1
ATOM 2657 O O . SER A 1 334 ? -64.742 20.619 42.693 1.00 35.69 334 SER A O 1
ATOM 2659 N N . LYS A 1 335 ? -64.486 21.981 40.927 1.00 40.44 335 LYS A N 1
ATOM 2660 C CA . LYS A 1 335 ? -65.239 23.109 41.496 1.00 40.44 335 LYS A CA 1
ATOM 2661 C C . LYS A 1 335 ? -66.737 22.797 41.440 1.00 40.44 335 LYS A C 1
ATOM 2663 O O . LYS A 1 335 ? -67.312 22.812 40.355 1.00 40.44 335 LYS A O 1
ATOM 2668 N N . GLU A 1 336 ? -67.374 22.573 42.587 1.00 38.44 336 GLU A N 1
ATOM 2669 C CA . GLU A 1 336 ? -68.837 22.657 42.703 1.00 38.44 336 GLU A CA 1
ATOM 2670 C C . GLU A 1 336 ? -69.275 24.103 43.010 1.00 38.44 336 GLU A C 1
ATOM 2672 O O . GLU A 1 336 ? -68.652 24.768 43.844 1.00 38.44 336 GLU A O 1
ATOM 2677 N N . PRO A 1 337 ? -70.336 24.624 42.362 1.00 46.50 337 PRO A N 1
ATOM 2678 C CA . PRO A 1 337 ? -70.916 25.912 42.703 1.00 46.50 337 PRO A CA 1
ATOM 2679 C C . PRO A 1 337 ? -71.972 25.760 43.811 1.00 46.50 337 PRO A C 1
ATOM 2681 O O . PRO A 1 337 ? -72.968 25.070 43.639 1.00 46.50 337 PRO A O 1
ATOM 2684 N N . ASN A 1 338 ? -71.772 26.497 44.905 1.00 45.94 338 ASN A N 1
ATOM 2685 C CA . ASN A 1 338 ? -72.775 26.940 45.883 1.00 45.94 338 ASN A CA 1
ATOM 2686 C C . ASN A 1 338 ? -73.718 25.877 46.496 1.00 45.94 338 ASN A C 1
ATOM 2688 O O . ASN A 1 338 ? -74.814 25.634 45.996 1.00 45.94 338 ASN A O 1
ATOM 2692 N N . GLY A 1 339 ? -73.373 25.403 47.698 1.00 35.94 339 GLY A N 1
ATOM 2693 C CA . GLY A 1 339 ? -74.280 24.688 48.602 1.00 35.94 339 GLY A CA 1
ATOM 2694 C C . GLY A 1 339 ? -73.777 24.689 50.053 1.00 35.94 339 GLY A C 1
ATOM 2695 O O . GLY A 1 339 ? -72.586 24.560 50.298 1.00 35.94 339 GLY A O 1
ATOM 2696 N N . ILE A 1 340 ? -74.695 24.905 50.995 1.00 37.75 340 ILE A N 1
ATOM 2697 C CA . ILE A 1 340 ? -74.547 25.108 52.455 1.00 37.75 340 ILE A CA 1
ATOM 2698 C C . ILE A 1 340 ? -73.784 23.949 53.145 1.00 37.75 340 ILE A C 1
ATOM 2700 O O . ILE A 1 340 ? -73.970 22.801 52.741 1.00 37.75 340 ILE A O 1
ATOM 2704 N N . PRO A 1 341 ? -72.972 24.191 54.201 1.00 35.38 341 PRO A N 1
ATOM 2705 C CA . PRO A 1 341 ? -72.173 23.140 54.826 1.00 35.38 341 PRO A CA 1
ATOM 2706 C C . PRO A 1 341 ? -73.059 22.180 55.629 1.00 35.38 341 PRO A C 1
ATOM 2708 O O . PRO A 1 341 ? -73.662 22.566 56.629 1.00 35.38 341 PRO A O 1
ATOM 2711 N N . ILE A 1 342 ? -73.112 20.918 55.205 1.00 38.06 342 ILE A N 1
ATOM 2712 C CA . ILE A 1 342 ? -73.581 19.805 56.033 1.00 38.06 342 ILE A CA 1
ATOM 2713 C C . ILE A 1 342 ? -72.339 19.054 56.497 1.00 38.06 342 ILE A C 1
ATOM 2715 O O . ILE A 1 342 ? -71.586 18.507 55.693 1.00 38.06 342 ILE A O 1
ATOM 2719 N N . GLU A 1 343 ? -72.127 19.052 57.808 1.00 38.50 343 GLU A N 1
ATOM 2720 C CA . GLU A 1 343 ? -71.107 18.263 58.485 1.00 38.50 343 GLU A CA 1
ATOM 2721 C C . GLU A 1 343 ? -71.481 16.778 58.375 1.00 38.50 343 GLU A C 1
ATOM 2723 O O . GLU A 1 343 ? -72.187 16.217 59.211 1.00 38.50 343 GLU A O 1
ATOM 2728 N N . VAL A 1 344 ? -71.052 16.134 57.289 1.00 36.59 344 VAL A N 1
ATOM 2729 C CA . VAL A 1 344 ? -71.051 14.676 57.203 1.00 36.59 344 VAL A CA 1
ATOM 2730 C C . VAL A 1 344 ? -69.714 14.210 57.755 1.00 36.59 344 VAL A C 1
ATOM 2732 O O . VAL A 1 344 ? -68.679 14.300 57.094 1.00 36.59 344 VAL A O 1
ATOM 2735 N N . VAL A 1 345 ? -69.747 13.697 58.984 1.00 42.25 345 VAL A N 1
ATOM 2736 C CA . VAL A 1 345 ? -68.684 12.859 59.543 1.00 42.25 345 VAL A CA 1
ATOM 2737 C C . VAL A 1 345 ? -68.620 11.585 58.696 1.00 42.25 345 VAL A C 1
ATOM 2739 O O . VAL A 1 345 ? -69.245 10.575 59.007 1.00 42.25 345 VAL A O 1
ATOM 2742 N N . VAL A 1 346 ? -67.887 11.635 57.582 1.00 37.53 346 VAL A N 1
ATOM 2743 C CA . VAL A 1 346 ? -67.419 10.425 56.909 1.00 37.53 346 VAL A CA 1
ATOM 2744 C C . VAL A 1 346 ? -66.155 10.010 57.638 1.00 37.53 346 VAL A C 1
ATOM 2746 O O . VAL A 1 346 ? -65.097 10.620 57.497 1.00 37.53 346 VAL A O 1
ATOM 2749 N N . GLN A 1 347 ? -66.308 8.984 58.469 1.00 29.78 347 GLN A N 1
ATOM 2750 C CA . GLN A 1 347 ? -65.215 8.205 59.031 1.00 29.78 347 GLN A CA 1
ATOM 2751 C C . GLN A 1 347 ? -64.167 7.964 57.941 1.00 29.78 347 GLN A C 1
ATOM 2753 O O . GLN A 1 347 ? -64.460 7.354 56.912 1.00 29.78 347 GLN A O 1
ATOM 2758 N N . ALA A 1 348 ? -62.950 8.454 58.168 1.00 33.75 348 ALA A N 1
ATOM 2759 C CA . ALA A 1 348 ? -61.797 8.092 57.371 1.00 33.75 348 ALA A CA 1
ATOM 2760 C C . ALA A 1 348 ? -61.596 6.576 57.493 1.00 33.75 348 ALA A C 1
ATOM 2762 O O . ALA A 1 348 ? -60.949 6.094 58.419 1.00 33.75 348 ALA A O 1
ATOM 2763 N N . THR A 1 349 ? -62.157 5.799 56.567 1.00 30.88 349 THR A N 1
ATOM 2764 C CA . THR A 1 349 ? -61.603 4.482 56.271 1.00 30.88 349 THR A CA 1
ATOM 2765 C C . THR A 1 349 ? -60.203 4.730 55.743 1.00 30.88 349 THR A C 1
ATOM 2767 O O . THR A 1 349 ? -60.031 5.246 54.636 1.00 30.88 349 THR A O 1
ATOM 2770 N N . GLN A 1 350 ? -59.221 4.418 56.586 1.00 36.41 350 GLN A N 1
ATOM 2771 C CA . GLN A 1 350 ? -57.810 4.328 56.253 1.00 36.41 350 GLN A CA 1
ATOM 2772 C C . GLN A 1 350 ? -57.647 3.676 54.870 1.00 36.41 350 GLN A C 1
ATOM 2774 O O . GLN A 1 350 ? -57.789 2.467 54.715 1.00 36.41 350 GLN A O 1
ATOM 2779 N N . LYS A 1 351 ? -57.304 4.475 53.852 1.00 36.47 351 LYS A N 1
ATOM 2780 C CA . LYS A 1 351 ? -56.540 3.996 52.692 1.00 36.47 351 LYS A CA 1
ATOM 2781 C C . LYS A 1 351 ? -55.068 3.912 53.112 1.00 36.47 351 LYS A C 1
ATOM 2783 O O . LYS A 1 351 ? -54.201 4.559 52.535 1.00 36.47 351 LYS A O 1
ATOM 2788 N N . GLU A 1 352 ? -54.789 3.137 54.153 1.00 38.72 352 GLU A N 1
ATOM 2789 C CA . GLU A 1 352 ? -53.434 2.682 54.444 1.00 38.72 352 GLU A CA 1
ATOM 2790 C C . GLU A 1 352 ? -53.128 1.571 53.433 1.00 38.72 352 GLU A C 1
ATOM 2792 O O . GLU A 1 352 ? -53.681 0.480 53.514 1.00 38.72 352 GLU A O 1
ATOM 2797 N N . GLY A 1 353 ? -52.335 1.885 52.403 1.00 41.69 353 GLY A N 1
ATOM 2798 C CA . GLY A 1 353 ? -51.761 0.866 51.515 1.00 41.69 353 GLY A CA 1
ATOM 2799 C C . GLY A 1 353 ? -51.622 1.230 50.035 1.00 41.69 353 GLY A C 1
ATOM 2800 O O . GLY A 1 353 ? -50.770 0.667 49.366 1.00 41.69 353 GLY A O 1
ATOM 2801 N N . SER A 1 354 ? -52.394 2.179 49.484 1.00 49.94 354 SER A N 1
ATOM 2802 C CA . SER A 1 354 ? -52.358 2.423 48.022 1.00 49.94 354 SER A CA 1
ATOM 2803 C C . SER A 1 354 ? -51.279 3.410 47.552 1.00 49.94 354 SER A C 1
ATOM 2805 O O . SER A 1 354 ? -50.999 3.435 46.352 1.00 49.94 354 SER A O 1
ATOM 2807 N N . GLY A 1 355 ? -50.756 4.273 48.427 1.00 56.16 355 GLY A N 1
ATOM 2808 C CA . GLY A 1 355 ? -49.725 5.259 48.068 1.00 56.16 355 GLY A CA 1
ATOM 2809 C C . GLY A 1 355 ? -48.325 4.649 48.086 1.00 56.16 355 GLY A C 1
ATOM 2810 O O . GLY A 1 355 ? -47.629 4.672 47.080 1.00 56.16 355 GLY A O 1
ATOM 2811 N N . THR A 1 356 ? -47.982 3.994 49.195 1.00 61.12 356 THR A N 1
ATOM 2812 C CA . THR A 1 356 ? -46.687 3.340 49.434 1.00 61.12 356 THR A CA 1
ATOM 2813 C C . THR A 1 356 ? -46.358 2.252 48.412 1.00 61.12 356 THR A C 1
ATOM 2815 O O . THR A 1 356 ? -45.257 2.244 47.881 1.00 61.12 356 THR A O 1
ATOM 2818 N N . ASP A 1 357 ? -47.325 1.404 48.056 1.00 70.19 357 ASP A N 1
ATOM 2819 C CA . ASP A 1 357 ? -47.132 0.292 47.106 1.00 70.19 357 ASP A CA 1
ATOM 2820 C C . ASP A 1 357 ? -46.936 0.783 45.650 1.00 70.19 357 ASP A C 1
ATOM 2822 O O . ASP A 1 357 ? -46.252 0.171 44.829 1.00 70.19 357 ASP A O 1
ATOM 2826 N N . LYS A 1 358 ? -47.507 1.951 45.309 1.00 71.50 358 LYS A N 1
ATOM 2827 C CA . LYS A 1 358 ? -47.302 2.590 43.996 1.00 71.50 358 LYS A CA 1
ATOM 2828 C C . LYS A 1 358 ? -45.944 3.277 43.895 1.00 71.50 358 LYS A C 1
ATOM 2830 O O . LYS A 1 358 ? -45.355 3.251 42.812 1.00 71.50 358 LYS A O 1
ATOM 2835 N N . ASP A 1 359 ? -45.489 3.891 44.982 1.00 79.00 359 ASP A N 1
ATOM 2836 C CA . ASP A 1 359 ? -44.197 4.571 45.046 1.00 79.00 359 ASP A CA 1
ATOM 2837 C C . ASP A 1 359 ? -43.040 3.556 45.065 1.00 79.00 359 ASP A C 1
ATOM 2839 O O . ASP A 1 359 ? -42.078 3.730 44.320 1.00 79.00 359 ASP A O 1
ATOM 2843 N N . GLU A 1 360 ? -43.183 2.442 45.792 1.00 87.44 360 GLU A N 1
ATOM 2844 C CA . GLU A 1 360 ? -42.211 1.336 45.823 1.00 87.44 360 GLU A CA 1
ATOM 2845 C C . GLU A 1 360 ? -42.039 0.682 44.440 1.00 87.44 360 GLU A C 1
ATOM 2847 O O . GLU A 1 360 ? -40.921 0.512 43.950 1.00 87.44 360 GLU A O 1
ATOM 2852 N N . LEU A 1 361 ? -43.145 0.417 43.735 1.00 87.25 361 LEU A N 1
ATOM 2853 C CA . LEU A 1 361 ? -43.099 -0.112 42.369 1.00 87.25 361 LEU A CA 1
ATOM 2854 C C . LEU A 1 361 ? -42.461 0.874 41.372 1.00 87.25 361 LEU A C 1
ATOM 2856 O O . LEU A 1 361 ? -41.790 0.457 40.423 1.00 87.25 361 LEU A O 1
ATOM 2860 N N . LEU A 1 362 ? -42.694 2.183 41.532 1.00 88.25 362 LEU A N 1
ATOM 2861 C CA . LEU A 1 362 ? -42.064 3.200 40.686 1.00 88.25 362 LEU A CA 1
ATOM 2862 C C . LEU A 1 362 ? -40.547 3.228 40.918 1.00 88.25 362 LEU A C 1
ATOM 2864 O O . LEU A 1 362 ? -39.793 3.285 39.947 1.00 88.25 362 LEU A O 1
ATOM 2868 N N . GLU A 1 363 ? -40.111 3.148 42.175 1.00 90.81 363 GLU A N 1
ATOM 2869 C CA . GLU A 1 363 ? -38.698 3.102 42.549 1.00 90.81 363 GLU A CA 1
ATOM 2870 C C . GLU A 1 363 ? -38.003 1.857 41.977 1.00 90.81 363 GLU A C 1
ATOM 2872 O O . GLU A 1 363 ? -36.927 1.967 41.384 1.00 90.81 363 GLU A O 1
ATOM 2877 N N . GLU A 1 364 ? -38.650 0.690 42.033 1.00 92.69 364 GLU A N 1
ATOM 2878 C CA . GLU A 1 364 ? -38.128 -0.542 41.433 1.00 92.69 364 GLU A CA 1
ATOM 2879 C C . GLU A 1 364 ? -37.997 -0.431 39.901 1.00 92.69 364 GLU A C 1
ATOM 2881 O O . GLU A 1 364 ? -36.987 -0.832 39.310 1.00 92.69 364 GLU A O 1
ATOM 2886 N N . LEU A 1 365 ? -38.992 0.160 39.229 1.00 93.06 365 LEU A N 1
ATOM 2887 C CA . LEU A 1 365 ? -38.940 0.413 37.785 1.00 93.06 365 LEU A CA 1
ATOM 2888 C C . LEU A 1 365 ? -37.836 1.412 37.413 1.00 93.06 365 LEU A C 1
ATOM 2890 O O . LEU A 1 365 ? -37.158 1.221 36.401 1.00 93.06 365 LEU A O 1
ATOM 2894 N N . GLU A 1 366 ? -37.637 2.465 38.207 1.00 93.31 366 GLU A N 1
ATOM 2895 C CA . GLU A 1 366 ? -36.567 3.446 38.001 1.00 93.31 366 GLU A CA 1
ATOM 2896 C C . GLU A 1 366 ? -35.178 2.844 38.250 1.00 93.31 366 GLU A C 1
ATOM 2898 O O . GLU A 1 366 ? -34.243 3.113 37.488 1.00 93.31 366 GLU A O 1
ATOM 2903 N N . TYR A 1 367 ? -35.041 1.977 39.256 1.00 94.81 367 TYR A N 1
ATOM 2904 C CA . TYR A 1 367 ? -33.819 1.217 39.502 1.00 94.81 367 TYR A CA 1
ATOM 2905 C C . TYR A 1 367 ? -33.481 0.309 38.314 1.00 94.81 367 TYR A C 1
ATOM 2907 O O . TYR A 1 367 ? -32.380 0.389 37.760 1.00 94.81 367 TYR A O 1
ATOM 2915 N N . ASN A 1 368 ? -34.446 -0.494 37.858 1.00 94.31 368 ASN A N 1
ATOM 2916 C CA . ASN A 1 368 ? -34.267 -1.391 36.718 1.00 94.31 368 ASN A CA 1
ATOM 2917 C C . ASN A 1 368 ? -33.968 -0.629 35.419 1.00 94.31 368 ASN A C 1
ATOM 2919 O O . ASN A 1 368 ? -33.087 -1.041 34.660 1.00 94.31 368 ASN A O 1
ATOM 2923 N N . LEU A 1 369 ? -34.623 0.519 35.196 1.00 95.56 369 LEU A N 1
ATOM 2924 C CA . LEU A 1 369 ? -34.318 1.424 34.087 1.00 95.56 369 LEU A CA 1
ATOM 2925 C C . LEU A 1 369 ? -32.870 1.921 34.148 1.00 95.56 369 LEU A C 1
ATOM 2927 O O . LEU A 1 369 ? -32.181 1.936 33.128 1.00 95.56 369 LEU A O 1
ATOM 2931 N N . ASN A 1 370 ? -32.391 2.326 35.327 1.00 94.81 370 ASN A N 1
ATOM 2932 C CA . ASN A 1 370 ? -31.015 2.788 35.492 1.00 94.81 370 ASN A CA 1
ATOM 2933 C C . ASN A 1 370 ? -30.014 1.668 35.187 1.00 94.81 370 ASN A C 1
ATOM 2935 O O . ASN A 1 370 ? -29.079 1.879 34.409 1.00 94.81 370 ASN A O 1
ATOM 2939 N N . VAL A 1 371 ? -30.223 0.468 35.734 1.00 95.06 371 VAL A N 1
ATOM 2940 C CA . VAL A 1 371 ? -29.354 -0.691 35.486 1.00 95.06 371 VAL A CA 1
ATOM 2941 C C . VAL A 1 371 ? -29.329 -1.048 33.997 1.00 95.06 371 VAL A C 1
ATOM 2943 O O . VAL A 1 371 ? -28.250 -1.132 33.399 1.00 95.06 371 VAL A O 1
ATOM 2946 N N . SER A 1 372 ? -30.495 -1.195 33.362 1.00 95.25 372 SER A N 1
ATOM 2947 C CA . SER A 1 372 ? -30.582 -1.547 31.942 1.00 95.25 372 SER A CA 1
ATOM 2948 C C . SER A 1 372 ? -29.969 -0.462 31.048 1.00 95.25 372 SER A C 1
ATOM 2950 O O . SER A 1 372 ? -29.292 -0.769 30.061 1.00 95.25 372 SER A O 1
ATOM 2952 N N . TRP A 1 373 ? -30.130 0.813 31.414 1.00 95.31 373 TRP A N 1
ATOM 2953 C CA . TRP A 1 373 ? -29.538 1.944 30.705 1.00 95.31 373 TRP A CA 1
ATOM 2954 C C . TRP A 1 373 ? -28.010 1.946 30.775 1.00 95.31 373 TRP A C 1
ATOM 2956 O O . TRP A 1 373 ? -27.345 2.192 29.764 1.00 95.31 373 TRP A O 1
ATOM 2966 N N . HIS A 1 374 ? -27.429 1.641 31.938 1.00 95.06 374 HIS A N 1
ATOM 2967 C CA . HIS A 1 374 ? -25.979 1.507 32.081 1.00 95.06 374 HIS A CA 1
ATOM 2968 C C . HIS A 1 374 ? -25.425 0.343 31.248 1.00 95.06 374 HIS A C 1
ATOM 2970 O O . HIS A 1 374 ? -24.411 0.520 30.567 1.00 95.06 374 HIS A O 1
ATOM 2976 N N . LEU A 1 375 ? -26.116 -0.801 31.221 1.00 95.56 375 LEU A N 1
ATOM 2977 C CA . LEU A 1 375 ? -25.749 -1.939 30.370 1.00 95.56 375 LEU A CA 1
ATOM 2978 C C . LEU A 1 375 ? -25.861 -1.606 28.876 1.00 95.56 375 LEU A C 1
ATOM 2980 O O . LEU A 1 375 ? -24.970 -1.942 28.099 1.00 95.56 375 LEU A O 1
ATOM 2984 N N . THR A 1 376 ? -26.905 -0.879 28.479 1.00 95.62 376 THR A N 1
ATOM 2985 C CA . THR A 1 376 ? -27.091 -0.412 27.097 1.00 95.62 376 THR A CA 1
ATOM 2986 C C . THR A 1 376 ? -25.969 0.530 26.673 1.00 95.62 376 THR A C 1
ATOM 2988 O O . THR A 1 376 ? -25.379 0.353 25.609 1.00 95.62 376 THR A O 1
ATOM 2991 N N . LYS A 1 377 ? -25.613 1.504 27.521 1.00 92.62 377 LYS A N 1
ATOM 2992 C CA . LYS A 1 377 ? -24.471 2.399 27.279 1.00 92.62 377 LYS A CA 1
ATOM 2993 C C . LYS A 1 377 ? -23.175 1.623 27.079 1.00 92.62 377 LYS A C 1
ATOM 2995 O O . LYS A 1 377 ? -22.427 1.924 26.153 1.00 92.62 377 LYS A O 1
ATOM 3000 N N . PHE A 1 378 ? -22.917 0.629 27.925 1.00 94.50 378 PHE A N 1
ATOM 3001 C CA . PHE A 1 378 ? -21.747 -0.228 27.776 1.00 94.50 378 PHE A CA 1
ATOM 3002 C C . PHE A 1 378 ? -21.785 -1.007 26.452 1.00 94.50 378 PHE A C 1
ATOM 3004 O O . PHE A 1 378 ? -20.800 -1.001 25.719 1.00 94.50 378 PHE A O 1
ATOM 3011 N N . GLY A 1 379 ? -22.934 -1.578 26.085 1.00 94.88 379 GLY A N 1
ATOM 3012 C CA . GLY A 1 379 ? -23.128 -2.262 24.804 1.00 94.88 379 GLY A CA 1
ATOM 3013 C C . GLY A 1 379 ? -22.880 -1.373 23.582 1.00 94.88 379 GLY A C 1
ATOM 3014 O O . GLY A 1 379 ? -22.245 -1.812 22.621 1.00 94.88 379 GLY A O 1
ATOM 3015 N N . LEU A 1 380 ? -23.299 -0.103 23.626 1.00 92.50 380 LEU A N 1
ATOM 3016 C CA . LEU A 1 380 ? -23.015 0.878 22.570 1.00 92.50 380 LEU A CA 1
ATOM 3017 C C . LEU A 1 380 ? -21.512 1.164 22.443 1.00 92.50 380 LEU A C 1
ATOM 3019 O O . LEU A 1 380 ? -20.989 1.189 21.331 1.00 92.50 380 LEU A O 1
ATOM 3023 N N . ILE A 1 381 ? -20.802 1.320 23.566 1.00 92.38 381 ILE A N 1
ATOM 3024 C CA . ILE A 1 381 ? -19.342 1.515 23.576 1.00 92.38 381 ILE A CA 1
ATOM 3025 C C . ILE A 1 381 ? -18.628 0.277 23.015 1.00 92.38 381 ILE A C 1
ATOM 3027 O O . ILE A 1 381 ? -17.734 0.404 22.180 1.00 92.38 381 ILE A O 1
ATOM 3031 N N . MET A 1 382 ? -19.047 -0.924 23.420 1.00 93.38 382 MET A N 1
ATOM 3032 C CA . MET A 1 382 ? -18.477 -2.175 22.912 1.00 93.38 382 MET A CA 1
ATOM 3033 C C . MET A 1 382 ? -18.734 -2.359 21.415 1.00 93.38 382 MET A C 1
ATOM 3035 O O . MET A 1 382 ? -17.843 -2.794 20.688 1.00 93.38 382 MET A O 1
ATOM 3039 N N . THR A 1 383 ? -19.920 -1.978 20.938 1.00 91.56 383 THR A N 1
ATOM 3040 C CA . THR A 1 383 ? -20.250 -1.979 19.506 1.00 91.56 383 THR A CA 1
ATOM 3041 C C . THR A 1 383 ? -19.362 -1.001 18.745 1.00 91.56 383 THR A C 1
ATOM 3043 O O . THR A 1 383 ? -18.806 -1.360 17.712 1.00 91.56 383 THR A O 1
ATOM 3046 N N . TYR A 1 384 ? -19.152 0.204 19.281 1.00 91.75 384 TYR A N 1
ATOM 3047 C CA . TYR A 1 384 ? -18.235 1.178 18.695 1.00 91.75 384 TYR A CA 1
ATOM 3048 C C . TYR A 1 384 ? -16.803 0.628 18.593 1.00 91.75 384 TYR A C 1
ATOM 3050 O O . TYR A 1 384 ? -16.202 0.691 17.524 1.00 91.75 384 TYR A O 1
ATOM 3058 N N . PHE A 1 385 ? -16.275 -0.001 19.649 1.00 91.38 385 PHE A N 1
ATOM 3059 C CA . PHE A 1 385 ? -14.954 -0.638 19.596 1.00 91.38 385 PHE A CA 1
ATOM 3060 C C . PHE A 1 385 ? -14.881 -1.792 18.602 1.00 91.38 385 PHE A C 1
ATOM 3062 O O . PHE A 1 385 ? -13.880 -1.921 17.900 1.00 91.38 385 PHE A O 1
ATOM 3069 N N . TYR A 1 386 ? -15.934 -2.602 18.498 1.00 89.94 386 TYR A N 1
ATOM 3070 C CA . TYR A 1 386 ? -15.997 -3.644 17.482 1.00 89.94 386 TYR A CA 1
ATOM 3071 C C . TYR A 1 386 ? -15.920 -3.048 16.073 1.00 89.94 386 TYR A C 1
ATOM 3073 O O . TYR A 1 386 ? -15.154 -3.539 15.248 1.00 89.94 386 TYR A O 1
ATOM 3081 N N . ILE A 1 387 ? -16.650 -1.961 15.809 1.00 88.75 387 ILE A N 1
ATOM 3082 C CA . ILE A 1 387 ? -16.582 -1.259 14.525 1.00 88.75 387 ILE A CA 1
ATOM 3083 C C . ILE A 1 387 ? -15.159 -0.734 14.283 1.00 88.75 387 ILE A C 1
ATOM 3085 O O . ILE A 1 387 ? -14.583 -1.023 13.237 1.00 88.75 387 ILE A O 1
ATOM 3089 N N . CYS A 1 388 ? -14.551 -0.032 15.241 1.00 87.00 388 CYS A N 1
ATOM 3090 C CA . CYS A 1 388 ? -13.205 0.526 15.079 1.00 87.00 388 CYS A CA 1
ATOM 3091 C C . CYS A 1 388 ? -12.107 -0.527 14.865 1.00 87.00 388 CYS A C 1
ATOM 3093 O O . CYS A 1 388 ? -11.201 -0.310 14.064 1.00 87.00 388 CYS A O 1
ATOM 3095 N N . ASP A 1 389 ? -12.164 -1.652 15.577 1.00 84.62 389 ASP A N 1
ATOM 3096 C CA . ASP A 1 389 ? -11.076 -2.634 15.586 1.00 84.62 389 ASP A CA 1
ATOM 3097 C C . ASP A 1 389 ? -11.284 -3.756 14.558 1.00 84.62 389 ASP A C 1
ATOM 3099 O O . ASP A 1 389 ? -10.374 -4.121 13.803 1.00 84.62 389 ASP A O 1
ATOM 3103 N N . ARG A 1 390 ? -12.505 -4.302 14.495 1.00 84.81 390 ARG A N 1
ATOM 3104 C CA . ARG A 1 390 ? -12.811 -5.528 13.742 1.00 84.81 390 ARG A CA 1
ATOM 3105 C C . ARG A 1 390 ? -13.375 -5.292 12.352 1.00 84.81 390 ARG A C 1
ATOM 3107 O O . ARG A 1 390 ? -13.322 -6.215 11.543 1.00 84.81 390 ARG A O 1
ATOM 3114 N N . THR A 1 391 ? -13.864 -4.093 12.058 1.00 83.44 391 THR A N 1
ATOM 3115 C CA . THR A 1 391 ? -14.278 -3.731 10.698 1.00 83.44 391 THR A CA 1
ATOM 3116 C C . THR A 1 391 ? -13.193 -2.910 10.010 1.00 83.44 391 THR A C 1
ATOM 3118 O O . THR A 1 391 ? -12.225 -2.481 10.642 1.00 83.44 391 THR A O 1
ATOM 3121 N N . ASP A 1 392 ? -13.339 -2.717 8.705 1.00 81.12 392 ASP A N 1
ATOM 3122 C CA . ASP A 1 392 ? -12.479 -1.839 7.906 1.00 81.12 392 ASP A CA 1
ATOM 3123 C C . ASP A 1 392 ? -13.180 -0.506 7.601 1.00 81.12 392 ASP A C 1
ATOM 3125 O O . ASP A 1 392 ? -12.845 0.175 6.640 1.00 81.12 392 ASP A O 1
ATOM 3129 N N . LEU A 1 393 ? -14.169 -0.132 8.425 1.00 85.69 393 LEU A N 1
ATOM 3130 C CA . LEU A 1 393 ? -14.871 1.144 8.302 1.00 85.69 393 LEU A CA 1
ATOM 3131 C C . LEU A 1 393 ? -13.909 2.327 8.452 1.00 85.69 393 LEU A C 1
ATOM 3133 O O . LEU A 1 393 ? -14.025 3.328 7.754 1.00 85.69 393 LEU A O 1
ATOM 3137 N N . PHE A 1 394 ? -12.973 2.210 9.393 1.00 87.25 394 PHE A N 1
ATOM 3138 C CA . PHE A 1 394 ? -12.010 3.255 9.694 1.00 87.25 394 PHE A CA 1
ATOM 3139 C C . PHE A 1 394 ? -10.640 2.930 9.091 1.00 87.25 394 PHE A C 1
ATOM 3141 O O . PHE A 1 394 ? -10.183 1.788 9.221 1.00 87.25 394 PHE A O 1
ATOM 3148 N N . PRO A 1 395 ? -9.947 3.932 8.516 1.00 85.50 395 PRO A N 1
ATOM 3149 C CA . PRO A 1 395 ? -8.560 3.793 8.092 1.00 85.50 395 PRO A CA 1
ATOM 3150 C C . PRO A 1 395 ? -7.668 3.325 9.243 1.00 85.50 395 PRO A C 1
ATOM 3152 O O . PRO A 1 395 ? -7.775 3.816 10.371 1.00 85.50 395 PRO A O 1
ATOM 3155 N N . LYS A 1 396 ? -6.760 2.392 8.954 1.00 87.19 396 LYS A N 1
ATOM 3156 C CA . LYS A 1 396 ? -5.823 1.839 9.937 1.00 87.19 396 LYS A CA 1
ATOM 3157 C C . LYS A 1 396 ? -4.402 2.244 9.578 1.00 87.19 396 LYS A C 1
ATOM 3159 O O . LYS A 1 396 ? -3.975 2.084 8.440 1.00 87.19 396 LYS A O 1
ATOM 3164 N N . ALA A 1 397 ? -3.665 2.730 10.569 1.00 86.75 397 ALA A N 1
ATOM 3165 C CA . ALA A 1 397 ? -2.285 3.167 10.409 1.00 86.75 397 ALA A CA 1
ATOM 3166 C C . ALA A 1 397 ? -1.425 2.685 11.577 1.00 86.75 397 ALA A C 1
ATOM 3168 O O . ALA A 1 397 ? -1.889 2.603 12.720 1.00 86.75 397 ALA A O 1
ATOM 3169 N N . ASN A 1 398 ? -0.153 2.405 11.295 1.00 85.00 398 ASN A N 1
ATOM 3170 C CA . ASN A 1 398 ? 0.798 2.056 12.335 1.00 85.00 398 ASN A CA 1
ATOM 3171 C C . ASN A 1 398 ? 1.086 3.252 13.249 1.00 85.00 398 ASN A C 1
ATOM 3173 O O . ASN A 1 398 ? 1.218 4.404 12.822 1.00 85.00 398 ASN A O 1
ATOM 3177 N N . LYS A 1 399 ? 1.234 2.956 14.544 1.00 83.31 399 LYS A N 1
ATOM 3178 C CA . LYS A 1 399 ? 1.668 3.946 15.532 1.00 83.31 399 LYS A CA 1
ATOM 3179 C C . LYS A 1 399 ? 3.115 4.337 15.254 1.00 83.31 399 LYS A C 1
ATOM 3181 O O . LYS A 1 399 ? 4.009 3.498 15.415 1.00 83.31 399 LYS A O 1
ATOM 3186 N N . HIS A 1 400 ? 3.320 5.609 14.941 1.00 83.12 400 HIS A N 1
ATOM 3187 C CA . HIS A 1 400 ? 4.625 6.228 14.755 1.00 83.12 400 HIS A CA 1
ATOM 3188 C C . HIS A 1 400 ? 4.746 7.449 15.666 1.00 83.12 400 HIS A C 1
ATOM 3190 O O . HIS A 1 400 ? 3.780 8.191 15.868 1.00 83.12 400 HIS A O 1
ATOM 3196 N N . PHE A 1 401 ? 5.945 7.654 16.202 1.00 84.25 401 PHE A N 1
ATOM 3197 C CA . PHE A 1 401 ? 6.219 8.824 17.016 1.00 84.25 401 PHE A CA 1
ATOM 3198 C C . PHE A 1 401 ? 6.501 10.032 16.130 1.00 84.25 401 PHE A C 1
ATOM 3200 O O . PHE A 1 401 ? 7.373 10.000 15.267 1.00 84.25 401 PHE A O 1
ATOM 3207 N N . ASN A 1 402 ? 5.777 11.114 16.388 1.00 84.75 402 ASN A N 1
ATOM 3208 C CA . ASN A 1 402 ? 6.049 12.431 15.840 1.00 84.75 402 ASN A CA 1
ATOM 3209 C C . ASN A 1 402 ? 5.887 13.442 16.975 1.00 84.75 402 ASN A C 1
ATOM 3211 O O . ASN A 1 402 ? 4.878 13.426 17.686 1.00 84.75 402 ASN A O 1
ATOM 3215 N N . LEU A 1 403 ? 6.874 14.325 17.128 1.00 85.56 403 LEU A N 1
ATOM 3216 C CA . LEU A 1 403 ? 6.890 15.324 18.190 1.00 85.56 403 LEU A CA 1
ATOM 3217 C C . LEU A 1 403 ? 5.630 16.196 18.180 1.00 85.56 403 LEU A C 1
ATOM 3219 O O . LEU A 1 403 ? 5.077 16.459 19.240 1.00 85.56 403 LEU A O 1
ATOM 3223 N N . TRP A 1 404 ? 5.140 16.600 17.008 1.00 87.38 404 TRP A N 1
ATOM 3224 C CA . TRP A 1 404 ? 3.944 17.434 16.892 1.00 87.38 404 TRP A CA 1
ATOM 3225 C C . TRP A 1 404 ? 2.674 16.670 17.258 1.00 87.38 404 TRP A C 1
ATOM 3227 O O . TRP A 1 404 ? 1.843 17.194 17.997 1.00 87.38 404 TRP A O 1
ATOM 3237 N N . HIS A 1 405 ? 2.551 15.407 16.832 1.00 86.38 405 HIS A N 1
ATOM 3238 C CA . HIS A 1 405 ? 1.432 14.550 17.240 1.00 86.38 405 HIS A CA 1
ATOM 3239 C C . HIS A 1 405 ? 1.418 14.295 18.754 1.00 86.38 405 HIS A C 1
ATOM 3241 O O . HIS A 1 405 ? 0.349 14.093 19.322 1.00 86.38 405 HIS A O 1
ATOM 3247 N N . PHE A 1 406 ? 2.579 14.324 19.413 1.00 87.75 406 PHE A N 1
ATOM 3248 C CA . PHE A 1 406 ? 2.698 14.221 20.867 1.00 87.75 406 PHE A CA 1
ATOM 3249 C C . PHE A 1 406 ? 2.438 15.550 21.589 1.00 87.75 406 PHE A C 1
ATOM 3251 O O . PHE A 1 406 ? 1.661 15.596 22.540 1.00 87.75 406 PHE A O 1
ATOM 3258 N N . ALA A 1 407 ? 3.050 16.641 21.130 1.00 88.38 407 ALA A N 1
ATOM 3259 C CA . ALA A 1 407 ? 3.002 17.938 21.793 1.00 88.38 407 ALA A CA 1
ATOM 3260 C C . ALA A 1 407 ? 1.648 18.640 21.634 1.00 88.38 407 ALA A C 1
ATOM 3262 O O . ALA A 1 407 ? 1.157 19.217 22.599 1.00 88.38 407 ALA A O 1
ATOM 3263 N N . VAL A 1 408 ? 1.015 18.584 20.456 1.00 92.31 408 VAL A N 1
ATOM 3264 C CA . VAL A 1 408 ? -0.236 19.318 20.189 1.00 92.31 408 VAL A CA 1
ATOM 3265 C C . VAL A 1 408 ? -1.379 18.885 21.115 1.00 92.31 408 VAL A C 1
ATOM 3267 O O . VAL A 1 408 ? -1.997 19.770 21.715 1.00 92.31 408 VAL A O 1
ATOM 3270 N N . PRO A 1 409 ? -1.667 17.581 21.313 1.00 89.88 409 PRO A N 1
ATOM 3271 C CA . PRO A 1 409 ? -2.680 17.162 22.276 1.00 89.88 409 PRO A CA 1
ATOM 3272 C C . PRO A 1 409 ? -2.344 17.617 23.696 1.00 89.88 409 PRO A C 1
ATOM 3274 O O . PRO A 1 409 ? -3.205 18.172 24.370 1.00 89.88 409 PRO A O 1
ATOM 3277 N N . LEU A 1 410 ? -1.090 17.456 24.137 1.00 89.38 410 LEU A N 1
ATOM 3278 C CA . LEU A 1 410 ? -0.663 17.872 25.477 1.00 89.38 410 LEU A CA 1
ATOM 3279 C C . LEU A 1 410 ? -0.820 19.377 25.698 1.00 89.38 410 LEU A C 1
ATOM 3281 O O . LEU A 1 410 ? -1.343 19.783 26.731 1.00 89.38 410 LEU A O 1
ATOM 3285 N N . LEU A 1 411 ? -0.421 20.198 24.724 1.00 90.75 411 LEU A N 1
ATOM 3286 C CA . LEU A 1 411 ? -0.585 21.649 24.774 1.00 90.75 411 LEU A CA 1
ATOM 3287 C C . LEU A 1 411 ? -2.060 22.042 24.759 1.00 90.75 411 LEU A C 1
ATOM 3289 O O . LEU A 1 411 ? -2.459 22.929 25.503 1.00 90.75 411 LEU A O 1
ATOM 3293 N N . THR A 1 412 ? -2.883 21.362 23.962 1.00 88.12 412 THR A N 1
ATOM 3294 C CA . THR A 1 412 ? -4.326 21.623 23.901 1.00 88.12 412 THR A CA 1
ATOM 3295 C C . THR A 1 412 ? -4.984 21.326 25.242 1.00 88.12 412 THR A C 1
ATOM 3297 O O . THR A 1 412 ? -5.752 22.145 25.744 1.00 88.12 412 THR A O 1
ATOM 3300 N N . PHE A 1 413 ? -4.646 20.190 25.859 1.00 85.94 413 PHE A N 1
ATOM 3301 C CA . PHE A 1 413 ? -5.130 19.870 27.193 1.00 85.94 413 PHE A CA 1
ATOM 3302 C C . PHE A 1 413 ? -4.618 20.878 28.215 1.00 85.94 413 PHE A C 1
ATOM 3304 O O . PHE A 1 413 ? -5.434 21.426 28.944 1.00 85.94 413 PHE A O 1
ATOM 3311 N N . LEU A 1 414 ? -3.322 21.204 28.223 1.00 85.56 414 LEU A N 1
ATOM 3312 C CA . LEU A 1 414 ? -2.737 22.193 29.134 1.00 85.56 414 LEU A CA 1
ATOM 3313 C C . LEU A 1 414 ? -3.436 23.558 29.041 1.00 85.56 414 LEU A C 1
ATOM 3315 O O . LEU A 1 414 ? -3.835 24.112 30.062 1.00 85.56 414 LEU A O 1
ATOM 3319 N N . LEU A 1 415 ? -3.626 24.083 27.827 1.00 87.25 415 LEU A N 1
ATOM 3320 C CA . LEU A 1 415 ? -4.327 25.347 27.588 1.00 87.25 415 LEU A CA 1
ATOM 3321 C C . LEU A 1 415 ? -5.779 25.282 28.069 1.00 87.25 415 LEU A C 1
ATOM 3323 O O . LEU A 1 415 ? -6.270 26.238 28.667 1.00 87.25 415 LEU A O 1
ATOM 3327 N N . TYR A 1 416 ? -6.450 24.146 27.859 1.00 82.50 416 TYR A N 1
ATOM 3328 C CA . TYR A 1 416 ? -7.786 23.915 28.398 1.00 82.50 416 TYR A CA 1
ATOM 3329 C C . TYR A 1 416 ? -7.792 23.919 29.933 1.00 82.50 416 TYR A C 1
ATOM 3331 O O . TYR A 1 416 ? -8.637 24.579 30.527 1.00 82.50 416 TYR A O 1
ATOM 3339 N N . GLY A 1 417 ? -6.835 23.246 30.576 1.00 78.62 417 GLY A N 1
ATOM 3340 C CA . GLY A 1 417 ? -6.699 23.220 32.034 1.00 78.62 417 GLY A CA 1
ATOM 3341 C C . GLY A 1 417 ? -6.462 24.602 32.640 1.00 78.62 417 GLY A C 1
ATOM 3342 O O . GLY A 1 417 ? -7.038 24.934 33.670 1.00 78.62 417 GLY A O 1
ATOM 3343 N N . ILE A 1 418 ? -5.664 25.440 31.971 1.00 81.56 418 ILE A N 1
ATOM 3344 C CA . ILE A 1 418 ? -5.440 26.836 32.380 1.00 81.56 418 ILE A CA 1
ATOM 3345 C C . ILE A 1 418 ? -6.725 27.664 32.232 1.00 81.56 418 ILE A C 1
ATOM 3347 O O . ILE A 1 418 ? -7.008 28.522 33.068 1.00 81.56 418 ILE A O 1
ATOM 3351 N N . TRP A 1 419 ? -7.505 27.419 31.176 1.00 82.25 419 TRP A N 1
ATOM 3352 C CA . TRP A 1 419 ? -8.754 28.137 30.928 1.00 82.25 419 TRP A CA 1
ATOM 3353 C C . TRP A 1 419 ? -9.876 27.719 31.895 1.00 82.25 419 TRP A C 1
ATOM 3355 O O . TRP A 1 419 ? -10.612 28.571 32.397 1.00 82.25 419 TRP A O 1
ATOM 3365 N N . ASP A 1 420 ? -10.013 26.426 32.184 1.00 75.69 420 ASP A N 1
ATOM 3366 C CA . ASP A 1 420 ? -11.062 25.871 33.046 1.00 75.69 420 ASP A CA 1
ATOM 3367 C C . ASP A 1 420 ? -10.590 25.746 34.502 1.00 75.69 420 ASP A C 1
ATOM 3369 O O . ASP A 1 420 ? -10.468 24.655 35.056 1.00 75.69 420 ASP A O 1
ATOM 3373 N N . HIS A 1 421 ? -10.325 26.883 35.152 1.00 70.81 421 HIS A N 1
ATOM 3374 C CA . HIS A 1 421 ? -10.008 26.891 36.578 1.00 70.81 421 HIS A CA 1
ATOM 3375 C C . HIS A 1 421 ? -11.291 26.860 37.434 1.00 70.81 421 HIS A C 1
ATOM 3377 O O . HIS A 1 421 ? -12.245 27.620 37.220 1.00 70.81 421 HIS A O 1
ATOM 3383 N N . LYS A 1 422 ? -11.322 26.030 38.477 1.00 72.12 422 LYS A N 1
ATOM 3384 C CA . LYS A 1 422 ? -12.364 26.093 39.514 1.00 72.12 422 LYS A CA 1
ATOM 3385 C C . LYS A 1 422 ? -11.767 26.636 40.801 1.00 72.12 422 LYS A C 1
ATOM 3387 O O . LYS A 1 422 ? -10.691 26.225 41.223 1.00 72.12 422 LYS A O 1
ATOM 3392 N N . LYS A 1 423 ? -12.475 27.570 41.442 1.00 68.56 423 LYS A N 1
ATOM 3393 C CA . LYS A 1 423 ? -12.073 28.069 42.761 1.00 68.56 423 LYS A CA 1
ATOM 3394 C C . LYS A 1 423 ? -12.265 26.956 43.788 1.00 68.56 423 LYS A C 1
ATOM 3396 O O . LYS A 1 423 ? -13.377 26.454 43.952 1.00 68.56 423 LYS A O 1
ATOM 3401 N N . VAL A 1 424 ? -11.185 26.598 44.473 1.00 66.88 424 VAL A N 1
ATOM 3402 C CA . VAL A 1 424 ? -11.209 25.625 45.567 1.00 66.88 424 VAL A CA 1
ATOM 3403 C C . VAL A 1 424 ? -12.003 26.211 46.737 1.00 66.88 424 VAL A C 1
ATOM 3405 O O . VAL A 1 424 ? -11.777 27.354 47.133 1.00 66.88 424 VAL A O 1
ATOM 3408 N N . LYS A 1 425 ? -12.946 25.438 47.292 1.00 68.38 425 LYS A N 1
ATOM 3409 C CA . LYS A 1 425 ? -13.816 25.899 48.390 1.00 68.38 425 LYS A CA 1
ATOM 3410 C C . LYS A 1 425 ? -13.088 26.007 49.737 1.00 68.38 425 LYS A C 1
ATOM 3412 O O . LYS A 1 425 ? -13.516 26.808 50.564 1.00 68.38 425 LYS A O 1
ATOM 3417 N N . ARG A 1 426 ? -12.025 25.219 49.969 1.00 64.69 426 ARG A N 1
ATOM 3418 C CA . ARG A 1 426 ? -11.172 25.259 51.176 1.00 64.69 426 ARG A CA 1
ATOM 3419 C C . ARG A 1 426 ? -9.715 24.886 50.850 1.00 64.69 426 ARG A C 1
ATOM 3421 O O . ARG A 1 426 ? -9.501 23.828 50.260 1.00 64.69 426 ARG A O 1
ATOM 3428 N N . PRO A 1 427 ? -8.719 25.720 51.192 1.00 64.62 427 PRO A N 1
ATOM 3429 C CA . PRO A 1 427 ? -7.311 25.386 51.002 1.00 64.62 427 PRO A CA 1
ATOM 3430 C C . PRO A 1 427 ? -6.825 24.465 52.134 1.00 64.62 427 PRO A C 1
ATOM 3432 O O . PRO A 1 427 ? -6.317 24.935 53.146 1.00 64.62 427 PRO A O 1
ATOM 3435 N N . ASP A 1 428 ? -6.996 23.155 51.964 1.00 68.31 428 ASP A N 1
ATOM 3436 C CA . ASP A 1 428 ? -6.406 22.144 52.852 1.00 68.31 428 ASP A CA 1
ATOM 3437 C C . ASP A 1 428 ? -5.031 21.690 52.324 1.00 68.31 428 ASP A C 1
ATOM 3439 O O . ASP A 1 428 ? -4.814 21.621 51.113 1.00 68.31 428 ASP A O 1
ATOM 3443 N N . ILE A 1 429 ? -4.109 21.333 53.231 1.00 65.88 429 ILE A N 1
ATOM 3444 C CA . ILE A 1 429 ? -2.709 20.945 52.929 1.00 65.88 429 ILE A CA 1
ATOM 3445 C C . ILE A 1 429 ? -2.605 19.676 52.047 1.00 65.88 429 ILE A C 1
ATOM 3447 O O . ILE A 1 429 ? -1.566 19.419 51.448 1.00 65.88 429 ILE A O 1
ATOM 3451 N N . LEU A 1 430 ? -3.696 18.922 51.871 1.00 65.00 430 LEU A N 1
ATOM 3452 C CA . LEU A 1 430 ? -3.844 17.872 50.855 1.00 65.00 430 LEU A CA 1
ATOM 3453 C C . LEU A 1 430 ? -5.269 17.886 50.290 1.00 65.00 430 LEU A C 1
ATOM 3455 O O . LEU A 1 430 ? -6.110 17.066 50.665 1.00 65.00 430 LEU A O 1
ATOM 3459 N N . ASN A 1 431 ? -5.561 18.810 49.375 1.00 75.75 431 ASN A N 1
ATOM 3460 C CA . ASN A 1 431 ? -6.871 18.829 48.736 1.00 75.75 431 ASN A CA 1
ATOM 3461 C C . ASN A 1 431 ? -7.072 17.564 47.872 1.00 75.75 431 ASN A C 1
ATOM 3463 O O . ASN A 1 431 ? -6.345 17.308 46.902 1.00 75.75 431 ASN A O 1
ATOM 3467 N N . VAL A 1 432 ? -8.088 16.770 48.221 1.00 79.25 432 VAL A N 1
ATOM 3468 C CA . VAL A 1 432 ? -8.489 15.568 47.476 1.00 79.25 432 VAL A CA 1
ATOM 3469 C C . VAL A 1 432 ? -8.822 15.922 46.029 1.00 79.25 432 VAL A C 1
ATOM 3471 O O . VAL A 1 432 ? -8.408 15.191 45.132 1.00 79.25 432 VAL A O 1
ATOM 3474 N N . GLU A 1 433 ? -9.479 17.062 45.793 1.00 76.62 433 GLU A N 1
ATOM 3475 C CA . GLU A 1 433 ? -9.852 17.519 44.449 1.00 76.62 433 GLU A CA 1
ATOM 3476 C C . GLU A 1 433 ? -8.608 17.719 43.568 1.00 76.62 433 GLU A C 1
ATOM 3478 O O . GLU A 1 433 ? -8.551 17.196 42.454 1.00 76.62 433 GLU A O 1
ATOM 3483 N N . GLN A 1 434 ? -7.560 18.359 44.103 1.00 76.44 434 GLN A N 1
ATOM 3484 C CA . GLN A 1 434 ? -6.284 18.535 43.398 1.00 76.44 434 GLN A CA 1
ATOM 3485 C C . GLN A 1 434 ? -5.621 17.188 43.094 1.00 76.44 434 GLN A C 1
ATOM 3487 O O . GLN A 1 434 ? -5.158 16.952 41.981 1.00 76.44 434 GLN A O 1
ATOM 3492 N N . THR A 1 435 ? -5.606 16.268 44.060 1.00 80.75 435 THR A N 1
ATOM 3493 C CA . THR A 1 435 ? -4.999 14.943 43.858 1.00 80.75 435 THR A CA 1
ATOM 3494 C C . THR A 1 435 ? -5.769 14.122 42.815 1.00 80.75 435 THR A C 1
ATOM 3496 O O . THR A 1 435 ? -5.162 13.404 42.019 1.00 80.75 435 THR A O 1
ATOM 3499 N N . THR A 1 436 ? -7.103 14.217 42.777 1.00 80.56 436 THR A N 1
ATOM 3500 C CA . THR A 1 436 ? -7.918 13.562 41.741 1.00 80.56 436 THR A CA 1
ATOM 3501 C C . THR A 1 436 ? -7.710 14.170 40.359 1.00 80.56 436 THR A C 1
ATOM 3503 O O . THR A 1 436 ? -7.658 13.430 39.378 1.00 80.56 436 THR A O 1
ATOM 3506 N N . GLU A 1 437 ? -7.514 15.485 40.277 1.00 80.81 437 GLU A N 1
ATOM 3507 C CA . GLU A 1 437 ? -7.209 16.168 39.022 1.00 80.81 437 GLU A CA 1
ATOM 3508 C C . GLU A 1 437 ? -5.848 15.725 38.471 1.00 80.81 437 GLU A C 1
ATOM 3510 O O . GLU A 1 437 ? -5.752 15.293 37.323 1.00 80.81 437 GLU A O 1
ATOM 3515 N N . TRP A 1 438 ? -4.808 15.714 39.313 1.00 80.62 438 TRP A N 1
ATOM 3516 C CA . TRP A 1 438 ? -3.473 15.231 38.946 1.00 80.62 438 TRP A CA 1
ATOM 3517 C C . TRP A 1 438 ? -3.469 13.773 38.479 1.00 80.62 438 TRP A C 1
ATOM 3519 O O . TRP A 1 438 ? -2.752 13.427 37.537 1.00 80.62 438 TRP A O 1
ATOM 3529 N N . LYS A 1 439 ? -4.295 12.912 39.085 1.00 82.50 439 LYS A N 1
ATOM 3530 C CA . LYS A 1 439 ? -4.499 11.539 38.594 1.00 82.50 439 LYS A CA 1
ATOM 3531 C C . LYS A 1 439 ? -5.101 11.523 37.186 1.00 82.50 439 LYS A C 1
ATOM 3533 O O . LYS A 1 439 ? -4.658 10.729 36.358 1.00 82.50 439 LYS A O 1
ATOM 3538 N N . GLY A 1 440 ? -6.062 12.401 36.897 1.00 84.50 440 GLY A N 1
ATOM 3539 C CA . GLY A 1 440 ? -6.632 12.562 35.556 1.00 84.50 440 GLY A CA 1
ATOM 3540 C C . GLY A 1 440 ? -5.591 13.013 34.529 1.00 84.50 440 GLY A C 1
ATOM 3541 O O . GLY A 1 440 ? -5.453 12.392 33.475 1.00 84.50 440 GLY A O 1
ATOM 3542 N N . TRP A 1 441 ? -4.785 14.024 34.867 1.00 83.94 441 TRP A N 1
ATOM 3543 C CA . TRP A 1 441 ? -3.664 14.481 34.035 1.00 83.94 441 TRP A CA 1
ATOM 3544 C C . TRP A 1 441 ? -2.655 13.373 33.751 1.00 83.94 441 TRP A C 1
ATOM 3546 O O . TRP A 1 441 ? -2.223 13.197 32.612 1.00 83.94 441 TRP A O 1
ATOM 3556 N N . MET A 1 442 ? -2.318 12.580 34.767 1.00 85.50 442 MET A N 1
ATOM 3557 C CA . MET A 1 442 ? -1.437 11.428 34.611 1.00 85.50 442 MET A CA 1
ATOM 3558 C C . MET A 1 442 ? -2.011 10.414 33.612 1.00 85.50 442 MET A C 1
ATOM 3560 O O . MET A 1 442 ? -1.299 9.980 32.707 1.00 85.50 442 MET A O 1
ATOM 3564 N N . GLN A 1 443 ? -3.295 10.062 33.732 1.00 87.25 443 GLN A N 1
ATOM 3565 C CA . GLN A 1 443 ? -3.955 9.148 32.793 1.00 87.25 443 GLN A CA 1
ATOM 3566 C C . GLN A 1 443 ? -3.952 9.693 31.360 1.00 87.25 443 GLN A C 1
ATOM 3568 O O . GLN A 1 443 ? -3.702 8.942 30.417 1.00 87.25 443 GLN A O 1
ATOM 3573 N N . LEU A 1 444 ? -4.171 10.997 31.196 1.00 86.00 444 LEU A N 1
ATOM 3574 C CA . LEU A 1 444 ? -4.168 11.667 29.900 1.00 86.00 444 LEU A CA 1
ATOM 3575 C C . LEU A 1 444 ? -2.785 11.650 29.239 1.00 86.00 444 LEU A C 1
ATOM 3577 O O . LEU A 1 444 ? -2.669 11.316 28.060 1.00 86.00 444 LEU A O 1
ATOM 3581 N N . ILE A 1 445 ? -1.728 11.949 29.997 1.00 86.56 445 ILE A N 1
ATOM 3582 C CA . ILE A 1 445 ? -0.350 11.912 29.491 1.00 86.56 445 ILE A CA 1
ATOM 3583 C C . ILE A 1 445 ? 0.023 10.485 29.079 1.00 86.56 445 ILE A C 1
ATOM 3585 O O . ILE A 1 445 ? 0.572 10.291 27.996 1.00 86.56 445 ILE A O 1
ATOM 3589 N N . ILE A 1 446 ? -0.320 9.481 29.895 1.00 86.50 446 ILE A N 1
ATOM 3590 C CA . ILE A 1 446 ? -0.089 8.061 29.576 1.00 86.50 446 ILE A CA 1
ATOM 3591 C C . ILE A 1 446 ? -0.825 7.668 28.289 1.00 86.50 446 ILE A C 1
ATOM 3593 O O . ILE A 1 446 ? -0.254 6.987 27.432 1.00 86.50 446 ILE A O 1
ATOM 3597 N N . LEU A 1 447 ? -2.071 8.121 28.124 1.00 87.06 447 LEU A N 1
ATOM 3598 C CA . LEU A 1 447 ? -2.846 7.868 26.915 1.00 87.06 447 LEU A CA 1
ATOM 3599 C C . LEU A 1 447 ? -2.164 8.472 25.684 1.00 87.06 447 LEU A C 1
ATOM 3601 O O . LEU A 1 447 ? -1.933 7.750 24.717 1.00 87.06 447 LEU A O 1
ATOM 3605 N N . VAL A 1 448 ? -1.791 9.757 25.721 1.00 87.25 448 VAL A N 1
ATOM 3606 C CA . VAL A 1 448 ? -1.105 10.423 24.599 1.00 87.25 448 VAL A CA 1
ATOM 3607 C C . VAL A 1 448 ? 0.236 9.745 24.302 1.00 87.25 448 VAL A C 1
ATOM 3609 O O . VAL A 1 448 ? 0.548 9.480 23.142 1.00 87.25 448 VAL A O 1
ATOM 3612 N N . TYR A 1 449 ? 0.996 9.379 25.333 1.00 85.81 449 TYR A N 1
ATOM 3613 C CA . TYR A 1 449 ? 2.277 8.679 25.222 1.00 85.81 449 TYR A CA 1
ATOM 3614 C C . TYR A 1 449 ? 2.168 7.332 24.487 1.00 85.81 449 TYR A C 1
ATOM 3616 O O . TYR A 1 449 ? 2.970 7.040 23.597 1.00 85.81 449 TYR A O 1
ATOM 3624 N N . HIS A 1 450 ? 1.154 6.520 24.798 1.00 86.06 450 HIS A N 1
ATOM 3625 C CA . HIS A 1 450 ? 0.941 5.235 24.122 1.00 86.06 450 HIS A CA 1
ATOM 3626 C C . HIS A 1 450 ? 0.200 5.350 22.786 1.00 86.06 450 HIS A C 1
ATOM 3628 O O . HIS A 1 450 ? 0.401 4.510 21.901 1.00 86.06 450 HIS A O 1
ATOM 3634 N N . PHE A 1 451 ? -0.662 6.355 22.624 1.00 85.88 451 PHE A N 1
ATOM 3635 C CA . PHE A 1 451 ? -1.393 6.603 21.382 1.00 85.88 451 PHE A CA 1
ATOM 3636 C C . PHE A 1 451 ? -0.448 7.066 20.272 1.00 85.88 451 PHE A C 1
ATOM 3638 O O . PHE A 1 451 ? -0.457 6.511 19.178 1.00 85.88 451 PHE A O 1
ATOM 3645 N N . THR A 1 452 ? 0.442 8.003 20.593 1.00 85.44 452 THR A N 1
ATOM 3646 C CA . THR A 1 452 ? 1.432 8.561 19.658 1.00 85.44 452 THR A CA 1
ATOM 3647 C C . THR A 1 452 ? 2.664 7.676 19.480 1.00 85.44 452 THR A C 1
ATOM 3649 O O . THR A 1 452 ? 3.603 8.055 18.797 1.00 85.44 452 THR A O 1
ATOM 3652 N N . GLY A 1 453 ? 2.714 6.501 20.116 1.00 81.69 453 GLY A N 1
ATOM 3653 C CA . GLY A 1 453 ? 3.853 5.591 19.995 1.00 81.69 453 GLY A CA 1
ATOM 3654 C C . GLY A 1 453 ? 5.153 6.098 20.631 1.00 81.69 453 GLY A C 1
ATOM 3655 O O . GLY A 1 453 ? 6.185 5.453 20.449 1.00 81.69 453 GLY A O 1
ATOM 3656 N N . ALA A 1 454 ? 5.119 7.182 21.418 1.00 82.81 454 ALA A N 1
ATOM 3657 C CA . ALA A 1 454 ? 6.280 7.732 22.125 1.00 82.81 454 ALA A CA 1
ATOM 3658 C C . ALA A 1 454 ? 6.997 6.684 22.989 1.00 82.81 454 ALA A C 1
ATOM 3660 O O . ALA A 1 454 ? 8.219 6.720 23.118 1.00 82.81 454 ALA A O 1
ATOM 3661 N N . SER A 1 455 ? 6.259 5.682 23.475 1.00 78.75 455 SER A N 1
ATOM 3662 C CA . SER A 1 455 ? 6.802 4.526 24.195 1.00 78.75 455 SER A CA 1
ATOM 3663 C C . SER A 1 455 ? 7.878 3.723 23.463 1.00 78.75 455 SER A C 1
ATOM 3665 O O . SER A 1 455 ? 8.629 3.005 24.114 1.00 78.75 455 SER A O 1
ATOM 3667 N N . LYS A 1 456 ? 7.938 3.797 22.127 1.00 73.62 456 LYS A N 1
ATOM 3668 C CA . LYS A 1 456 ? 8.936 3.075 21.322 1.00 73.62 456 LYS A CA 1
ATOM 3669 C C . LYS A 1 456 ? 10.260 3.836 21.188 1.00 73.62 456 LYS A C 1
ATOM 3671 O O . LYS A 1 456 ? 11.288 3.205 20.986 1.00 73.62 456 LYS A O 1
ATOM 3676 N N . VAL A 1 457 ? 10.229 5.168 21.275 1.00 68.88 457 VAL A N 1
ATOM 3677 C CA . VAL A 1 457 ? 11.396 6.048 21.063 1.00 68.88 457 VAL A CA 1
ATOM 3678 C C . VAL A 1 457 ? 11.959 6.510 22.396 1.00 68.88 457 VAL A C 1
ATOM 3680 O O . VAL A 1 457 ? 13.139 6.342 22.691 1.00 68.88 457 VAL A O 1
ATOM 3683 N N . CYS A 1 458 ? 11.091 7.057 23.242 1.00 58.62 458 CYS A N 1
ATOM 3684 C CA . CYS A 1 458 ? 11.429 7.353 24.615 1.00 58.62 458 CYS A CA 1
ATOM 3685 C C . CYS A 1 458 ? 11.232 6.074 25.418 1.00 58.62 458 CYS A C 1
ATOM 3687 O O . CYS A 1 458 ? 10.193 5.875 26.045 1.00 58.62 458 CYS A O 1
ATOM 3689 N N . THR A 1 459 ? 12.262 5.231 25.477 1.00 46.91 459 THR A N 1
ATOM 3690 C CA . THR A 1 459 ? 12.439 4.302 26.597 1.00 46.91 459 THR A CA 1
ATOM 3691 C C . THR A 1 459 ? 12.746 5.109 27.862 1.00 46.91 459 THR A C 1
ATOM 3693 O O . THR A 1 459 ? 13.795 4.959 28.484 1.00 46.91 459 THR A O 1
ATOM 3696 N N . CYS A 1 460 ? 11.834 5.994 28.273 1.00 41.94 460 CYS A N 1
ATOM 3697 C CA . CYS A 1 460 ? 11.708 6.367 29.671 1.00 41.94 460 CYS A CA 1
ATOM 3698 C C . CYS A 1 460 ? 11.188 5.112 30.367 1.00 41.94 460 CYS A C 1
ATOM 3700 O O . CYS A 1 460 ? 9.991 4.890 30.536 1.00 41.94 460 CYS A O 1
ATOM 3702 N N . THR A 1 461 ? 12.136 4.223 30.637 1.00 41.06 461 THR A N 1
ATOM 3703 C CA . THR A 1 461 ? 11.960 2.953 31.304 1.00 41.06 461 THR A CA 1
ATOM 3704 C C . THR A 1 461 ? 11.230 3.171 32.617 1.00 41.06 461 THR A C 1
ATOM 3706 O O . THR A 1 461 ? 11.684 3.929 33.466 1.00 41.06 461 THR A O 1
ATOM 3709 N N . HIS A 1 462 ? 10.119 2.445 32.751 1.00 39.66 462 HIS A N 1
ATOM 3710 C CA . HIS A 1 462 ? 9.426 2.114 33.991 1.00 39.66 462 HIS A CA 1
ATOM 3711 C C . HIS A 1 462 ? 8.900 3.291 34.834 1.00 39.66 462 HIS A C 1
ATOM 3713 O O . HIS A 1 462 ? 9.583 4.264 35.122 1.00 39.66 462 HIS A O 1
ATOM 3719 N N . ASN A 1 463 ? 7.660 3.124 35.297 1.00 46.78 463 ASN A N 1
ATOM 3720 C CA . ASN A 1 463 ? 6.933 3.786 36.394 1.00 46.78 463 ASN A CA 1
ATOM 3721 C C . ASN A 1 463 ? 7.712 4.663 37.410 1.00 46.78 463 ASN A C 1
ATOM 3723 O O . ASN A 1 463 ? 7.147 5.601 37.964 1.00 46.78 463 ASN A O 1
ATOM 3727 N N . GLN A 1 464 ? 8.988 4.392 37.667 1.00 41.62 464 GLN A N 1
ATOM 3728 C CA . GLN A 1 464 ? 9.796 4.972 38.728 1.00 41.62 464 GLN A CA 1
ATOM 3729 C C . GLN A 1 464 ? 10.174 6.444 38.507 1.00 41.62 464 GLN A C 1
ATOM 3731 O O . GLN A 1 464 ? 10.044 7.224 39.441 1.00 41.62 464 GLN A O 1
ATOM 3736 N N . ARG A 1 465 ? 10.572 6.897 37.305 1.00 46.62 465 ARG A N 1
ATOM 3737 C CA . ARG A 1 465 ? 10.979 8.314 37.113 1.00 46.62 465 ARG A CA 1
ATOM 3738 C C . ARG A 1 465 ? 9.809 9.300 37.046 1.00 46.62 465 ARG A C 1
ATOM 3740 O O . ARG A 1 465 ? 9.948 10.412 37.540 1.00 46.62 465 ARG A O 1
ATOM 3747 N N . TRP A 1 466 ? 8.650 8.893 36.528 1.00 50.38 466 TRP A N 1
ATOM 3748 C CA . TRP A 1 466 ? 7.437 9.724 36.565 1.00 50.38 466 TRP A CA 1
ATOM 3749 C C . TRP A 1 466 ? 6.872 9.840 37.981 1.00 50.38 466 TRP A C 1
ATOM 3751 O O . TRP A 1 466 ? 6.521 10.939 38.406 1.00 50.38 466 TRP A O 1
ATOM 3761 N N . GLN A 1 467 ? 6.870 8.736 38.738 1.00 43.16 467 GLN A N 1
ATOM 3762 C CA . GLN A 1 467 ? 6.568 8.764 40.170 1.00 43.16 467 GLN A CA 1
ATOM 3763 C C . GLN A 1 467 ? 7.577 9.621 40.935 1.00 43.16 467 GLN A C 1
ATOM 3765 O O . GLN A 1 467 ? 7.157 10.366 41.808 1.00 43.16 467 GLN A O 1
ATOM 3770 N N . THR A 1 468 ? 8.862 9.597 40.557 1.00 43.53 468 THR A N 1
ATOM 3771 C CA . THR A 1 468 ? 9.897 10.435 41.180 1.00 43.53 468 THR A CA 1
ATOM 3772 C C . THR A 1 468 ? 9.693 11.913 40.842 1.00 43.53 468 THR A C 1
ATOM 3774 O O . THR A 1 468 ? 9.649 12.706 41.763 1.00 43.53 468 THR A O 1
ATOM 3777 N N . CYS A 1 469 ? 9.461 12.317 39.585 1.00 44.19 469 CYS A N 1
ATOM 3778 C CA . CYS A 1 469 ? 9.153 13.719 39.245 1.00 44.19 469 CYS A CA 1
ATOM 3779 C C . CYS A 1 469 ? 7.890 14.233 39.956 1.00 44.19 469 CYS A C 1
ATOM 3781 O O . CYS A 1 469 ? 7.884 15.358 40.453 1.00 44.19 469 CYS A O 1
ATOM 3783 N N . MET A 1 470 ? 6.848 13.403 40.059 1.00 47.72 470 MET A N 1
ATOM 3784 C CA . MET A 1 470 ? 5.637 13.730 40.818 1.00 47.72 470 MET A CA 1
ATOM 3785 C C . MET A 1 470 ? 5.893 13.780 42.331 1.00 47.72 470 MET A C 1
ATOM 3787 O O . MET A 1 470 ? 5.432 14.705 42.989 1.00 47.72 470 MET A O 1
ATOM 3791 N N . GLN A 1 471 ? 6.660 12.844 42.897 1.00 43.56 471 GLN A N 1
ATOM 3792 C CA . GLN A 1 471 ? 7.028 12.842 44.318 1.00 43.56 471 GLN A CA 1
ATOM 3793 C C . GLN A 1 471 ? 7.942 14.014 44.670 1.00 43.56 471 GLN A C 1
ATOM 3795 O O . GLN A 1 471 ? 7.737 14.636 45.704 1.00 43.56 471 GLN A O 1
ATOM 3800 N N . THR A 1 472 ? 8.894 14.373 43.808 1.00 43.84 472 THR A N 1
ATOM 3801 C CA . THR A 1 472 ? 9.752 15.550 43.975 1.00 43.84 472 THR A CA 1
ATOM 3802 C C . THR A 1 472 ? 8.930 16.838 43.888 1.00 43.84 472 THR A C 1
ATOM 3804 O O . THR A 1 472 ? 9.166 17.748 44.674 1.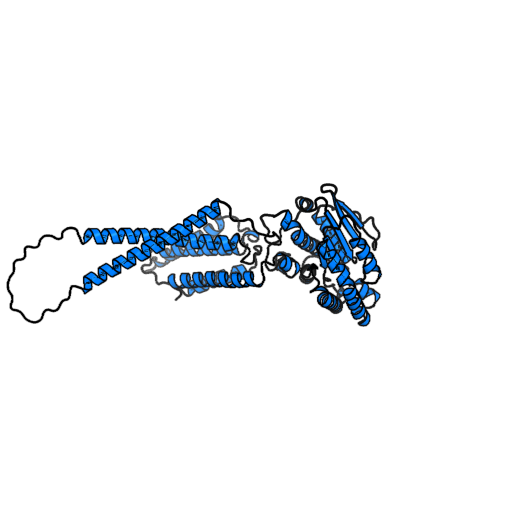00 43.84 472 THR A O 1
ATOM 3807 N N . TYR A 1 473 ? 7.906 16.908 43.029 1.00 47.31 473 TYR A N 1
ATOM 3808 C CA . TYR A 1 473 ? 6.983 18.049 42.976 1.00 47.31 473 TYR A CA 1
ATOM 3809 C C . TYR A 1 473 ? 6.073 18.141 44.218 1.00 47.31 473 TYR A C 1
ATOM 3811 O O . TYR A 1 473 ? 5.959 19.216 44.805 1.00 47.31 473 TYR A O 1
ATOM 3819 N N . TYR A 1 474 ? 5.511 17.021 44.692 1.00 44.62 474 TYR A N 1
ATOM 3820 C CA . TYR A 1 474 ? 4.781 16.957 45.970 1.00 44.62 474 TYR A CA 1
ATOM 3821 C C . TYR A 1 474 ? 5.668 17.353 47.164 1.00 44.62 474 TYR A C 1
ATOM 3823 O O . TYR A 1 474 ? 5.193 17.999 48.096 1.00 44.62 474 TYR A O 1
ATOM 3831 N N . TYR A 1 475 ? 6.960 17.013 47.125 1.00 41.62 475 TYR A N 1
ATOM 3832 C CA . TYR A 1 475 ? 7.931 17.379 48.156 1.00 41.62 475 TYR A CA 1
ATOM 3833 C C . TYR A 1 475 ? 8.264 18.881 48.127 1.00 41.62 475 TYR A C 1
ATOM 3835 O O . TYR A 1 475 ? 8.228 19.528 49.168 1.00 41.62 475 TYR A O 1
ATOM 3843 N N . ILE A 1 476 ? 8.500 19.457 46.939 1.00 44.69 476 ILE A N 1
ATOM 3844 C CA . ILE A 1 476 ? 8.838 20.882 46.759 1.00 44.69 476 ILE A CA 1
ATOM 3845 C C . ILE A 1 476 ? 7.647 21.802 47.094 1.00 44.69 476 ILE A C 1
ATOM 3847 O O . ILE A 1 476 ? 7.834 22.873 47.678 1.00 44.69 476 ILE A O 1
ATOM 3851 N N . HIS A 1 477 ? 6.411 21.398 46.779 1.00 44.06 477 HIS A N 1
ATOM 3852 C CA . HIS A 1 477 ? 5.233 22.220 47.077 1.00 44.06 477 HIS A CA 1
ATOM 3853 C C . HIS A 1 477 ? 4.773 22.138 48.538 1.00 44.06 477 HIS A C 1
ATOM 3855 O O . HIS A 1 477 ? 4.312 23.149 49.067 1.00 44.06 477 HIS A O 1
ATOM 3861 N N . ASN A 1 478 ? 4.969 21.004 49.224 1.00 39.56 478 ASN A N 1
ATOM 3862 C CA . ASN A 1 478 ? 4.725 20.923 50.669 1.00 39.56 478 ASN A CA 1
ATOM 3863 C C . ASN A 1 478 ? 5.768 21.698 51.489 1.00 39.56 478 ASN A C 1
ATOM 3865 O O . ASN A 1 478 ? 5.434 22.229 52.546 1.00 39.56 478 ASN A O 1
ATOM 3869 N N . THR A 1 479 ? 7.003 21.852 50.997 1.00 38.69 479 THR A N 1
ATOM 3870 C CA . THR A 1 479 ? 7.989 22.723 51.657 1.00 38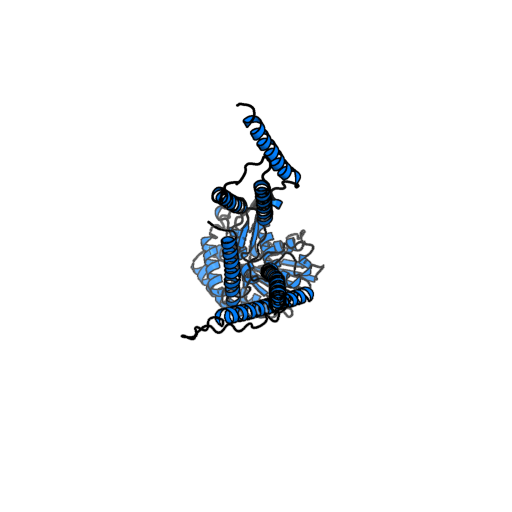.69 479 THR A CA 1
ATOM 3871 C C . THR A 1 479 ? 7.655 24.212 51.527 1.00 38.69 479 THR A C 1
ATOM 3873 O O . THR A 1 479 ? 7.897 24.962 52.468 1.00 38.69 479 THR A O 1
ATOM 3876 N N . ASN A 1 480 ? 7.012 24.657 50.440 1.00 34.44 480 ASN A N 1
ATOM 3877 C CA . ASN A 1 480 ? 6.627 26.069 50.280 1.00 34.44 480 ASN A CA 1
ATOM 3878 C C . ASN A 1 480 ? 5.404 26.489 51.116 1.00 34.44 480 ASN A C 1
ATOM 3880 O O . ASN A 1 480 ? 5.217 27.679 51.355 1.00 34.44 480 ASN A O 1
ATOM 3884 N N . VAL A 1 481 ? 4.605 25.540 51.616 1.00 35.28 481 VAL A N 1
ATOM 3885 C CA . VAL A 1 481 ? 3.538 25.828 52.594 1.00 35.28 481 VAL A CA 1
ATOM 3886 C C . VAL A 1 481 ? 4.107 25.959 54.014 1.00 35.28 481 VAL A C 1
ATOM 3888 O O . VAL A 1 481 ? 3.603 26.751 54.805 1.00 35.28 481 VAL A O 1
ATOM 3891 N N . LEU A 1 482 ? 5.214 25.275 54.327 1.00 31.84 482 LEU A N 1
ATOM 3892 C CA . LEU A 1 482 ? 5.887 25.383 55.629 1.00 31.84 482 LEU A CA 1
ATOM 3893 C C . LEU A 1 482 ? 6.680 26.690 55.806 1.00 31.84 482 LEU A C 1
ATOM 3895 O O . LEU A 1 482 ? 6.781 27.178 56.928 1.00 31.84 482 LEU A O 1
ATOM 3899 N N . TYR A 1 483 ? 7.176 27.311 54.729 1.00 29.58 483 TYR A N 1
ATOM 3900 C CA . TYR A 1 483 ? 7.867 28.609 54.819 1.00 29.58 483 TYR A CA 1
ATOM 3901 C C . TYR A 1 483 ? 6.929 29.828 54.875 1.00 29.58 483 TYR A C 1
ATOM 3903 O O . TYR A 1 483 ? 7.362 30.902 55.285 1.00 29.58 483 TYR A O 1
ATOM 3911 N N . ALA A 1 484 ? 5.645 29.678 54.530 1.00 32.69 484 ALA A N 1
ATOM 3912 C CA . ALA A 1 484 ? 4.661 30.767 54.587 1.00 32.69 484 ALA A CA 1
ATOM 3913 C C . ALA A 1 484 ? 3.917 30.876 55.937 1.00 32.69 484 ALA A C 1
ATOM 3915 O O . ALA A 1 484 ? 3.172 31.829 56.140 1.00 32.69 484 ALA A O 1
ATOM 3916 N N . VAL A 1 485 ? 4.131 29.937 56.869 1.00 36.78 485 VAL A N 1
ATOM 3917 C CA . VAL A 1 485 ? 3.549 29.947 58.233 1.00 36.78 485 VAL A CA 1
ATOM 3918 C C . VAL A 1 485 ? 4.610 30.289 59.302 1.00 36.78 485 VAL A C 1
ATOM 3920 O O . VAL A 1 485 ? 4.325 30.318 60.492 1.00 36.78 485 VAL A O 1
ATOM 3923 N N . GLY A 1 486 ? 5.846 30.591 58.884 1.00 34.12 486 GLY A N 1
ATOM 3924 C CA . GLY A 1 486 ? 6.984 30.887 59.764 1.00 34.12 486 GLY A CA 1
ATOM 3925 C C . GLY A 1 486 ? 7.468 32.341 59.768 1.00 34.12 486 GLY A C 1
ATOM 3926 O O . GLY A 1 486 ? 8.594 32.571 60.187 1.00 34.12 486 GLY A O 1
ATOM 3927 N N . ASN A 1 487 ? 6.677 33.300 59.273 1.00 36.00 487 ASN A N 1
ATOM 3928 C CA . ASN A 1 487 ? 6.958 34.738 59.392 1.00 36.00 487 ASN A CA 1
ATOM 3929 C C . ASN A 1 487 ? 5.650 35.553 59.363 1.00 36.00 487 ASN A C 1
ATOM 3931 O O . ASN A 1 487 ? 5.343 36.232 58.384 1.00 36.00 487 ASN A O 1
ATOM 3935 N N . THR A 1 488 ? 4.892 35.468 60.455 1.00 32.66 488 THR A N 1
ATOM 3936 C CA . THR A 1 488 ? 4.042 36.544 60.996 1.00 32.66 488 THR A CA 1
ATOM 3937 C C . THR A 1 488 ? 4.048 36.437 62.504 1.00 32.66 488 THR A C 1
ATOM 3939 O O . THR A 1 488 ? 3.810 35.299 62.973 1.00 32.66 488 THR A O 1
#

Sequence (488 aa):
MLTEKNAKIVASFLATFFVVYYGFQYSTHGNATCQDLLTDGKYHSDGNWQPATCMMHHYSSKDSPSCLHESKIILIGDSRIRQLYYGILNVTGQKDINQTGGKHSDQKHVIKDVNAVIEFWWHPEVNDSTSLLFDKLLEMETPPCMIIFGVATWTIKLNLAVSEALLSYKANLTKMVPYFEKVAEKSKMVWMMQAPVTEGKLYESRQMITNKVVMSYNEAAEEVLHDAPGLNIWYSGSKLVEQYFGPVEEGFDGLHVPSNANLETSQILLNWFCNRHVKPRDTSCCTGDRPSPNIIQISCFVFFVLCLLATLYFYNAVRQRKMVSLDNSTGGESKEPNGIPIEVVVQATQKEGSGTDKDELLEELEYNLNVSWHLTKFGLIMTYFYICDRTDLFPKANKHFNLWHFAVPLLTFLLYGIWDHKKVKRPDILNVEQTTEWKGWMQLIILVYHFTGASKVCTCTHNQRWQTCMQTYYYIHNTNVLYAVGNT

InterPro domains:
  IPR012419 Cas1p, 10 TM acyl transferase domain [PF07779] (279-460)
  IPR057106 NXPE, C-terminal [PF24536] (49-124)